Protein AF-A0A2S8SRD0-F1 (afdb_monomer_lite)

Radius of gyration: 21.43 Å; chains: 1; bounding box: 61×54×68 Å

Organism: NCBI:txid1960156

Foldseek 3Di:
DDDDDDDDDDDPDPPPPDDDDDDDPDDDDDDDPDDPDPDPPADFQPADVLLVDFDPLLAPDDPPWDWDDFDQQKIWTWDADPLGKIKIKMKGFCVSPLLKAKFKDFQLCPDPHRLPFKDLQFQQAPLNVQLVVCVDQFFHFFKKWFFFDWAADDPPDHSIIGAQDWKAAQLDIGDHHFFQFKKWFWAQDSLAIDIDIDGRDDPVRSSVGNIMGGRWFWQFAQLHGADDDDDAHTRDDWDDPPDRDDPRHSHDDTLQLRAFFWWWKKFAAPVNRMIMIMTIHFHQDPDDADDSVCSSNSHRHGGHDHNVSNSSHVNNCSVVNGGRIMIIRDDGQQTKMWGGGPVGWIKIQGRNVFDSDRIDIGHSNCVPPTTGHHSMMITMGRGDD

Structure (mmCIF, N/CA/C/O backbone):
data_AF-A0A2S8SRD0-F1
#
_entry.id   AF-A0A2S8SRD0-F1
#
loop_
_atom_site.group_PDB
_atom_site.id
_atom_site.type_symbol
_atom_site.label_atom_id
_atom_site.label_alt_id
_atom_site.label_comp_id
_atom_site.label_asym_id
_atom_site.label_entity_id
_atom_site.label_seq_id
_atom_site.pdbx_PDB_ins_code
_atom_site.Cartn_x
_atom_site.Cartn_y
_atom_site.Cartn_z
_atom_site.occupancy
_atom_site.B_iso_or_equiv
_atom_site.auth_seq_id
_atom_site.auth_comp_id
_atom_site.auth_asym_id
_atom_site.auth_atom_id
_atom_site.pdbx_PDB_model_num
ATOM 1 N N . MET A 1 1 ? -34.012 -32.282 -36.096 1.00 37.66 1 MET A N 1
ATOM 2 C CA . MET A 1 1 ? -33.217 -31.947 -34.895 1.00 37.66 1 MET A CA 1
ATOM 3 C C . MET A 1 1 ? -31.754 -32.107 -35.257 1.00 37.66 1 MET A C 1
ATOM 5 O O . MET A 1 1 ? -31.291 -33.230 -35.373 1.00 37.66 1 MET A O 1
ATOM 9 N N . ILE A 1 2 ? -31.072 -31.006 -35.569 1.00 26.23 2 ILE A N 1
ATOM 10 C CA . ILE A 1 2 ? -29.659 -31.003 -35.967 1.00 26.23 2 ILE A CA 1
ATOM 11 C C . ILE A 1 2 ? -28.948 -30.052 -35.009 1.00 26.23 2 ILE A C 1
ATOM 13 O O . ILE A 1 2 ? -29.220 -28.853 -34.999 1.00 26.23 2 ILE A O 1
ATOM 17 N N . SER A 1 3 ? -28.089 -30.616 -34.167 1.00 25.92 3 SER A N 1
ATOM 18 C CA . SER A 1 3 ? -27.219 -29.913 -33.229 1.00 25.92 3 SER A CA 1
ATOM 19 C C . SER A 1 3 ? -26.088 -29.214 -33.984 1.00 25.92 3 SER A C 1
ATOM 21 O O . SER A 1 3 ? -25.303 -29.872 -34.667 1.00 25.92 3 SER A O 1
ATOM 23 N N . ARG A 1 4 ? -25.980 -27.890 -33.845 1.00 24.19 4 ARG A N 1
ATOM 24 C CA . ARG A 1 4 ? -24.794 -27.121 -34.251 1.00 24.19 4 ARG A CA 1
ATOM 25 C C . ARG A 1 4 ? -23.906 -26.872 -33.025 1.00 24.19 4 ARG A C 1
ATOM 27 O O . ARG A 1 4 ? -24.445 -26.451 -32.003 1.00 24.19 4 ARG A O 1
ATOM 34 N N . PRO A 1 5 ? -22.582 -27.080 -33.102 1.00 26.52 5 PRO A N 1
ATOM 35 C CA . PRO A 1 5 ? -21.675 -26.686 -32.035 1.00 26.52 5 PRO A CA 1
ATOM 36 C C . PRO A 1 5 ? -21.363 -25.185 -32.134 1.00 26.52 5 PRO A C 1
ATOM 38 O O . PRO A 1 5 ? -21.087 -24.658 -33.212 1.00 26.52 5 PRO A O 1
ATOM 41 N N . LEU A 1 6 ? -21.416 -24.500 -30.991 1.00 25.23 6 LEU A N 1
ATOM 42 C CA . LEU A 1 6 ? -20.941 -23.129 -30.813 1.00 25.23 6 LEU A CA 1
ATOM 43 C C . LEU A 1 6 ? -19.405 -23.122 -30.843 1.00 25.23 6 LEU A C 1
ATOM 45 O O . LEU A 1 6 ? -18.757 -23.656 -29.943 1.00 25.23 6 LEU A O 1
ATOM 49 N N . LEU A 1 7 ? -18.828 -22.513 -31.882 1.00 23.39 7 LEU A N 1
ATOM 50 C CA . LEU A 1 7 ? -17.419 -22.127 -31.912 1.00 23.39 7 LEU A CA 1
ATOM 51 C C . LEU A 1 7 ? -17.198 -20.977 -30.917 1.00 23.39 7 LEU A C 1
ATOM 53 O O . LEU A 1 7 ? -17.709 -19.875 -31.116 1.00 23.39 7 LEU A O 1
ATOM 57 N N . PHE A 1 8 ? -16.397 -21.214 -29.881 1.00 23.84 8 PHE A N 1
ATOM 58 C CA . PHE A 1 8 ? -15.815 -20.145 -29.073 1.00 23.84 8 PHE A CA 1
ATOM 59 C C . PHE A 1 8 ? -14.598 -19.579 -29.808 1.00 23.84 8 PHE A C 1
ATOM 61 O O . PHE A 1 8 ? -13.554 -20.222 -29.895 1.00 23.84 8 PHE A O 1
ATOM 68 N N . ALA A 1 9 ? -14.739 -18.372 -30.353 1.00 23.00 9 ALA A N 1
ATOM 69 C CA . ALA A 1 9 ? -13.618 -17.600 -30.866 1.00 23.00 9 ALA A CA 1
ATOM 70 C C . ALA A 1 9 ? -12.868 -16.957 -29.688 1.00 23.00 9 ALA A C 1
ATOM 72 O O . ALA A 1 9 ? -13.388 -16.067 -29.015 1.00 23.00 9 ALA A O 1
ATOM 73 N N . SER A 1 10 ? -11.644 -17.414 -29.425 1.00 22.02 10 SER A N 1
ATOM 74 C CA . SER A 1 10 ? -10.716 -16.749 -28.509 1.00 22.02 10 SER A CA 1
ATOM 75 C C . SER A 1 10 ? -10.220 -15.452 -29.150 1.00 22.02 10 SER A C 1
ATOM 77 O O . SER A 1 10 ? -9.386 -15.473 -30.053 1.00 22.02 10 SER A O 1
ATOM 79 N N . VAL A 1 11 ? -10.741 -14.313 -28.696 1.00 23.14 11 VAL A N 1
ATOM 80 C CA . VAL A 1 11 ? -10.215 -12.993 -29.059 1.00 23.14 11 VAL A CA 1
ATOM 81 C C . VAL A 1 11 ? -8.959 -12.741 -28.229 1.00 23.14 11 VAL A C 1
ATOM 83 O O . VAL A 1 11 ? -9.026 -12.566 -27.014 1.00 23.14 11 VAL A O 1
ATOM 86 N N . ALA A 1 12 ? -7.800 -12.738 -28.885 1.00 22.66 12 ALA A N 1
ATOM 87 C CA . ALA A 1 12 ? -6.556 -12.269 -28.294 1.00 22.66 12 ALA A CA 1
ATOM 88 C C . ALA A 1 12 ? -6.634 -10.743 -28.122 1.00 22.66 12 ALA A C 1
ATOM 90 O O . ALA A 1 12 ? -6.512 -9.990 -29.086 1.00 22.66 12 ALA A O 1
ATOM 91 N N . VAL A 1 13 ? -6.869 -10.280 -26.894 1.00 24.66 13 VAL A N 1
ATOM 92 C CA . VAL A 1 13 ? -6.754 -8.861 -26.544 1.00 24.66 13 VAL A CA 1
ATOM 93 C C . VAL A 1 13 ? -5.271 -8.541 -26.383 1.00 24.66 13 VAL A C 1
ATOM 95 O O . VAL A 1 13 ? -4.620 -9.000 -25.446 1.00 24.66 13 VAL A O 1
ATOM 98 N N . VAL A 1 14 ? -4.726 -7.759 -27.315 1.00 24.02 14 VAL A N 1
ATOM 99 C CA . VAL A 1 14 ? -3.396 -7.155 -27.186 1.00 24.02 14 VAL A CA 1
ATOM 100 C C . VAL A 1 14 ? -3.494 -6.060 -26.123 1.00 24.02 14 VAL A C 1
ATOM 102 O O . VAL A 1 14 ? -3.950 -4.952 -26.396 1.00 24.02 14 VAL A O 1
ATOM 105 N N . VAL A 1 15 ? -3.110 -6.384 -24.888 1.00 30.00 15 VAL A N 1
ATOM 106 C CA . VAL A 1 15 ? -2.984 -5.409 -23.798 1.00 30.00 15 VAL A CA 1
ATOM 107 C C . VAL A 1 15 ? -1.698 -4.615 -24.027 1.00 30.00 15 VAL A C 1
ATOM 109 O O . VAL A 1 15 ? -0.601 -5.062 -23.697 1.00 30.00 15 VAL A O 1
ATOM 112 N N . GLY A 1 16 ? -1.829 -3.437 -24.635 1.00 25.58 16 GLY A N 1
ATOM 113 C CA . GLY A 1 16 ? -0.769 -2.436 -24.666 1.00 25.58 16 GLY A CA 1
ATOM 114 C C . GLY A 1 16 ? -0.644 -1.787 -23.291 1.00 25.58 16 GLY A C 1
ATOM 115 O O . GLY A 1 16 ? -1.412 -0.891 -22.963 1.00 25.58 16 GLY A O 1
ATOM 116 N N . ALA A 1 17 ? 0.305 -2.251 -22.482 1.00 29.91 17 ALA A N 1
ATOM 117 C CA . ALA A 1 17 ? 0.673 -1.625 -21.215 1.00 29.91 17 ALA A CA 1
ATOM 118 C C . ALA A 1 17 ? 2.164 -1.266 -21.236 1.00 29.91 17 ALA A C 1
ATOM 120 O O . ALA A 1 17 ? 2.974 -2.021 -20.715 1.00 29.91 17 ALA A O 1
ATOM 121 N N . VAL A 1 18 ? 2.519 -0.140 -21.868 1.00 33.72 18 VAL A N 1
ATOM 122 C CA . VAL A 1 18 ? 3.763 0.629 -21.651 1.00 33.72 18 VAL A CA 1
ATOM 123 C C . VAL A 1 18 ? 3.506 2.061 -22.135 1.00 33.72 18 VAL A C 1
ATOM 125 O O . VAL A 1 18 ? 3.088 2.232 -23.277 1.00 33.72 18 VAL A O 1
ATOM 128 N N . GLY A 1 19 ? 3.781 3.083 -21.316 1.00 34.50 19 GLY A N 1
ATOM 129 C CA . GLY A 1 19 ? 3.697 4.465 -21.795 1.00 34.50 19 GLY A CA 1
ATOM 130 C C . GLY A 1 19 ? 3.881 5.586 -20.772 1.00 34.50 19 GLY A C 1
ATOM 131 O O . GLY A 1 19 ? 3.122 6.545 -20.814 1.00 34.50 19 GLY A O 1
ATOM 132 N N . TYR A 1 20 ? 4.889 5.523 -19.897 1.00 31.30 20 TYR A N 1
ATOM 133 C CA . TYR A 1 20 ? 5.545 6.767 -19.477 1.00 31.30 20 TYR A CA 1
ATOM 134 C C . TYR A 1 20 ? 6.710 7.007 -20.454 1.00 31.30 20 TYR A C 1
ATOM 136 O O . TYR A 1 20 ? 7.629 6.195 -20.516 1.00 31.30 20 TYR A O 1
ATOM 144 N N . LEU A 1 21 ? 6.624 8.112 -21.208 1.00 35.09 21 LEU A N 1
ATOM 145 C CA . LEU A 1 21 ? 7.659 8.760 -22.037 1.00 35.09 21 LEU A CA 1
ATOM 146 C C . LEU A 1 21 ? 8.101 8.091 -23.359 1.00 35.09 21 LEU A C 1
ATOM 148 O O . LEU A 1 21 ? 9.110 7.401 -23.416 1.00 35.09 21 LEU A O 1
ATOM 152 N N . LEU A 1 22 ? 7.454 8.494 -24.460 1.00 28.23 22 LEU A N 1
ATOM 153 C CA . LEU A 1 22 ? 8.134 9.079 -25.629 1.00 28.23 22 LEU A CA 1
ATOM 154 C C . LEU A 1 22 ? 7.249 10.226 -26.155 1.00 28.23 22 LEU A C 1
ATOM 156 O O . LEU A 1 22 ? 6.149 9.989 -26.646 1.00 28.23 22 LEU A O 1
ATOM 160 N N . GLY A 1 23 ? 7.702 11.475 -26.007 1.00 27.03 23 GLY A N 1
ATOM 161 C CA . GLY A 1 23 ? 7.079 12.631 -26.664 1.00 27.03 23 GLY A CA 1
ATOM 162 C C . GLY A 1 23 ? 7.255 12.582 -28.193 1.00 27.03 23 GLY A C 1
ATOM 163 O O . GLY A 1 23 ? 8.089 11.821 -28.693 1.00 27.03 23 GLY A O 1
ATOM 164 N N . PRO A 1 24 ? 6.483 13.375 -28.960 1.00 28.72 24 PRO A N 1
ATOM 165 C CA . PRO A 1 24 ? 6.408 13.243 -30.409 1.00 28.72 24 PRO A CA 1
ATOM 166 C C . PRO A 1 24 ? 7.678 13.774 -31.086 1.00 28.72 24 PRO A C 1
ATOM 168 O O . PRO A 1 24 ? 7.948 14.975 -31.090 1.00 28.72 24 PRO A O 1
ATOM 171 N N . LEU A 1 25 ? 8.432 12.881 -31.730 1.00 29.50 25 LEU A N 1
ATOM 172 C CA . LEU A 1 25 ? 9.378 13.256 -32.780 1.00 29.50 25 LEU A CA 1
ATOM 173 C C . LEU A 1 25 ? 8.575 13.705 -34.008 1.00 29.50 25 LEU A C 1
ATOM 175 O O . LEU A 1 25 ? 8.180 12.904 -34.851 1.00 29.50 25 LEU A O 1
ATOM 179 N N . ASN A 1 26 ? 8.314 15.007 -34.090 1.00 32.25 26 ASN A N 1
ATOM 180 C CA . ASN A 1 26 ? 7.815 15.652 -35.297 1.00 32.25 26 ASN A CA 1
ATOM 181 C C . ASN A 1 26 ? 8.939 15.737 -36.341 1.00 32.25 26 ASN A C 1
ATOM 183 O O . ASN A 1 26 ? 9.732 16.676 -36.340 1.00 32.25 26 ASN A O 1
ATOM 187 N N . SER A 1 27 ? 8.963 14.803 -37.287 1.00 32.22 27 SER A N 1
ATOM 188 C CA . SER A 1 27 ? 9.424 15.076 -38.651 1.00 32.22 27 SER A CA 1
ATOM 189 C C . SER A 1 27 ? 8.678 14.175 -39.642 1.00 32.22 27 SER A C 1
ATOM 191 O O . SER A 1 27 ? 8.454 12.990 -39.412 1.00 32.22 27 SER A O 1
ATOM 193 N N . LYS A 1 28 ? 8.186 14.792 -40.720 1.00 32.66 28 LYS A N 1
ATOM 194 C CA . LYS A 1 28 ? 7.330 14.189 -41.754 1.00 32.66 28 LYS A CA 1
ATOM 195 C C . LYS A 1 28 ? 7.968 12.924 -42.363 1.00 32.66 28 LYS A C 1
ATOM 197 O O . LYS A 1 28 ? 9.145 12.985 -42.720 1.00 32.66 28 LYS A O 1
ATOM 202 N N . PRO A 1 29 ? 7.217 11.831 -42.598 1.00 36.38 29 PRO A N 1
ATOM 203 C CA . PRO A 1 29 ? 7.743 10.681 -43.319 1.00 36.38 29 PRO A CA 1
ATOM 204 C C . PRO A 1 29 ? 7.741 10.954 -44.830 1.00 36.38 29 PRO A C 1
ATOM 206 O O . PRO A 1 29 ? 6.691 11.148 -45.443 1.00 36.38 29 PRO A O 1
ATOM 209 N N . GLY A 1 30 ? 8.929 10.959 -45.435 1.00 38.69 30 GLY A N 1
ATOM 210 C CA . GLY A 1 30 ? 9.087 10.650 -46.857 1.00 38.69 30 GLY A CA 1
ATOM 211 C C . GLY A 1 30 ? 8.941 9.136 -47.088 1.00 38.69 30 GLY A C 1
ATOM 212 O O . GLY A 1 30 ? 9.174 8.356 -46.160 1.00 38.69 30 GLY A O 1
ATOM 213 N N . PRO A 1 31 ? 8.550 8.689 -48.292 1.00 39.12 31 PRO A N 1
ATOM 214 C CA . PRO A 1 31 ? 8.296 7.280 -48.562 1.00 39.12 31 PRO A CA 1
ATOM 215 C C . PRO A 1 31 ? 9.624 6.520 -48.677 1.00 39.12 31 PRO A C 1
ATOM 217 O O . PRO A 1 31 ? 10.330 6.623 -49.676 1.00 39.12 31 PRO A O 1
ATOM 220 N N . SER A 1 32 ? 9.964 5.744 -47.650 1.00 43.12 32 SER A N 1
ATOM 221 C CA . SER A 1 32 ? 11.057 4.771 -47.680 1.00 43.12 32 SER A CA 1
ATOM 222 C C . SER A 1 32 ? 10.520 3.420 -47.212 1.00 43.12 32 SER A C 1
ATOM 224 O O . SER A 1 32 ? 10.158 3.249 -46.050 1.00 43.12 32 SER A O 1
ATOM 226 N N . ASN A 1 33 ? 10.435 2.467 -48.144 1.00 44.53 33 ASN A N 1
ATOM 227 C CA . ASN A 1 33 ? 9.980 1.090 -47.927 1.00 44.53 33 ASN A CA 1
ATOM 228 C C . ASN A 1 33 ? 11.091 0.216 -47.319 1.00 44.53 33 ASN A C 1
ATOM 230 O O . ASN A 1 33 ? 11.484 -0.797 -47.896 1.00 44.53 33 ASN A O 1
ATOM 234 N N . ALA A 1 34 ? 11.596 0.592 -46.146 1.00 44.44 34 ALA A N 1
ATOM 235 C CA . ALA A 1 34 ? 12.413 -0.293 -45.324 1.00 44.44 34 ALA A CA 1
ATOM 236 C C . ALA A 1 34 ? 11.815 -0.354 -43.911 1.00 44.44 34 ALA A C 1
ATOM 238 O O . ALA A 1 34 ? 11.582 0.701 -43.316 1.00 44.44 34 ALA A O 1
ATOM 239 N N . PRO A 1 35 ? 11.549 -1.550 -43.347 1.00 41.78 35 PRO A N 1
ATOM 240 C CA . PRO A 1 35 ? 11.169 -1.648 -41.946 1.00 41.78 35 PRO A CA 1
ATOM 241 C C . PRO A 1 35 ? 12.315 -1.073 -41.100 1.00 41.78 35 PRO A C 1
ATOM 243 O O . PRO A 1 35 ? 13.464 -1.478 -41.295 1.00 41.78 35 PRO A O 1
ATOM 246 N N . PRO A 1 36 ? 12.053 -0.126 -40.182 1.00 40.81 36 PRO A N 1
ATOM 247 C CA . PRO A 1 36 ? 13.099 0.389 -39.318 1.00 40.81 36 PRO A CA 1
ATOM 248 C C . PRO A 1 36 ? 13.603 -0.757 -38.441 1.00 40.81 36 PRO A C 1
ATOM 250 O O . PRO A 1 36 ? 12.875 -1.282 -37.597 1.00 40.81 36 PRO A O 1
ATOM 253 N N . THR A 1 37 ? 14.854 -1.164 -38.645 1.00 40.25 37 THR A N 1
ATOM 254 C CA . THR A 1 37 ? 15.561 -2.033 -37.707 1.00 40.25 37 THR A CA 1
ATOM 255 C C . THR A 1 37 ? 15.574 -1.313 -36.357 1.00 40.25 37 THR A C 1
ATOM 257 O O . THR A 1 37 ? 16.092 -0.194 -36.296 1.00 40.25 37 THR A O 1
ATOM 260 N N . PRO A 1 38 ? 15.018 -1.884 -35.271 1.00 38.69 38 PRO A N 1
ATOM 261 C CA . PRO A 1 38 ? 15.093 -1.247 -33.967 1.00 38.69 38 PRO A CA 1
ATOM 262 C C . PRO A 1 38 ? 16.568 -1.116 -33.607 1.00 38.69 38 PRO A C 1
ATOM 264 O O . PRO A 1 38 ? 17.255 -2.128 -33.451 1.00 38.69 38 PRO A O 1
ATOM 267 N N . ALA A 1 39 ? 17.065 0.116 -33.505 1.00 38.69 39 ALA A N 1
ATOM 268 C CA . ALA A 1 39 ? 18.395 0.347 -32.977 1.00 38.69 39 ALA A CA 1
ATOM 269 C C . ALA A 1 39 ? 18.415 -0.235 -31.555 1.00 38.69 39 ALA A C 1
ATOM 271 O O . ALA A 1 39 ? 17.606 0.180 -30.717 1.00 38.69 39 ALA A O 1
ATOM 272 N N . PRO A 1 40 ? 19.270 -1.226 -31.252 1.00 43.12 40 PRO A N 1
ATOM 273 C CA . PRO A 1 40 ? 19.439 -1.639 -29.876 1.00 43.12 40 PRO A CA 1
ATOM 274 C C . PRO A 1 40 ? 19.999 -0.423 -29.137 1.00 43.12 40 PRO A C 1
ATOM 276 O O . PRO A 1 40 ? 21.065 0.074 -29.498 1.00 43.12 40 PRO A O 1
ATOM 279 N N . ILE A 1 41 ? 19.280 0.077 -28.128 1.00 45.34 41 ILE A N 1
ATOM 280 C CA . ILE A 1 41 ? 19.830 1.057 -27.189 1.00 45.34 41 ILE A CA 1
ATOM 281 C C . ILE A 1 41 ? 20.976 0.334 -26.472 1.00 45.34 41 ILE A C 1
ATOM 283 O O . ILE A 1 41 ? 20.772 -0.406 -25.513 1.00 45.34 41 ILE A O 1
ATOM 287 N N . ARG A 1 42 ? 22.180 0.439 -27.033 1.00 55.84 42 ARG A N 1
ATOM 288 C CA . ARG A 1 42 ? 23.410 -0.185 -26.552 1.00 55.84 42 ARG A CA 1
ATOM 289 C C . ARG A 1 42 ? 24.446 0.911 -26.376 1.00 55.84 42 ARG A C 1
ATOM 291 O O . ARG A 1 42 ? 25.259 1.168 -27.255 1.00 55.84 42 ARG A O 1
ATOM 298 N N . ALA A 1 43 ? 24.416 1.513 -25.198 1.00 45.53 43 ALA A N 1
ATOM 299 C CA . ALA A 1 43 ? 25.601 2.059 -24.559 1.00 45.53 43 ALA A CA 1
ATOM 300 C C . ALA A 1 43 ? 25.722 1.388 -23.179 1.00 45.53 43 ALA A C 1
ATOM 302 O O . ALA A 1 43 ? 24.694 1.066 -22.574 1.00 45.53 43 ALA A O 1
ATOM 303 N N . PRO A 1 44 ? 26.939 1.104 -22.685 1.00 47.09 44 PRO A N 1
ATOM 304 C CA . PRO A 1 44 ? 27.121 0.501 -21.374 1.00 47.09 44 PRO A CA 1
ATOM 305 C C . PRO A 1 44 ? 26.620 1.480 -20.311 1.00 47.09 44 PRO A C 1
ATOM 307 O O . PRO A 1 44 ? 27.218 2.529 -20.087 1.00 47.09 44 PRO A O 1
ATOM 310 N N . MET A 1 45 ? 25.501 1.135 -19.675 1.00 60.59 45 MET A N 1
ATOM 311 C CA . MET A 1 45 ? 24.948 1.877 -18.547 1.00 60.59 45 MET A CA 1
ATOM 312 C C . MET A 1 45 ? 25.997 1.860 -17.431 1.00 60.59 45 MET A C 1
ATOM 314 O O . MET A 1 45 ? 26.225 0.829 -16.793 1.00 60.59 45 MET A O 1
ATOM 318 N N . LYS A 1 46 ? 26.698 2.976 -17.225 1.00 67.19 46 LYS A N 1
ATOM 319 C CA . LYS A 1 46 ? 27.487 3.164 -16.012 1.00 67.19 46 LYS A CA 1
ATOM 320 C C . LYS A 1 46 ? 26.469 3.394 -14.902 1.00 67.19 46 LYS A C 1
ATOM 322 O O . LYS A 1 46 ? 25.913 4.478 -14.796 1.00 67.19 46 LYS A O 1
ATOM 327 N N . ILE A 1 47 ? 26.165 2.338 -14.155 1.00 70.44 47 ILE A N 1
ATOM 328 C CA . ILE A 1 47 ? 25.164 2.394 -13.091 1.00 70.44 47 ILE A CA 1
ATOM 329 C C . ILE A 1 47 ? 25.691 3.333 -12.011 1.00 70.44 47 ILE A C 1
ATOM 331 O O . ILE A 1 47 ? 26.746 3.072 -11.425 1.00 70.44 47 ILE A O 1
ATOM 335 N N . ASP A 1 48 ? 24.967 4.419 -11.754 1.00 79.06 48 ASP A N 1
ATOM 336 C CA . ASP A 1 48 ? 25.281 5.288 -10.630 1.00 79.06 48 ASP A CA 1
ATOM 337 C C . ASP A 1 48 ? 25.127 4.494 -9.313 1.00 79.06 48 ASP A C 1
ATOM 339 O O . ASP A 1 48 ? 24.111 3.811 -9.118 1.00 79.06 48 ASP A O 1
ATOM 343 N N . PRO A 1 49 ? 26.105 4.544 -8.388 1.00 79.94 49 PRO A N 1
ATOM 344 C CA . PRO A 1 49 ? 26.023 3.824 -7.120 1.00 79.94 49 PRO A CA 1
ATOM 345 C C . PRO A 1 49 ? 24.739 4.108 -6.325 1.00 79.94 49 PRO A C 1
ATOM 347 O O . PRO A 1 49 ? 24.259 3.210 -5.632 1.00 79.94 49 PRO A O 1
ATOM 350 N N . SER A 1 50 ? 24.142 5.299 -6.457 1.00 76.12 50 SER A N 1
ATOM 351 C CA . SER A 1 50 ? 22.883 5.680 -5.794 1.00 76.12 50 SER A CA 1
ATOM 352 C C . SER A 1 50 ? 21.699 4.774 -6.145 1.00 76.12 50 SER A C 1
ATOM 354 O O . SER A 1 50 ? 20.817 4.585 -5.303 1.00 76.12 50 SER A O 1
ATOM 356 N N . VAL A 1 51 ? 21.699 4.158 -7.334 1.00 74.00 51 VAL A N 1
ATOM 357 C CA . VAL A 1 51 ? 20.644 3.238 -7.798 1.00 74.00 51 VAL A CA 1
ATOM 358 C C . VAL A 1 51 ? 20.698 1.905 -7.047 1.00 74.00 51 VAL A C 1
ATOM 360 O O . VAL A 1 51 ? 19.670 1.284 -6.780 1.00 74.00 51 VAL A O 1
ATOM 363 N N . THR A 1 52 ? 21.900 1.452 -6.682 1.00 81.06 52 THR A N 1
ATOM 364 C CA . THR A 1 52 ? 22.118 0.127 -6.069 1.00 81.06 52 THR A CA 1
ATOM 365 C C . THR A 1 52 ? 22.339 0.185 -4.559 1.00 81.06 52 THR A C 1
ATOM 367 O O . THR A 1 52 ? 22.067 -0.799 -3.859 1.00 81.06 52 THR A O 1
ATOM 370 N N . ALA A 1 53 ? 22.790 1.333 -4.046 1.00 87.31 53 ALA A N 1
ATOM 371 C CA . ALA A 1 53 ? 22.989 1.574 -2.627 1.00 87.31 53 ALA A CA 1
ATOM 372 C C . ALA A 1 53 ? 21.647 1.519 -1.870 1.00 87.31 53 ALA A C 1
ATOM 374 O O . ALA A 1 53 ? 20.702 2.221 -2.255 1.00 87.31 53 ALA A O 1
ATOM 375 N N . PRO A 1 54 ? 21.553 0.717 -0.789 1.00 92.25 54 PRO A N 1
ATOM 376 C CA . PRO A 1 54 ? 20.345 0.655 0.017 1.00 92.25 54 PRO A CA 1
ATOM 377 C C . PRO A 1 54 ? 19.971 2.014 0.604 1.00 92.25 54 PRO A C 1
ATOM 379 O O . PRO A 1 54 ? 20.831 2.730 1.120 1.00 92.25 54 PRO A O 1
ATOM 382 N N . SER A 1 55 ? 18.683 2.339 0.579 1.00 93.38 55 SER A N 1
ATOM 383 C CA . SER A 1 55 ? 18.163 3.543 1.234 1.00 93.38 55 SER A CA 1
ATOM 384 C C . SER A 1 55 ? 18.316 3.460 2.765 1.00 93.38 55 SER A C 1
ATOM 386 O O . SER A 1 55 ? 18.083 2.410 3.362 1.00 93.38 55 SER A O 1
ATOM 388 N N . GLU A 1 56 ? 18.687 4.568 3.423 1.00 93.19 56 GLU A N 1
ATOM 389 C CA . GLU A 1 56 ? 18.933 4.640 4.883 1.00 93.19 56 GLU A CA 1
ATOM 390 C C . GLU A 1 56 ? 17.773 4.078 5.728 1.00 93.19 56 GLU A C 1
ATOM 392 O O . GLU A 1 56 ? 18.007 3.373 6.709 1.00 93.19 56 GLU A O 1
ATOM 397 N N . LEU A 1 57 ? 16.521 4.342 5.332 1.00 96.25 57 LEU A N 1
ATOM 398 C CA . LEU A 1 57 ? 15.327 3.874 6.047 1.00 96.25 57 LEU A CA 1
ATOM 399 C C . LEU A 1 57 ? 14.793 2.516 5.561 1.00 96.25 57 LEU A C 1
ATOM 401 O O . LEU A 1 57 ? 13.776 2.052 6.077 1.00 96.25 57 LEU A O 1
ATOM 405 N N . ALA A 1 58 ? 15.490 1.811 4.663 1.00 97.00 58 ALA A N 1
ATOM 406 C CA . ALA A 1 58 ? 15.105 0.477 4.176 1.00 97.00 58 ALA A CA 1
ATOM 407 C C . ALA A 1 58 ? 15.284 -0.644 5.231 1.00 97.00 58 ALA A C 1
ATOM 409 O O . ALA A 1 58 ? 15.444 -1.820 4.900 1.00 97.00 58 ALA A O 1
ATOM 410 N N . LYS A 1 59 ? 15.297 -0.297 6.525 1.00 97.44 59 LYS A N 1
ATOM 411 C CA . LYS A 1 59 ? 15.390 -1.214 7.663 1.00 97.44 59 LYS A CA 1
ATOM 412 C C . LYS A 1 59 ? 14.633 -0.657 8.871 1.00 97.44 59 LYS A C 1
ATOM 414 O O . LYS A 1 59 ? 14.802 0.498 9.242 1.00 97.44 59 LYS A O 1
ATOM 419 N N . TRP A 1 60 ? 13.854 -1.517 9.516 1.00 97.19 60 TRP A N 1
ATOM 420 C CA . TRP A 1 60 ? 13.130 -1.256 10.758 1.00 97.19 60 TRP A CA 1
ATOM 421 C C . TRP A 1 60 ? 13.896 -1.812 11.979 1.00 97.19 60 TRP A C 1
ATOM 423 O O . TRP A 1 60 ? 14.498 -2.889 11.865 1.00 97.19 60 TRP A O 1
ATOM 433 N N . PRO A 1 61 ? 13.849 -1.167 13.164 1.00 97.62 61 PRO A N 1
ATOM 434 C CA . PRO A 1 61 ? 13.169 0.094 13.482 1.00 97.62 61 PRO A CA 1
ATOM 435 C C . PRO A 1 61 ? 13.913 1.347 13.023 1.00 97.62 61 PRO A C 1
ATOM 437 O O . PRO A 1 61 ? 15.141 1.368 12.985 1.00 97.62 61 PRO A O 1
ATOM 440 N N . TRP A 1 62 ? 13.159 2.408 12.719 1.00 97.69 62 TRP A N 1
ATOM 441 C CA . TRP A 1 62 ? 13.722 3.728 12.429 1.00 97.69 62 TRP A CA 1
ATOM 442 C C . TRP A 1 62 ? 14.079 4.447 13.739 1.00 97.69 62 TRP A C 1
ATOM 444 O O . TRP A 1 62 ? 13.171 4.752 14.513 1.00 97.69 62 TRP A O 1
ATOM 454 N N . PRO A 1 63 ? 15.361 4.767 14.008 1.00 91.38 63 PRO A N 1
ATOM 455 C CA . PRO A 1 63 ? 15.803 5.206 15.339 1.00 91.38 63 PRO A CA 1
ATOM 456 C C . PRO A 1 63 ? 15.109 6.454 15.901 1.00 91.38 63 PRO A C 1
ATOM 458 O O . PRO A 1 63 ? 15.035 6.619 17.114 1.00 91.38 63 PRO A O 1
ATOM 461 N N . LYS A 1 64 ? 14.625 7.349 15.031 1.00 92.31 64 LYS A N 1
ATOM 462 C CA . LYS A 1 64 ? 13.995 8.622 15.419 1.00 92.31 64 LYS A CA 1
ATOM 463 C C . LYS A 1 64 ? 12.470 8.623 15.291 1.00 92.31 64 LYS A C 1
ATOM 465 O O . LYS A 1 64 ? 11.845 9.609 15.676 1.00 92.31 64 LYS A O 1
ATOM 470 N N . ALA A 1 65 ? 11.873 7.561 14.751 1.00 96.31 65 ALA A N 1
ATOM 471 C CA . ALA A 1 65 ? 10.431 7.505 14.552 1.00 96.31 65 ALA A CA 1
ATOM 472 C C . ALA A 1 65 ? 9.726 7.192 15.874 1.00 96.31 65 ALA A C 1
ATOM 474 O O . ALA A 1 65 ? 10.042 6.205 16.542 1.00 96.31 65 ALA A O 1
ATOM 475 N N . LYS A 1 66 ? 8.752 8.022 16.245 1.00 96.81 66 LYS A N 1
ATOM 476 C CA . LYS A 1 66 ? 7.931 7.813 17.441 1.00 96.81 66 LYS A CA 1
ATOM 477 C C . LYS A 1 66 ? 6.612 7.138 17.055 1.00 96.81 66 LYS A C 1
ATOM 479 O O . LYS A 1 66 ? 6.063 7.486 16.014 1.00 96.81 66 LYS A O 1
ATOM 484 N N . PRO A 1 67 ? 6.119 6.173 17.854 1.00 97.38 67 PRO A N 1
ATOM 485 C CA . PRO A 1 67 ? 4.792 5.610 17.647 1.00 97.38 67 PRO A CA 1
ATOM 486 C C . PRO A 1 67 ? 3.720 6.640 17.999 1.00 97.38 67 PRO A C 1
ATOM 488 O O . PRO A 1 67 ? 3.730 7.200 19.095 1.00 97.38 67 PRO A O 1
ATOM 491 N N . GLU A 1 68 ? 2.750 6.809 17.114 1.00 97.12 68 GLU A N 1
ATOM 492 C CA . GLU A 1 68 ? 1.550 7.611 17.329 1.00 97.12 68 GLU A CA 1
ATOM 493 C C . GLU A 1 68 ? 0.327 6.698 17.242 1.00 97.12 68 GLU A C 1
ATOM 495 O O . GLU A 1 68 ? 0.130 5.992 16.255 1.00 97.12 68 GLU A O 1
ATOM 500 N N . THR A 1 69 ? -0.498 6.656 18.291 1.00 96.50 69 THR A N 1
ATOM 501 C CA . THR A 1 69 ? -1.770 5.918 18.227 1.00 96.50 69 THR A CA 1
ATOM 502 C C . THR A 1 69 ? -2.806 6.821 17.582 1.00 96.50 69 THR A C 1
ATOM 504 O O . THR A 1 69 ? -3.196 7.826 18.172 1.00 96.50 69 THR A O 1
ATOM 507 N N . THR A 1 70 ? -3.234 6.478 16.371 1.00 94.56 70 THR A N 1
ATOM 508 C CA . THR A 1 70 ? -4.160 7.313 15.594 1.00 94.56 70 THR A CA 1
ATOM 509 C C . THR A 1 70 ? -5.617 6.929 15.842 1.00 94.56 70 THR A C 1
ATOM 511 O O . THR A 1 70 ? -6.500 7.779 15.847 1.00 94.56 70 THR A O 1
ATOM 514 N N . HIS A 1 71 ? -5.851 5.644 16.107 1.00 95.38 71 HIS A N 1
ATOM 515 C CA . HIS A 1 71 ? -7.149 5.043 16.387 1.00 95.38 71 HIS A CA 1
ATOM 516 C C . HIS A 1 71 ? -6.931 3.794 17.259 1.00 95.38 71 HIS A C 1
ATOM 518 O O . HIS A 1 71 ? -5.831 3.232 17.274 1.00 95.38 71 HIS A O 1
ATOM 524 N N . GLN A 1 72 ? -7.949 3.304 17.975 1.00 96.12 72 GLN A N 1
ATOM 525 C CA . GLN A 1 72 ? -7.831 2.028 18.691 1.00 96.12 72 GLN A CA 1
ATOM 526 C C . GLN A 1 72 ? -7.429 0.907 17.721 1.00 96.12 72 GLN A C 1
ATOM 528 O O . GLN A 1 72 ? -8.115 0.664 16.724 1.00 96.12 72 GLN A O 1
ATOM 533 N N . GLY A 1 73 ? -6.320 0.232 18.037 1.00 97.25 73 GLY A N 1
ATOM 534 C CA . GLY A 1 73 ? -5.726 -0.814 17.206 1.00 97.25 73 GLY A CA 1
ATOM 535 C C . GLY A 1 73 ? -4.867 -0.300 16.049 1.00 97.25 73 GLY A C 1
ATOM 536 O O . GLY A 1 73 ? -4.364 -1.119 15.293 1.00 97.25 73 GLY A O 1
ATOM 537 N N . ILE A 1 74 ? -4.652 1.011 15.898 1.00 98.44 74 ILE A N 1
ATOM 538 C CA . ILE A 1 74 ? -3.858 1.584 14.801 1.00 98.44 74 ILE A CA 1
ATOM 539 C C . ILE A 1 74 ? -2.695 2.397 15.365 1.00 98.44 74 ILE A C 1
ATOM 541 O O . ILE A 1 74 ? -2.875 3.294 16.188 1.00 98.44 74 ILE A O 1
ATOM 545 N N . THR A 1 75 ? -1.481 2.074 14.925 1.00 98.62 75 THR A N 1
ATOM 546 C CA . THR A 1 75 ? -0.259 2.804 15.283 1.00 98.62 75 THR A CA 1
ATOM 547 C C . THR A 1 75 ? 0.443 3.275 14.019 1.00 98.62 75 THR A C 1
ATOM 549 O O . THR A 1 75 ? 0.605 2.494 13.085 1.00 98.62 75 THR A O 1
ATOM 552 N N . HIS A 1 76 ? 0.872 4.528 14.002 1.00 98.56 76 HIS A N 1
ATOM 553 C CA . HIS A 1 76 ? 1.579 5.171 12.904 1.00 98.56 76 HIS A CA 1
ATOM 554 C C . HIS A 1 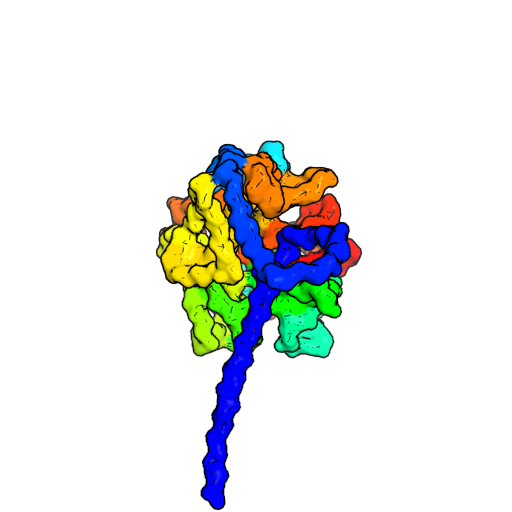76 ? 2.994 5.567 13.333 1.00 98.56 76 HIS A C 1
ATOM 556 O O . HIS A 1 76 ? 3.241 5.877 14.498 1.00 98.56 76 HIS A O 1
ATOM 562 N N . TRP A 1 77 ? 3.925 5.528 12.387 1.00 98.56 77 TRP A N 1
ATOM 563 C CA . TRP A 1 77 ? 5.280 6.044 12.515 1.00 98.56 77 TRP A CA 1
ATOM 564 C C . TRP A 1 77 ? 5.626 6.826 11.256 1.00 98.56 77 TRP A C 1
ATOM 566 O O . TRP A 1 77 ? 5.378 6.357 10.144 1.00 98.56 77 TRP A O 1
ATOM 576 N N . LEU A 1 78 ? 6.278 7.969 11.441 1.00 97.44 78 LEU A N 1
ATOM 577 C CA . LEU A 1 78 ? 6.814 8.787 10.362 1.00 97.44 78 LEU A CA 1
ATOM 578 C C . LEU A 1 78 ? 8.329 8.926 10.514 1.00 97.44 78 LEU A C 1
ATOM 580 O O . LEU A 1 78 ? 8.840 9.158 11.614 1.00 97.44 78 LEU A O 1
ATOM 584 N N . ALA A 1 79 ? 9.047 8.809 9.402 1.00 97.00 79 ALA A N 1
ATOM 585 C CA . ALA A 1 79 ? 10.461 9.140 9.318 1.00 97.00 79 ALA A CA 1
ATOM 586 C C . ALA A 1 79 ? 10.784 9.829 7.990 1.00 97.00 79 ALA A C 1
ATOM 588 O O . ALA A 1 79 ? 10.172 9.533 6.965 1.00 97.00 79 ALA A O 1
ATOM 589 N N . THR A 1 80 ? 11.781 10.713 8.018 1.00 95.12 80 THR A N 1
ATOM 590 C CA . THR A 1 80 ? 12.264 11.449 6.844 1.00 95.12 80 THR A CA 1
ATOM 591 C C . THR A 1 80 ? 13.769 11.256 6.701 1.00 95.12 80 THR A C 1
ATOM 593 O O . THR A 1 80 ? 14.514 11.398 7.674 1.00 95.12 80 THR A O 1
ATOM 596 N N . GLN A 1 81 ? 14.213 10.908 5.497 1.00 92.56 81 GLN A N 1
ATOM 597 C CA . GLN A 1 81 ? 15.618 10.750 5.125 1.00 92.56 81 GLN A CA 1
ATOM 598 C C . GLN A 1 81 ? 16.277 12.106 4.863 1.00 92.56 81 GLN A C 1
ATOM 600 O O . GLN A 1 81 ? 15.608 13.115 4.655 1.00 92.56 81 GLN A O 1
ATOM 605 N N . LYS A 1 82 ? 17.614 12.126 4.814 1.00 91.06 82 LYS A N 1
ATOM 606 C CA . LYS A 1 82 ? 18.372 13.336 4.451 1.00 91.06 82 LYS A CA 1
ATOM 607 C C . LYS A 1 82 ? 18.091 13.822 3.030 1.00 91.06 82 LYS A C 1
ATOM 609 O O . LYS A 1 82 ? 18.166 15.018 2.788 1.00 91.06 82 LYS A O 1
ATOM 614 N N . ASP A 1 83 ? 17.777 12.906 2.117 1.00 88.44 83 ASP A N 1
ATOM 615 C CA . ASP A 1 83 ? 17.382 13.234 0.744 1.00 88.44 83 ASP A CA 1
ATOM 616 C C . ASP A 1 83 ? 15.926 13.716 0.636 1.00 88.44 83 ASP A C 1
ATOM 618 O O . ASP A 1 83 ? 15.472 13.999 -0.463 1.00 88.44 83 ASP A O 1
ATOM 622 N N . GLY A 1 84 ? 15.204 13.819 1.760 1.00 91.00 84 GLY A N 1
ATOM 623 C CA . GLY A 1 84 ? 13.813 14.264 1.836 1.00 91.00 84 GLY A CA 1
ATOM 624 C C . GLY A 1 84 ? 12.774 13.162 1.609 1.00 91.00 84 GLY A C 1
ATOM 625 O O . GLY A 1 84 ? 11.582 13.436 1.723 1.00 91.00 84 GLY A O 1
ATOM 626 N N . THR A 1 85 ? 13.182 11.913 1.356 1.00 92.75 85 THR A N 1
ATOM 627 C CA . THR A 1 85 ? 12.244 10.780 1.290 1.00 92.75 85 THR A CA 1
ATOM 628 C C . THR A 1 85 ? 11.501 10.633 2.608 1.00 92.75 85 THR A C 1
ATOM 630 O O . THR A 1 85 ? 12.128 10.521 3.663 1.00 92.75 85 THR A O 1
ATOM 633 N N . THR A 1 86 ? 10.175 10.571 2.559 1.00 94.69 86 THR A N 1
ATOM 634 C CA . THR A 1 86 ? 9.335 10.336 3.739 1.00 94.69 86 THR A CA 1
ATOM 635 C C . THR A 1 86 ? 8.779 8.918 3.721 1.00 94.69 86 THR A C 1
ATOM 637 O O . THR A 1 86 ? 8.490 8.360 2.665 1.00 94.69 86 THR A O 1
ATOM 640 N N . CYS A 1 87 ? 8.693 8.291 4.891 1.00 97.44 87 CYS A N 1
ATOM 641 C CA . CYS A 1 87 ? 8.174 6.939 5.058 1.00 97.44 87 CYS A CA 1
ATOM 642 C C . CYS A 1 87 ? 7.107 6.937 6.158 1.00 97.44 87 CYS A C 1
ATOM 644 O O . CYS A 1 87 ? 7.412 7.196 7.325 1.00 97.44 87 CYS A O 1
ATOM 646 N N . ASP A 1 88 ? 5.876 6.612 5.781 1.00 98.12 88 ASP A N 1
ATOM 647 C CA . ASP A 1 88 ? 4.735 6.407 6.665 1.00 98.12 88 ASP A CA 1
ATOM 648 C C . ASP A 1 88 ? 4.537 4.909 6.875 1.00 98.12 88 ASP A C 1
ATOM 650 O O . ASP A 1 88 ? 4.172 4.201 5.942 1.00 98.12 88 ASP A O 1
ATOM 654 N N . LEU A 1 89 ? 4.755 4.417 8.093 1.00 98.81 89 LEU A N 1
ATOM 655 C CA . LEU A 1 89 ? 4.452 3.038 8.470 1.00 98.81 89 LEU A CA 1
ATOM 656 C C . LEU A 1 89 ? 3.209 3.024 9.357 1.00 98.81 89 LEU A C 1
ATOM 658 O O . LEU A 1 89 ? 3.171 3.687 10.389 1.00 98.81 89 LEU A O 1
ATOM 662 N N . MET A 1 90 ? 2.215 2.225 8.995 1.00 98.75 90 MET A N 1
ATOM 663 C CA . MET A 1 90 ? 1.028 1.966 9.800 1.00 98.75 90 MET A CA 1
ATOM 664 C C . MET A 1 90 ? 0.972 0.495 10.197 1.00 98.75 90 MET A C 1
ATOM 666 O O . MET A 1 90 ? 1.217 -0.392 9.381 1.00 98.75 90 MET A O 1
ATOM 670 N N . ARG A 1 91 ? 0.609 0.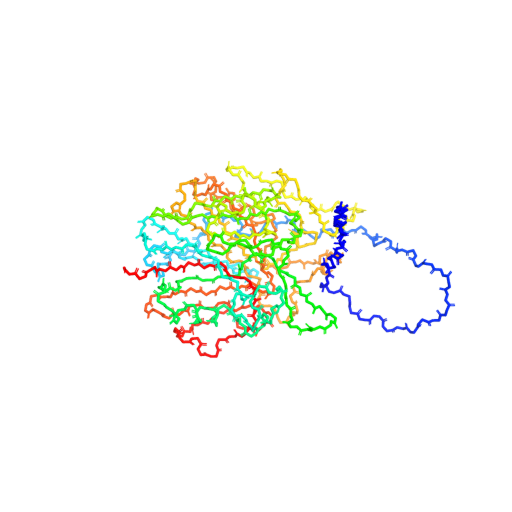230 11.450 1.00 98.75 91 ARG A N 1
ATOM 671 C CA . ARG A 1 91 ? 0.270 -1.098 11.962 1.00 98.75 91 ARG A CA 1
ATOM 672 C C . ARG A 1 91 ? -1.185 -1.106 12.393 1.00 98.75 91 ARG A C 1
ATOM 674 O O . ARG A 1 91 ? -1.573 -0.301 13.235 1.00 98.75 91 ARG A O 1
ATOM 681 N N . PHE A 1 92 ? -1.925 -2.085 11.902 1.00 98.69 92 PHE A N 1
ATOM 682 C CA . PHE A 1 92 ? -3.286 -2.410 12.298 1.00 98.69 92 PHE A CA 1
ATOM 683 C C . PHE A 1 92 ? -3.258 -3.699 13.125 1.00 98.69 92 PHE A C 1
ATOM 685 O O . PHE A 1 92 ? -2.825 -4.746 12.642 1.00 98.69 92 PHE A O 1
ATOM 692 N N . ASP A 1 93 ? -3.678 -3.615 14.381 1.00 98.38 93 ASP A N 1
ATOM 693 C CA . ASP A 1 93 ? -3.775 -4.719 15.330 1.00 98.38 93 ASP A CA 1
ATOM 694 C C . ASP A 1 93 ? -5.251 -5.077 15.545 1.00 98.38 93 ASP A C 1
ATOM 696 O O . ASP A 1 93 ? -5.978 -4.438 16.311 1.00 98.38 93 ASP A O 1
ATOM 700 N N . PHE A 1 94 ? -5.693 -6.121 14.844 1.00 97.81 94 PHE A N 1
ATOM 701 C CA . PHE A 1 94 ? -7.078 -6.594 14.876 1.00 97.81 94 PHE A CA 1
ATOM 702 C C . PHE A 1 94 ? -7.436 -7.265 16.207 1.00 97.81 94 PHE A C 1
ATOM 704 O O . PHE A 1 94 ? -8.612 -7.428 16.512 1.00 97.81 94 PHE A O 1
ATOM 711 N N . ALA A 1 95 ? -6.449 -7.645 17.028 1.00 96.81 95 ALA A N 1
ATOM 712 C CA . ALA A 1 95 ? -6.718 -8.142 18.374 1.00 96.81 95 ALA A CA 1
ATOM 713 C C . ALA A 1 95 ? -7.004 -6.988 19.346 1.00 96.81 95 ALA A C 1
ATOM 715 O O . ALA A 1 95 ? -7.870 -7.118 20.209 1.00 96.81 95 ALA A O 1
ATOM 716 N N . ALA A 1 96 ? -6.312 -5.856 19.191 1.00 97.25 96 ALA A N 1
ATOM 717 C CA . ALA A 1 96 ? -6.569 -4.649 19.975 1.00 97.25 96 ALA A CA 1
ATOM 718 C C . ALA A 1 96 ? -7.891 -3.956 19.594 1.00 97.25 96 ALA A C 1
ATOM 720 O O . ALA A 1 96 ? -8.491 -3.276 20.431 1.00 97.25 96 ALA A O 1
ATOM 721 N N . ASN A 1 97 ? -8.352 -4.130 18.351 1.00 96.75 97 ASN A N 1
ATOM 722 C CA . ASN A 1 97 ? -9.677 -3.705 17.908 1.00 96.75 97 ASN A CA 1
ATOM 723 C C . ASN A 1 97 ? -10.316 -4.727 16.939 1.00 96.75 97 ASN A C 1
ATOM 725 O O . ASN A 1 97 ? -10.130 -4.624 15.723 1.00 96.75 97 ASN A O 1
ATOM 729 N N . PRO A 1 98 ? -11.127 -5.674 17.454 1.00 95.62 98 PRO A N 1
ATOM 730 C CA . PRO A 1 98 ? -11.815 -6.695 16.648 1.00 95.62 98 PRO A CA 1
ATOM 731 C C . PRO A 1 98 ? -12.886 -6.159 15.683 1.00 95.62 98 PRO A C 1
ATOM 733 O O . PRO A 1 98 ? -13.449 -6.915 14.885 1.00 95.62 98 PRO A O 1
ATOM 736 N N . ARG A 1 99 ? -13.211 -4.861 15.756 1.00 95.81 99 ARG A N 1
ATOM 737 C CA . ARG A 1 99 ? -14.144 -4.219 14.820 1.00 95.81 99 ARG A CA 1
ATOM 738 C C . ARG A 1 99 ? -13.473 -3.788 13.524 1.00 95.81 99 ARG A C 1
ATOM 740 O O . ARG A 1 99 ? -14.192 -3.521 12.561 1.00 95.81 99 ARG A O 1
ATOM 747 N N . LEU A 1 100 ? -12.139 -3.724 13.496 1.00 97.38 100 LEU A N 1
ATOM 748 C CA . LEU A 1 100 ? -11.394 -3.418 12.282 1.00 97.38 100 LEU A CA 1
ATOM 749 C C . LEU A 1 100 ? -11.585 -4.529 11.243 1.00 97.38 100 LEU A C 1
ATOM 751 O O . LEU A 1 100 ? -11.533 -5.718 11.557 1.00 97.38 100 LEU A O 1
ATOM 755 N N . GLN A 1 101 ? -11.764 -4.127 9.993 1.00 97.06 101 GLN A N 1
ATOM 756 C CA . GLN A 1 101 ? -11.832 -4.988 8.821 1.00 97.06 101 GLN A CA 1
ATOM 757 C C . GLN A 1 101 ? -10.925 -4.437 7.736 1.00 97.06 101 GLN A C 1
ATOM 759 O O . GLN A 1 101 ? -10.798 -3.223 7.592 1.00 97.06 101 GLN A O 1
ATOM 764 N N . PHE A 1 102 ? -10.305 -5.337 6.979 1.00 98.31 102 PHE A N 1
ATOM 765 C CA . PHE A 1 102 ? -9.542 -4.977 5.794 1.00 98.31 102 PHE A CA 1
ATOM 766 C C . PHE A 1 102 ? -10.412 -5.232 4.566 1.00 98.31 102 PHE A C 1
ATOM 768 O O . PHE A 1 102 ? -10.898 -6.348 4.375 1.00 98.31 102 PHE A O 1
ATOM 775 N N . GLU A 1 103 ? -10.643 -4.209 3.755 1.00 97.81 103 GLU A N 1
ATOM 776 C CA . GLU A 1 103 ? -11.516 -4.276 2.582 1.00 97.81 103 GLU A CA 1
ATOM 777 C C . GLU A 1 103 ? -10.786 -3.757 1.339 1.00 97.81 103 GLU A C 1
ATOM 779 O O . GLU A 1 103 ? -9.754 -3.078 1.417 1.00 97.81 103 GLU A O 1
ATOM 784 N N . LEU A 1 104 ? -11.346 -4.094 0.182 1.00 97.75 104 LEU A N 1
ATOM 785 C CA . LEU A 1 104 ? -10.988 -3.516 -1.104 1.00 97.75 104 LEU A CA 1
ATOM 786 C C . LEU A 1 104 ? -12.174 -2.694 -1.598 1.00 97.75 104 LEU A C 1
ATOM 788 O O . LEU A 1 104 ? -13.322 -3.113 -1.466 1.00 97.75 104 LEU A O 1
ATOM 792 N N . TYR A 1 105 ? -11.883 -1.542 -2.181 1.00 96.62 105 TYR A N 1
ATOM 793 C CA . TYR A 1 105 ? -12.848 -0.724 -2.899 1.00 96.62 105 TYR A CA 1
ATOM 794 C C . TYR A 1 105 ? -12.386 -0.576 -4.348 1.00 96.62 105 TYR A C 1
ATOM 796 O O . TYR A 1 105 ? -11.216 -0.268 -4.586 1.00 96.62 105 TYR A O 1
ATOM 804 N N . SER A 1 106 ? -13.293 -0.798 -5.299 1.00 95.94 106 SER A N 1
ATOM 805 C CA . SER A 1 106 ? -13.094 -0.448 -6.706 1.00 95.94 106 SER A CA 1
ATOM 806 C C . SER A 1 106 ? -14.029 0.691 -7.069 1.00 95.94 106 SER A C 1
ATOM 808 O O . SER A 1 106 ? -15.219 0.602 -6.795 1.00 95.94 106 SER A O 1
ATOM 810 N N . GLN A 1 107 ? -13.509 1.725 -7.722 1.00 94.81 107 GLN A N 1
ATOM 811 C CA . GLN A 1 107 ? -14.349 2.790 -8.266 1.00 94.81 107 GLN A CA 1
ATOM 812 C C . GLN A 1 107 ? -15.311 2.297 -9.361 1.00 94.81 107 GLN A C 1
ATOM 814 O O . GLN A 1 107 ? -16.391 2.858 -9.499 1.00 94.81 107 GLN A O 1
ATOM 819 N N . ASP A 1 108 ? -14.948 1.233 -10.091 1.00 94.69 108 ASP A N 1
ATOM 820 C CA . ASP A 1 108 ? -15.778 0.620 -11.147 1.00 94.69 108 ASP A CA 1
ATOM 821 C C . ASP A 1 108 ? -17.125 0.121 -10.603 1.00 94.69 108 ASP A C 1
ATOM 823 O O . ASP A 1 108 ? -18.101 0.024 -11.324 1.00 94.69 108 ASP A O 1
ATOM 827 N N . GLN A 1 109 ? -17.223 -0.186 -9.306 1.00 94.94 109 GLN A N 1
ATOM 828 C CA . GLN A 1 109 ? -18.477 -0.682 -8.733 1.00 94.94 109 GLN A CA 1
ATOM 829 C C . GLN A 1 109 ? -19.562 0.408 -8.613 1.00 94.94 109 GLN A C 1
ATOM 831 O O . GLN A 1 109 ? -20.737 0.076 -8.477 1.00 94.94 109 GLN A O 1
ATOM 836 N N . ASP A 1 110 ? -19.156 1.682 -8.597 1.00 91.19 110 ASP A N 1
ATOM 837 C CA . ASP A 1 110 ? -19.987 2.831 -8.214 1.00 91.19 110 ASP A CA 1
ATOM 838 C C . ASP A 1 110 ? -20.048 3.913 -9.314 1.00 91.19 110 ASP A C 1
ATOM 840 O O . ASP A 1 110 ? -20.534 5.020 -9.065 1.00 91.19 110 ASP A O 1
ATOM 844 N N . ASP A 1 111 ? -19.555 3.627 -10.524 1.00 89.94 111 ASP A N 1
ATOM 845 C CA . ASP A 1 111 ? -19.683 4.533 -11.668 1.00 89.94 111 ASP A CA 1
ATOM 846 C C . ASP A 1 111 ? -21.017 4.344 -12.429 1.00 89.94 111 ASP A C 1
ATOM 848 O O . ASP A 1 111 ? -21.915 3.615 -12.004 1.00 89.94 111 ASP A O 1
ATOM 852 N N . GLU A 1 112 ? -21.204 5.057 -13.545 1.00 91.56 112 GLU A N 1
ATOM 853 C CA . GLU A 1 112 ? -22.451 4.999 -14.325 1.00 91.56 112 GLU A CA 1
ATOM 854 C C . GLU A 1 112 ? -22.743 3.612 -14.928 1.00 91.56 112 GLU A C 1
ATOM 856 O O . GLU A 1 112 ? -23.893 3.327 -15.283 1.00 91.56 112 GLU A O 1
ATOM 861 N N . LYS A 1 113 ? -21.721 2.765 -15.102 1.00 93.69 113 LYS A N 1
ATOM 862 C CA . LYS A 1 113 ? -21.814 1.442 -15.727 1.00 93.69 113 LYS A CA 1
ATOM 863 C C . LYS A 1 113 ? -20.998 0.421 -14.936 1.00 93.69 113 LYS A C 1
ATOM 865 O O . LYS A 1 113 ? -19.959 -0.029 -15.420 1.00 93.69 113 LYS A O 1
ATOM 870 N N . PRO A 1 114 ? -21.529 -0.037 -13.789 1.00 94.69 114 PRO A N 1
ATOM 871 C CA . PRO A 1 114 ? -20.755 -0.857 -12.886 1.00 94.69 114 PRO A CA 1
ATOM 872 C C . PRO A 1 114 ? -20.160 -2.102 -13.540 1.00 94.69 114 PRO A C 1
ATOM 874 O O . PRO A 1 114 ? -20.878 -2.878 -14.184 1.00 94.69 114 PRO A O 1
ATOM 877 N N . TRP A 1 115 ? -18.865 -2.314 -13.313 1.00 94.31 115 TRP A N 1
ATOM 878 C CA . TRP A 1 115 ? -18.096 -3.475 -13.769 1.00 94.31 115 TRP A CA 1
ATOM 879 C C . TRP A 1 115 ? -17.894 -3.573 -15.287 1.00 94.31 115 TRP A C 1
ATOM 881 O O . TRP A 1 115 ? -17.575 -4.659 -15.796 1.00 94.31 115 TRP A O 1
ATOM 891 N N . ASP A 1 116 ? -18.036 -2.470 -16.029 1.00 93.38 116 ASP A N 1
ATOM 892 C CA . ASP A 1 116 ? -17.743 -2.429 -17.467 1.00 93.38 116 ASP A CA 1
ATOM 893 C C . ASP A 1 116 ? -16.235 -2.318 -17.780 1.00 93.38 116 ASP A C 1
ATOM 895 O O . ASP A 1 116 ? -15.830 -2.468 -18.942 1.00 93.38 116 ASP A O 1
ATOM 899 N N . ASN A 1 117 ? -15.399 -2.173 -16.741 1.00 92.25 117 ASN A N 1
ATOM 900 C CA . ASN A 1 117 ? -13.943 -2.050 -16.805 1.00 92.25 117 ASN A CA 1
ATOM 901 C C . ASN A 1 117 ? -13.452 -0.744 -17.453 1.00 92.25 117 ASN A C 1
ATOM 903 O O . ASN A 1 117 ? -12.367 -0.711 -18.056 1.00 92.25 117 ASN A O 1
ATOM 907 N N . VAL A 1 118 ? -14.250 0.324 -17.386 1.00 92.38 118 VAL A N 1
ATOM 908 C CA . VAL A 1 118 ? -13.951 1.625 -17.987 1.00 92.38 118 VAL A CA 1
ATOM 909 C C . VAL A 1 118 ? -14.294 2.758 -17.018 1.00 92.38 118 VAL A C 1
ATOM 911 O O . VAL A 1 118 ? -15.300 3.446 -17.153 1.00 92.38 118 VAL A O 1
ATOM 914 N N . VAL A 1 119 ? -13.349 3.057 -16.132 1.00 91.12 119 VAL A N 1
ATOM 915 C CA . VAL A 1 119 ? -13.558 3.989 -15.017 1.00 91.12 119 VAL A CA 1
ATOM 916 C C . VAL A 1 119 ? -13.011 5.379 -15.334 1.00 91.12 119 VAL A C 1
ATOM 918 O O . VAL A 1 119 ? -11.866 5.507 -15.784 1.00 91.12 119 VAL A O 1
ATOM 921 N N . ASP A 1 120 ? -13.778 6.433 -15.049 1.00 90.62 120 ASP A N 1
ATOM 922 C CA . ASP A 1 120 ? -13.237 7.793 -14.903 1.00 90.62 120 ASP A CA 1
ATOM 923 C C . ASP A 1 120 ? -12.606 7.938 -13.511 1.00 90.62 120 ASP A C 1
ATOM 925 O O . ASP A 1 120 ? -13.265 8.271 -12.530 1.00 90.62 120 ASP A O 1
ATOM 929 N N . TRP A 1 121 ? -11.324 7.588 -13.409 1.00 86.44 121 TRP A N 1
ATOM 930 C CA . TRP A 1 121 ? -10.645 7.416 -12.120 1.00 86.44 121 TRP A CA 1
ATOM 931 C C . TRP A 1 121 ? -10.183 8.732 -11.490 1.00 86.44 121 TRP A C 1
ATOM 933 O O . TRP A 1 121 ? -9.877 8.776 -10.296 1.00 86.44 121 TRP A O 1
ATOM 943 N N . TRP A 1 122 ? -10.057 9.793 -12.294 1.00 88.38 122 TRP A N 1
ATOM 944 C CA . TRP A 1 122 ? -9.454 11.047 -11.848 1.00 88.38 122 TRP A CA 1
ATOM 945 C C . TRP A 1 122 ? -10.318 11.812 -10.834 1.00 88.38 122 TRP A C 1
ATOM 947 O O . TRP A 1 122 ? -9.763 12.289 -9.846 1.00 88.38 122 TRP A O 1
ATOM 957 N N . PRO A 1 123 ? -11.649 11.937 -10.986 1.00 88.50 123 PRO A N 1
ATOM 958 C CA . PRO A 1 123 ? -12.474 12.699 -10.046 1.00 88.50 123 PRO A CA 1
ATOM 959 C C . PRO A 1 123 ? -12.472 12.166 -8.604 1.00 88.50 123 PRO A C 1
ATOM 961 O O . PRO A 1 123 ? -12.757 12.922 -7.672 1.00 88.50 123 PRO A O 1
ATOM 964 N N . MET A 1 124 ? -12.149 10.887 -8.406 1.00 87.81 124 MET A N 1
ATOM 965 C CA . MET A 1 124 ? -12.271 10.195 -7.126 1.00 87.81 124 MET A CA 1
ATOM 966 C C . MET A 1 124 ? -10.890 9.920 -6.511 1.00 87.81 124 MET A C 1
ATOM 968 O O . MET A 1 124 ? -10.316 8.847 -6.672 1.00 87.81 124 MET A O 1
ATOM 972 N N . GLY A 1 125 ? -10.354 10.897 -5.777 1.00 91.56 125 GLY A N 1
ATOM 973 C CA . GLY A 1 125 ? -9.174 10.691 -4.933 1.00 91.56 125 GLY A CA 1
ATOM 974 C C . GLY A 1 125 ? -9.493 9.924 -3.648 1.00 91.56 125 GLY A C 1
ATOM 975 O O . GLY A 1 125 ? -10.658 9.691 -3.317 1.00 91.56 125 GLY A O 1
ATOM 976 N N . VAL A 1 126 ? -8.465 9.547 -2.872 1.00 95.06 126 VAL A N 1
ATOM 977 C CA . VAL A 1 126 ? -8.661 8.768 -1.627 1.00 95.06 126 VAL A CA 1
ATOM 978 C C . VAL A 1 126 ? -9.603 9.463 -0.636 1.00 95.06 126 VAL A C 1
ATOM 980 O O . VAL A 1 126 ? -10.385 8.799 0.038 1.00 95.06 126 VAL A O 1
ATOM 983 N N . GLY A 1 127 ? -9.579 10.798 -0.570 1.00 95.06 127 GLY A N 1
ATOM 984 C CA . GLY A 1 127 ? -10.482 11.565 0.292 1.00 95.06 127 GLY A CA 1
ATOM 985 C C . GLY A 1 127 ? -11.943 11.466 -0.154 1.00 95.06 127 GLY A C 1
ATOM 986 O O . GLY A 1 127 ? -12.827 11.226 0.667 1.00 95.06 127 GLY A O 1
ATOM 987 N N . GLN A 1 128 ? -12.202 11.590 -1.459 1.00 94.44 128 GLN A N 1
ATOM 988 C CA . GLN A 1 128 ? -13.536 11.418 -2.038 1.00 94.44 128 GLN A CA 1
ATOM 989 C C . GLN A 1 128 ? -14.036 9.982 -1.859 1.00 94.44 128 GLN A C 1
ATOM 991 O O . GLN A 1 128 ? -15.186 9.797 -1.463 1.00 94.44 128 GLN A O 1
ATOM 996 N N . ALA A 1 129 ? -13.167 8.985 -2.052 1.00 94.81 129 ALA A N 1
ATOM 997 C CA . ALA A 1 129 ? -13.495 7.583 -1.818 1.00 94.81 129 ALA A CA 1
ATOM 998 C C . ALA A 1 129 ? -13.891 7.340 -0.353 1.00 94.81 129 ALA A C 1
ATOM 1000 O O . ALA A 1 129 ? -14.935 6.752 -0.089 1.00 94.81 129 ALA A O 1
ATOM 1001 N N . ILE A 1 130 ? -13.120 7.851 0.616 1.00 96.81 130 ILE A N 1
ATOM 1002 C CA . ILE A 1 130 ? -13.470 7.749 2.042 1.00 96.81 130 ILE A CA 1
ATOM 1003 C C . ILE A 1 130 ? -14.814 8.421 2.327 1.00 96.81 130 ILE A C 1
ATOM 1005 O O . ILE A 1 130 ? -15.654 7.834 3.006 1.00 96.81 130 ILE A O 1
ATOM 1009 N N . LYS A 1 131 ? -15.034 9.638 1.817 1.00 95.81 131 LYS A N 1
ATOM 1010 C CA . LYS A 1 131 ? -16.295 10.366 2.002 1.00 95.81 131 LYS A CA 1
ATOM 1011 C C . LYS A 1 131 ? -17.489 9.557 1.493 1.00 95.81 131 LYS A C 1
ATOM 1013 O O . LYS A 1 131 ? -18.464 9.399 2.222 1.00 95.81 131 LYS A O 1
ATOM 1018 N N . HIS A 1 132 ? -17.395 9.048 0.265 1.00 94.19 132 HIS A N 1
ATOM 1019 C CA . HIS A 1 132 ? -18.406 8.188 -0.354 1.00 94.19 132 HIS A CA 1
ATOM 1020 C C . HIS A 1 132 ? -18.682 6.959 0.516 1.00 94.19 132 HIS A C 1
ATOM 1022 O O . HIS A 1 132 ? -19.808 6.729 0.950 1.00 94.19 132 HIS A O 1
ATOM 1028 N N . LEU A 1 133 ? -17.628 6.240 0.892 1.00 95.06 133 LEU A N 1
ATOM 1029 C CA . LEU A 1 133 ? -17.711 5.004 1.666 1.00 95.06 133 LEU A CA 1
ATOM 1030 C C . LEU A 1 133 ? -18.171 5.185 3.120 1.00 95.06 133 LEU A C 1
ATOM 1032 O O . LEU A 1 133 ? -18.644 4.218 3.720 1.00 95.06 133 LEU A O 1
ATOM 1036 N N . ASN A 1 134 ? -18.015 6.377 3.696 1.00 95.69 134 ASN A N 1
ATOM 1037 C CA . ASN A 1 134 ? -18.499 6.731 5.033 1.00 95.69 134 ASN A CA 1
ATOM 1038 C C . ASN A 1 134 ? -19.957 7.210 5.039 1.00 95.69 134 ASN A C 1
ATOM 1040 O O . ASN A 1 134 ? -20.526 7.362 6.116 1.00 95.69 134 ASN A O 1
ATOM 1044 N N . SER A 1 135 ? -20.555 7.468 3.872 1.00 92.81 135 SER A N 1
ATOM 1045 C CA . SER A 1 135 ? -21.963 7.877 3.786 1.00 92.81 135 SER A CA 1
ATOM 1046 C C . SER A 1 135 ? -22.945 6.724 4.034 1.00 92.81 135 SER A C 1
ATOM 1048 O O . SER A 1 135 ? -24.105 6.969 4.351 1.00 92.81 135 SER A O 1
ATOM 1050 N N . GLY A 1 136 ? -22.482 5.475 3.916 1.00 87.94 136 GLY A N 1
ATOM 1051 C CA . GLY A 1 136 ? -23.275 4.274 4.176 1.00 87.94 136 GLY A CA 1
ATOM 1052 C C . GLY A 1 136 ? -23.175 3.753 5.615 1.00 87.94 136 GLY A C 1
ATOM 1053 O O . GLY A 1 136 ? -22.386 4.219 6.433 1.00 87.94 136 GLY A O 1
ATOM 1054 N N . GLU A 1 137 ? -23.936 2.700 5.913 1.00 88.69 137 GLU A N 1
ATOM 1055 C CA . GLU A 1 137 ? -24.080 2.143 7.272 1.00 88.69 137 GLU A CA 1
ATOM 1056 C C . GLU A 1 137 ? -23.000 1.114 7.664 1.00 88.69 137 GLU A C 1
ATOM 1058 O O . GLU A 1 137 ? -23.032 0.539 8.752 1.00 88.69 137 GLU A O 1
ATOM 1063 N N . ARG A 1 138 ? -22.005 0.882 6.798 1.00 90.88 138 ARG A N 1
ATOM 1064 C CA . ARG A 1 138 ? -20.984 -0.175 6.968 1.00 90.88 138 ARG A CA 1
ATOM 1065 C C . ARG A 1 138 ? -19.946 0.117 8.058 1.00 90.88 138 ARG A C 1
ATOM 1067 O O . ARG A 1 138 ? -19.115 -0.738 8.360 1.00 90.88 138 ARG A O 1
ATOM 1074 N N . GLY A 1 139 ? -19.967 1.316 8.634 1.00 93.44 139 GLY A N 1
ATOM 1075 C CA . GLY A 1 139 ? -18.965 1.794 9.586 1.00 93.44 139 GLY A CA 1
ATOM 1076 C C . GLY A 1 139 ? -17.958 2.750 8.962 1.00 93.44 139 GLY A C 1
ATOM 1077 O O . GLY A 1 139 ? -18.037 3.074 7.780 1.00 93.44 139 GLY A O 1
ATOM 1078 N N . LYS A 1 140 ? -17.013 3.227 9.767 1.00 96.19 140 LYS A N 1
ATOM 1079 C CA . LYS A 1 140 ? -16.119 4.331 9.405 1.00 96.19 140 LYS A CA 1
ATOM 1080 C C . LYS A 1 140 ? -14.806 3.814 8.828 1.00 96.19 140 LYS A C 1
ATOM 1082 O O . LYS A 1 140 ? -14.151 2.972 9.436 1.00 96.19 140 LYS A O 1
ATOM 1087 N N . VAL A 1 141 ? -14.387 4.330 7.679 1.00 98.00 141 VAL A N 1
ATOM 1088 C CA . VAL A 1 141 ? -13.050 4.088 7.124 1.00 98.00 141 VAL A CA 1
ATOM 1089 C C . VAL A 1 141 ? -12.023 4.834 7.975 1.00 98.00 141 VAL A C 1
ATOM 1091 O O . VAL A 1 141 ? -12.053 6.062 8.053 1.00 98.00 141 VAL A O 1
ATOM 1094 N N . THR A 1 142 ? -11.117 4.099 8.614 1.00 98.25 142 THR A N 1
ATOM 1095 C CA . THR A 1 142 ? -10.078 4.645 9.503 1.00 98.25 142 THR A CA 1
ATOM 1096 C C . THR A 1 142 ? -8.756 4.864 8.774 1.00 98.25 142 THR A C 1
ATOM 1098 O O . THR A 1 142 ? -7.975 5.725 9.169 1.00 98.25 142 THR A O 1
ATOM 1101 N N . ALA A 1 143 ? -8.502 4.128 7.691 1.00 98.56 143 ALA A N 1
ATOM 1102 C CA . ALA A 1 143 ? -7.391 4.375 6.780 1.00 98.56 143 ALA A CA 1
ATOM 1103 C C . ALA A 1 143 ? -7.712 3.862 5.374 1.00 98.56 143 ALA A C 1
ATOM 1105 O O . ALA A 1 143 ? -8.383 2.844 5.229 1.00 98.56 143 ALA A O 1
ATOM 1106 N N . ALA A 1 144 ? -7.197 4.529 4.346 1.00 98.31 144 ALA A N 1
ATOM 1107 C CA . ALA A 1 144 ? -7.223 4.057 2.969 1.00 98.31 144 ALA A CA 1
ATOM 1108 C C . ALA A 1 144 ? -5.971 4.510 2.213 1.00 98.31 144 ALA A C 1
ATOM 1110 O O . ALA A 1 144 ? -5.414 5.578 2.471 1.00 98.31 144 ALA A O 1
ATOM 1111 N N . TRP A 1 145 ? -5.530 3.688 1.271 1.00 97.75 145 TRP A N 1
ATOM 1112 C CA . TRP A 1 145 ? -4.412 3.966 0.375 1.00 97.75 145 TRP A CA 1
ATOM 1113 C C . TRP A 1 145 ? -4.654 3.269 -0.958 1.00 97.75 145 TRP A C 1
ATOM 1115 O O . TRP A 1 145 ? -5.563 2.448 -1.099 1.00 97.75 145 TRP A O 1
ATOM 1125 N N . ASN A 1 146 ? -3.871 3.625 -1.967 1.00 93.69 146 ASN A N 1
ATOM 1126 C CA . ASN A 1 146 ? -4.035 3.044 -3.290 1.00 93.69 146 ASN A CA 1
ATOM 1127 C C . ASN A 1 146 ? -3.841 1.511 -3.275 1.00 93.69 146 ASN A C 1
ATOM 1129 O O . ASN A 1 146 ? -3.017 0.959 -2.544 1.00 93.69 146 ASN A O 1
ATOM 1133 N N . GLY A 1 147 ? -4.641 0.834 -4.092 1.00 94.44 147 GLY A N 1
ATOM 1134 C CA . GLY A 1 147 ? -4.660 -0.613 -4.242 1.00 94.44 147 GLY A CA 1
ATOM 1135 C C . GLY A 1 147 ? -3.610 -1.151 -5.224 1.00 94.44 147 GLY A C 1
ATOM 1136 O O . GLY A 1 147 ? -2.571 -0.524 -5.458 1.00 94.44 147 GLY A O 1
ATOM 1137 N N . PRO A 1 148 ? -3.863 -2.341 -5.799 1.00 92.94 148 PRO A N 1
ATOM 1138 C CA . PRO A 1 148 ? -3.022 -2.934 -6.839 1.00 92.94 148 PRO A CA 1
ATOM 1139 C C . PRO A 1 148 ? -3.020 -2.155 -8.158 1.00 92.94 148 PRO A C 1
ATOM 1141 O O . PRO A 1 148 ? -3.816 -1.241 -8.363 1.00 92.94 148 PRO A O 1
ATOM 1144 N N . PHE A 1 149 ? -2.121 -2.552 -9.061 1.00 91.56 149 PHE A N 1
ATOM 1145 C CA . PHE A 1 149 ? -1.885 -1.864 -10.330 1.00 91.56 149 PHE A CA 1
ATOM 1146 C C . PHE A 1 149 ? -3.096 -1.909 -11.263 1.00 91.56 149 PHE A C 1
ATOM 1148 O O . PHE A 1 149 ? -3.753 -2.948 -11.408 1.00 91.56 149 PHE A O 1
ATOM 1155 N N . PHE A 1 150 ? -3.296 -0.810 -11.984 1.00 90.94 150 PHE A N 1
ATOM 1156 C CA . PHE A 1 150 ? -4.325 -0.637 -13.005 1.00 90.94 150 PHE A CA 1
ATOM 1157 C C . PHE A 1 150 ? -3.741 -0.011 -14.288 1.00 90.94 150 PHE A C 1
ATOM 1159 O O . PHE A 1 150 ? -2.575 0.383 -14.325 1.00 90.94 150 PHE A O 1
ATOM 1166 N N . GLY A 1 151 ? -4.514 -0.008 -15.375 1.00 88.94 151 GLY A N 1
ATOM 1167 C CA . GLY A 1 151 ? -4.113 0.522 -16.681 1.00 88.94 151 GLY A CA 1
ATOM 1168 C C . GLY A 1 151 ? -4.843 1.816 -17.036 1.00 88.94 151 GLY A C 1
ATOM 1169 O O . GLY A 1 151 ? -5.905 2.096 -16.487 1.00 88.94 151 GLY A O 1
ATOM 1170 N N . TYR A 1 152 ? -4.299 2.580 -17.989 1.00 87.00 152 TYR A N 1
ATOM 1171 C CA . TYR A 1 152 ? -4.860 3.851 -18.469 1.00 87.00 152 TYR A CA 1
ATOM 1172 C C . TYR A 1 152 ? -5.133 3.810 -19.978 1.00 87.00 152 TYR A C 1
ATOM 1174 O O . TYR A 1 152 ? -4.376 3.208 -20.743 1.00 87.00 152 TYR A O 1
ATOM 1182 N N . TYR A 1 153 ? -6.179 4.501 -20.431 1.00 81.88 153 TYR A N 1
ATOM 1183 C CA . TYR A 1 153 ? -6.441 4.719 -21.856 1.00 81.88 153 TYR A CA 1
ATOM 1184 C C . TYR A 1 153 ? -5.768 6.020 -22.328 1.00 81.88 153 TYR A C 1
ATOM 1186 O O . TYR A 1 153 ? -6.296 7.108 -22.119 1.00 81.88 153 TYR A O 1
ATOM 1194 N N . HIS A 1 154 ? -4.611 5.923 -22.992 1.00 66.62 154 HIS A N 1
ATOM 1195 C CA . HIS A 1 154 ? -3.812 7.101 -23.370 1.00 66.62 154 HIS A CA 1
ATOM 1196 C C . HIS A 1 154 ? -4.329 7.864 -24.604 1.00 66.62 154 HIS A C 1
ATOM 1198 O O . HIS A 1 154 ? -4.334 9.090 -24.603 1.00 66.62 154 HIS A O 1
ATOM 1204 N N . GLU A 1 155 ? -4.771 7.172 -25.658 1.00 60.00 155 GLU A N 1
ATOM 1205 C CA . GLU A 1 155 ? -4.977 7.823 -26.968 1.00 60.00 155 GLU A CA 1
ATOM 1206 C C . GLU A 1 155 ? -6.434 8.169 -27.284 1.00 60.00 155 GLU A C 1
ATOM 1208 O O . GLU A 1 155 ? -6.708 9.124 -28.004 1.00 60.00 155 GLU A O 1
ATOM 1213 N N . LYS A 1 156 ? -7.392 7.386 -26.777 1.00 52.59 156 LYS A N 1
ATOM 1214 C CA . LYS A 1 156 ? -8.797 7.503 -27.204 1.00 52.59 156 LYS A CA 1
ATOM 1215 C C . LYS A 1 156 ? -9.678 8.248 -26.208 1.00 52.59 156 LYS A C 1
ATOM 1217 O O . LYS A 1 156 ? -10.694 8.796 -26.624 1.00 52.59 156 LYS A O 1
ATOM 1222 N N . LYS A 1 157 ? -9.327 8.226 -24.914 1.00 55.94 157 LYS A N 1
ATOM 1223 C CA . LYS A 1 157 ? -10.116 8.792 -23.803 1.00 55.94 157 LYS A CA 1
ATOM 1224 C C . LYS A 1 157 ? -9.209 9.117 -22.596 1.00 55.94 157 LYS A C 1
ATOM 1226 O O . LYS A 1 157 ? -9.223 8.352 -21.629 1.00 55.94 157 LYS A O 1
ATOM 1231 N N . PRO A 1 158 ? -8.403 10.197 -22.649 1.00 63.41 158 PRO A N 1
ATOM 1232 C CA . PRO A 1 158 ? -7.594 10.617 -21.504 1.00 63.41 158 PRO A CA 1
ATOM 1233 C C . PRO A 1 158 ? -8.484 10.785 -20.262 1.00 63.41 158 PRO A C 1
ATOM 1235 O O . PRO A 1 158 ? -9.614 11.255 -20.372 1.00 63.41 158 PRO A O 1
ATOM 1238 N N . GLY A 1 159 ? -7.996 10.337 -19.103 1.00 77.44 159 GLY A N 1
ATOM 1239 C CA . GLY A 1 159 ? -8.764 10.308 -17.848 1.00 77.44 159 GLY A CA 1
ATOM 1240 C C . GLY A 1 159 ? -9.464 8.978 -17.550 1.00 77.44 159 GLY A C 1
ATOM 1241 O O . GLY A 1 159 ? -9.929 8.783 -16.435 1.00 77.44 159 GLY A O 1
ATOM 1242 N N . ARG A 1 160 ? -9.474 8.016 -18.485 1.00 88.44 160 ARG A N 1
ATOM 1243 C CA . ARG A 1 160 ? -10.045 6.683 -18.232 1.00 88.44 160 ARG A CA 1
ATOM 1244 C C . ARG A 1 160 ? -9.008 5.640 -17.842 1.00 88.44 160 ARG A C 1
ATOM 1246 O O . ARG A 1 160 ? -7.890 5.638 -18.362 1.00 88.44 160 ARG A O 1
ATOM 1253 N N . ALA A 1 161 ? -9.424 4.709 -16.997 1.00 91.12 161 ALA A N 1
ATOM 1254 C CA . ALA A 1 161 ? -8.627 3.597 -16.507 1.00 91.12 161 ALA A CA 1
ATOM 1255 C C . ALA A 1 161 ? -9.383 2.262 -16.576 1.00 91.12 161 ALA A C 1
ATOM 1257 O O . ALA A 1 161 ? -10.586 2.231 -16.829 1.00 91.12 161 ALA A O 1
ATOM 1258 N N . PHE A 1 162 ? -8.654 1.160 -16.398 1.00 92.06 162 PHE A N 1
ATOM 1259 C CA . PHE A 1 162 ? -9.190 -0.202 -16.413 1.00 92.06 162 PHE A CA 1
ATOM 1260 C C . PHE A 1 162 ? -8.402 -1.138 -15.487 1.00 92.06 162 PHE A C 1
ATOM 1262 O O . PHE A 1 162 ? -7.204 -0.956 -15.247 1.00 92.06 162 PHE A O 1
ATOM 1269 N N . HIS A 1 163 ? -9.055 -2.184 -14.998 1.00 92.50 163 HIS A N 1
ATOM 1270 C CA . HIS A 1 163 ? -8.445 -3.262 -14.232 1.00 92.50 163 HIS A CA 1
ATOM 1271 C C . HIS A 1 163 ? -7.549 -4.150 -15.109 1.00 92.50 163 HIS A C 1
ATOM 1273 O O . HIS A 1 163 ? -7.966 -4.685 -16.141 1.00 92.50 163 HIS A O 1
ATOM 1279 N N . LEU A 1 164 ? -6.310 -4.366 -14.657 1.00 89.25 164 LEU A N 1
ATOM 1280 C CA . LEU A 1 164 ? -5.331 -5.235 -15.326 1.00 89.25 164 LEU A CA 1
ATOM 1281 C C . LEU A 1 164 ? -5.470 -6.719 -14.965 1.00 89.25 164 LEU A C 1
ATOM 1283 O O . LEU A 1 164 ? -4.918 -7.566 -15.661 1.00 89.25 164 LEU A O 1
ATOM 1287 N N . ALA A 1 165 ? -6.163 -7.038 -13.875 1.00 89.06 165 ALA A N 1
ATOM 1288 C CA . ALA A 1 165 ? -6.348 -8.401 -13.390 1.00 89.06 165 ALA A CA 1
ATOM 1289 C C . ALA A 1 165 ? -7.728 -8.560 -12.735 1.00 89.06 165 ALA A C 1
ATOM 1291 O O . ALA A 1 165 ? -8.396 -7.549 -12.497 1.00 89.06 165 ALA A O 1
ATOM 1292 N N . PRO A 1 166 ? -8.143 -9.802 -12.421 1.00 89.69 166 PRO A N 1
ATOM 1293 C CA . PRO A 1 166 ? -9.382 -10.041 -11.701 1.00 89.69 166 PRO A CA 1
ATOM 1294 C C . PRO A 1 166 ? -9.431 -9.302 -10.370 1.00 89.69 166 PRO A C 1
ATOM 1296 O O . PRO A 1 166 ? -8.416 -9.191 -9.670 1.00 89.69 166 PRO A O 1
ATOM 1299 N N . VAL A 1 167 ? -10.632 -8.863 -10.026 1.00 94.69 167 VAL A N 1
ATOM 1300 C CA . VAL A 1 167 ? -10.977 -8.220 -8.766 1.00 94.69 167 VAL A CA 1
ATOM 1301 C C . VAL A 1 167 ? -12.109 -9.006 -8.137 1.00 94.69 167 VAL A C 1
ATOM 1303 O O . VAL A 1 167 ? -13.056 -9.386 -8.809 1.00 94.69 167 VAL A O 1
ATOM 1306 N N . VAL A 1 168 ? -12.004 -9.275 -6.846 1.00 96.62 168 VAL A N 1
ATOM 1307 C CA . VAL A 1 168 ? -13.065 -9.906 -6.071 1.00 96.62 168 VAL A CA 1
ATOM 1308 C C . VAL A 1 168 ? -13.510 -8.919 -5.017 1.00 96.62 168 VAL A C 1
ATOM 1310 O O . VAL A 1 168 ? -12.663 -8.422 -4.270 1.00 96.62 168 VAL A O 1
ATOM 1313 N N . ILE A 1 169 ? -14.807 -8.629 -4.978 1.00 96.75 169 ILE A N 1
ATOM 1314 C CA . ILE A 1 169 ? -15.439 -7.775 -3.973 1.00 96.75 169 ILE A CA 1
ATOM 1315 C C . ILE A 1 169 ? -16.628 -8.540 -3.397 1.00 96.75 169 ILE A C 1
ATOM 1317 O O . ILE A 1 169 ? -17.494 -8.997 -4.131 1.00 96.75 169 ILE A O 1
ATOM 1321 N N . ASN A 1 170 ? -16.664 -8.682 -2.073 1.00 95.31 170 ASN A N 1
ATOM 1322 C CA . ASN A 1 170 ? -17.698 -9.413 -1.338 1.00 95.31 170 ASN A CA 1
ATOM 1323 C C . ASN A 1 170 ? -17.991 -10.829 -1.888 1.00 95.31 170 ASN A C 1
ATOM 1325 O O . ASN A 1 170 ? -19.145 -11.248 -1.928 1.00 95.31 170 ASN A O 1
ATOM 1329 N N . GLY A 1 171 ? -16.964 -11.572 -2.314 1.00 95.94 171 GLY A N 1
ATOM 1330 C CA . GLY A 1 171 ? -17.122 -12.934 -2.847 1.00 95.94 171 GLY A CA 1
ATOM 1331 C C . GLY A 1 171 ? -17.394 -13.028 -4.349 1.00 95.94 171 GLY A C 1
ATOM 1332 O O . GLY A 1 171 ? -17.321 -14.119 -4.916 1.00 95.94 171 GLY A O 1
ATOM 1333 N N . GLU A 1 172 ? -17.670 -11.912 -5.022 1.00 96.38 172 GLU A N 1
ATOM 1334 C CA . GLU A 1 172 ? -17.989 -11.896 -6.448 1.00 96.38 172 GLU A CA 1
ATOM 1335 C C . GLU A 1 172 ? -16.755 -11.587 -7.296 1.00 96.38 172 GLU A C 1
ATOM 1337 O O . GLU A 1 172 ? -16.038 -10.621 -7.048 1.00 96.38 172 GLU A O 1
ATOM 1342 N N . VAL A 1 173 ? -16.487 -12.422 -8.308 1.00 95.00 173 VAL A N 1
ATOM 1343 C CA . VAL A 1 173 ? -15.351 -12.237 -9.225 1.00 95.00 173 VAL A CA 1
ATOM 1344 C C . VAL A 1 173 ? -15.745 -11.319 -10.379 1.00 95.00 173 VAL A C 1
ATOM 1346 O O . VAL A 1 173 ? -16.490 -11.719 -11.279 1.00 95.00 173 VAL A O 1
ATOM 1349 N N . HIS A 1 174 ? -15.155 -10.131 -10.397 1.00 92.62 174 HIS A N 1
ATOM 1350 C CA . HIS A 1 174 ? -15.266 -9.122 -11.441 1.00 92.62 174 HIS A CA 1
ATOM 1351 C C . HIS A 1 174 ? -13.986 -9.074 -12.277 1.00 92.62 174 HIS A C 1
ATOM 1353 O O . HIS A 1 174 ? -12.873 -9.148 -11.756 1.00 92.62 174 HIS A O 1
ATOM 1359 N N . HIS A 1 175 ? -14.156 -8.917 -13.590 1.00 87.12 175 HIS A N 1
ATOM 1360 C CA . HIS A 1 175 ? -13.092 -8.943 -14.599 1.00 87.12 175 HIS A CA 1
ATOM 1361 C C . HIS A 1 175 ? -12.308 -10.268 -14.627 1.00 87.12 175 HIS A C 1
ATOM 1363 O O . HIS A 1 175 ? -11.877 -10.827 -13.626 1.00 87.12 175 HIS A O 1
ATOM 1369 N N . ASN A 1 176 ? -12.088 -10.806 -15.821 1.00 64.31 176 ASN A N 1
ATOM 1370 C CA . ASN A 1 176 ? -11.275 -12.009 -16.000 1.00 64.31 176 ASN A CA 1
ATOM 1371 C C . ASN A 1 176 ? -10.167 -11.724 -17.011 1.00 64.31 176 ASN A C 1
ATOM 1373 O O . ASN A 1 176 ? -10.097 -12.326 -18.081 1.00 64.31 176 ASN A O 1
ATOM 1377 N N . THR A 1 177 ? -9.373 -10.701 -16.708 1.00 66.25 177 THR A N 1
ATOM 1378 C CA . THR A 1 177 ? -8.246 -10.256 -17.530 1.00 66.25 177 THR A CA 1
ATOM 1379 C C . THR A 1 177 ? -6.994 -11.083 -17.230 1.00 66.25 177 THR A C 1
ATOM 1381 O O . THR A 1 177 ? -6.912 -11.797 -16.227 1.00 66.25 177 THR A O 1
ATOM 1384 N N . ALA A 1 178 ? -6.016 -11.042 -18.138 1.00 61.25 178 ALA A N 1
ATOM 1385 C CA . ALA A 1 178 ? -4.795 -11.827 -18.012 1.00 61.25 178 ALA A CA 1
ATOM 1386 C C . ALA A 1 178 ? -3.987 -11.397 -16.775 1.00 61.25 178 ALA A C 1
ATOM 1388 O O . ALA A 1 178 ? -3.404 -10.318 -16.732 1.00 61.25 178 ALA A O 1
ATOM 1389 N N . ASN A 1 179 ? -3.919 -12.268 -15.768 1.00 66.88 179 ASN A N 1
ATOM 1390 C CA . ASN A 1 179 ? -3.043 -12.066 -14.623 1.00 66.88 179 ASN A CA 1
ATOM 1391 C C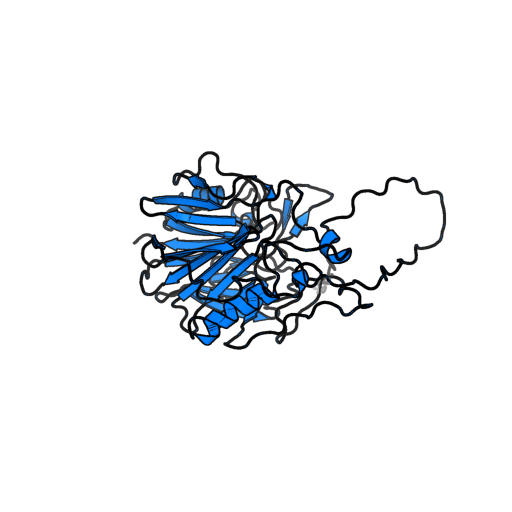 . ASN A 1 179 ? -1.633 -12.567 -14.959 1.00 66.88 179 ASN A C 1
ATOM 1393 O O . ASN A 1 179 ? -1.433 -13.757 -15.191 1.00 66.88 179 ASN A O 1
ATOM 1397 N N . HIS A 1 180 ? -0.654 -11.667 -14.972 1.00 72.31 180 HIS A N 1
ATOM 1398 C CA . HIS A 1 180 ? 0.741 -12.003 -15.279 1.00 72.31 180 HIS A CA 1
ATOM 1399 C C . HIS A 1 180 ? 1.628 -12.158 -14.032 1.00 72.31 180 HIS A C 1
ATOM 1401 O O . HIS A 1 180 ? 2.826 -12.418 -14.168 1.00 72.31 180 HIS A O 1
ATOM 1407 N N . ARG A 1 181 ? 1.078 -11.961 -12.825 1.00 86.00 181 ARG A N 1
ATOM 1408 C CA . ARG A 1 181 ? 1.838 -11.955 -11.563 1.00 86.00 181 ARG A CA 1
ATOM 1409 C C . ARG A 1 181 ? 1.048 -12.636 -10.436 1.00 86.00 181 ARG A C 1
ATOM 1411 O O . ARG A 1 181 ? 0.402 -13.665 -10.640 1.00 86.00 181 ARG A O 1
ATOM 1418 N N . TRP A 1 182 ? 1.144 -12.088 -9.229 1.00 94.75 182 TRP A N 1
ATOM 1419 C CA . TRP A 1 182 ? 0.504 -12.600 -8.031 1.00 94.75 182 TRP A CA 1
ATOM 1420 C C . TRP A 1 182 ? -0.863 -11.954 -7.814 1.00 94.75 182 TRP A C 1
ATOM 1422 O O . TRP A 1 182 ? -1.092 -10.797 -8.163 1.00 94.75 182 TRP A O 1
ATOM 1432 N N . THR A 1 183 ? -1.761 -12.714 -7.198 1.00 95.56 183 THR A N 1
ATOM 1433 C CA . THR A 1 183 ? -3.019 -12.232 -6.630 1.00 95.56 183 THR A CA 1
ATOM 1434 C C . THR A 1 183 ? -2.903 -12.214 -5.121 1.00 95.56 183 THR A C 1
ATOM 1436 O O . THR A 1 183 ? -2.491 -13.210 -4.526 1.00 95.56 183 THR A O 1
ATOM 1439 N N . LEU A 1 184 ? -3.296 -11.102 -4.508 1.00 97.44 184 LEU A N 1
ATOM 1440 C CA . LEU A 1 184 ? -3.596 -11.036 -3.085 1.00 97.44 184 LEU A CA 1
ATOM 1441 C C . LEU A 1 184 ? -5.086 -11.325 -2.903 1.00 97.44 184 LEU A C 1
ATOM 1443 O O . LEU A 1 184 ? -5.899 -10.654 -3.528 1.00 97.44 184 LEU A O 1
ATOM 1447 N N . GLY A 1 185 ? -5.434 -12.279 -2.045 1.00 97.75 185 GLY A N 1
ATOM 1448 C CA . GLY A 1 185 ? -6.818 -12.548 -1.653 1.00 97.75 185 GLY A CA 1
ATOM 1449 C C . GLY A 1 185 ? -6.946 -12.741 -0.147 1.00 97.75 185 GLY A C 1
ATOM 1450 O O . GLY A 1 185 ? -5.991 -13.169 0.510 1.00 97.75 185 GLY A O 1
ATOM 1451 N N . TRP A 1 186 ? -8.096 -12.393 0.425 1.00 98.25 186 TRP A N 1
ATOM 1452 C CA . TRP A 1 186 ? -8.349 -12.533 1.853 1.00 98.25 186 TRP A CA 1
ATOM 1453 C C . TRP A 1 186 ? -9.822 -12.715 2.199 1.00 98.25 186 TRP A C 1
ATOM 1455 O O . TRP A 1 186 ? -10.710 -12.267 1.482 1.00 98.25 186 TRP A O 1
ATOM 1465 N N . ASN A 1 187 ? -10.032 -13.344 3.357 1.00 98.06 187 ASN A N 1
ATOM 1466 C CA . ASN A 1 187 ? -11.325 -13.449 4.030 1.00 98.06 187 ASN A CA 1
ATOM 1467 C C . ASN A 1 187 ? -11.268 -12.703 5.359 1.00 98.06 187 ASN A C 1
ATOM 1469 O O . ASN A 1 187 ? -10.305 -12.866 6.121 1.00 98.06 187 ASN A O 1
ATOM 1473 N N . ASN A 1 188 ? -12.280 -11.903 5.665 1.00 94.69 188 ASN A N 1
ATOM 1474 C CA . ASN A 1 188 ? -12.398 -11.254 6.962 1.00 94.69 188 ASN A CA 1
ATOM 1475 C C . ASN A 1 188 ? -12.934 -12.253 7.993 1.00 94.69 188 ASN A C 1
ATOM 1477 O O . ASN A 1 188 ? -13.971 -12.880 7.812 1.00 94.69 188 ASN A O 1
ATOM 1481 N N . THR A 1 189 ? -12.232 -12.390 9.118 1.00 93.50 189 THR A N 1
ATOM 1482 C CA . THR A 1 189 ? -12.672 -13.228 10.245 1.00 93.50 189 THR A CA 1
ATOM 1483 C C . THR A 1 189 ? -12.797 -12.390 11.511 1.00 93.50 189 THR A C 1
ATOM 1485 O O . THR A 1 189 ? -12.278 -11.277 11.576 1.00 93.50 189 THR A O 1
ATOM 1488 N N . LEU A 1 190 ? -13.427 -12.931 12.560 1.00 85.69 190 LEU A N 1
ATOM 1489 C CA . LEU A 1 190 ? -13.498 -12.262 13.869 1.00 85.69 190 LEU A CA 1
ATOM 1490 C C . LEU A 1 190 ? -12.114 -11.925 14.457 1.00 85.69 190 LEU A C 1
ATOM 1492 O O . LEU A 1 190 ? -11.999 -11.006 15.257 1.00 85.69 190 LEU A O 1
ATOM 1496 N N . GLY A 1 191 ? -11.066 -12.661 14.070 1.00 86.56 191 GLY A N 1
ATOM 1497 C CA . GLY A 1 191 ? -9.694 -12.446 14.539 1.00 86.56 191 GLY A CA 1
ATOM 1498 C C . GLY A 1 191 ? -8.831 -11.556 13.638 1.00 86.56 191 GLY A C 1
ATOM 1499 O O . GLY A 1 191 ? -7.623 -11.495 13.867 1.00 86.56 191 GLY A O 1
ATOM 1500 N N . GLY A 1 192 ? -9.419 -10.930 12.614 1.00 93.88 192 GLY A N 1
ATOM 1501 C CA . GLY A 1 192 ? -8.718 -10.180 11.571 1.00 93.88 192 GLY A CA 1
ATOM 1502 C C . GLY A 1 192 ? -8.749 -10.869 10.197 1.00 93.88 192 GLY A C 1
ATOM 1503 O O . GLY A 1 192 ? -9.300 -11.969 10.053 1.00 93.88 192 GLY A O 1
ATOM 1504 N N . PRO A 1 193 ? -8.180 -10.231 9.164 1.00 97.06 193 PRO A N 1
ATOM 1505 C 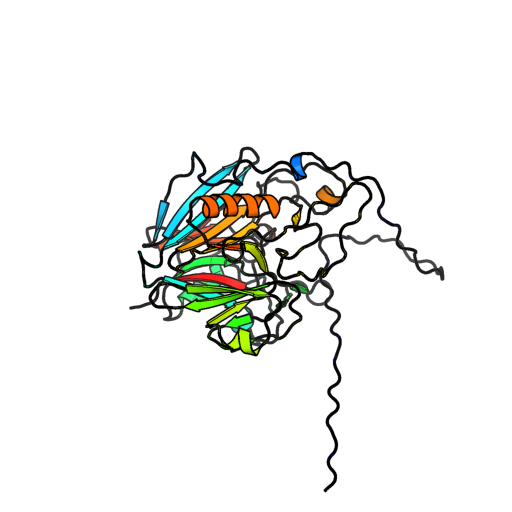CA . PRO A 1 193 ? -8.138 -10.772 7.812 1.00 97.06 193 PRO A CA 1
ATOM 1506 C C . PRO A 1 193 ? -7.200 -11.985 7.701 1.00 97.06 193 PRO A C 1
ATOM 1508 O O . PRO A 1 193 ? -6.099 -12.027 8.256 1.00 97.06 193 PRO A O 1
ATOM 1511 N N . ARG A 1 194 ? -7.623 -12.985 6.929 1.00 97.44 194 ARG A N 1
ATOM 1512 C CA . ARG A 1 194 ? -6.822 -14.149 6.528 1.00 97.44 194 ARG A CA 1
ATOM 1513 C C . ARG A 1 194 ? -6.312 -13.936 5.111 1.00 97.44 194 ARG A C 1
ATOM 1515 O O . ARG A 1 194 ? -6.953 -14.362 4.158 1.00 97.44 194 ARG A O 1
ATOM 1522 N N . LEU A 1 195 ? -5.179 -13.247 4.990 1.00 98.06 195 LEU A N 1
ATOM 1523 C CA . LEU A 1 195 ? -4.581 -12.933 3.695 1.00 98.06 195 LEU A CA 1
ATOM 1524 C C . LEU A 1 195 ? -3.700 -14.075 3.177 1.00 98.06 195 LEU A C 1
ATOM 1526 O O . LEU A 1 195 ? -2.909 -14.657 3.927 1.00 98.06 195 LEU A O 1
ATOM 1530 N N . GLN A 1 196 ? -3.783 -14.326 1.875 1.00 97.25 196 GLN A N 1
ATOM 1531 C CA . GLN A 1 196 ? -2.914 -15.235 1.138 1.00 97.25 196 GLN A CA 1
ATOM 1532 C C . GLN A 1 196 ? -2.568 -14.680 -0.243 1.00 97.25 196 GLN A C 1
ATOM 1534 O O . GLN A 1 196 ? -3.301 -13.885 -0.831 1.00 97.25 196 GLN A O 1
ATOM 1539 N N . THR A 1 197 ? -1.433 -15.131 -0.769 1.00 97.12 197 THR A N 1
ATOM 1540 C CA . THR A 1 197 ? -1.000 -14.841 -2.134 1.00 97.12 197 THR A CA 1
ATOM 1541 C C . THR A 1 197 ? -1.068 -16.095 -2.986 1.00 97.12 197 THR A C 1
ATOM 1543 O O . THR A 1 197 ? -0.575 -17.158 -2.596 1.00 97.12 197 THR A O 1
ATOM 1546 N N . VAL A 1 198 ? -1.669 -15.960 -4.166 1.00 95.38 198 VAL A N 1
ATOM 1547 C CA . VAL A 1 198 ? -1.834 -17.036 -5.145 1.00 95.38 198 VAL A CA 1
ATOM 1548 C C . VAL A 1 198 ? -1.159 -16.610 -6.442 1.00 95.38 198 VAL A C 1
ATOM 1550 O O . VAL A 1 198 ? -1.398 -15.515 -6.951 1.00 95.38 198 VAL A O 1
ATOM 1553 N N . HIS A 1 199 ? -0.288 -17.463 -6.970 1.00 93.75 199 HIS A N 1
ATOM 1554 C CA . HIS A 1 199 ? 0.343 -17.242 -8.268 1.00 93.75 199 HIS A CA 1
ATOM 1555 C C . HIS A 1 199 ? -0.607 -17.706 -9.373 1.00 93.75 199 HIS A C 1
ATOM 1557 O O . HIS A 1 199 ? -1.106 -18.827 -9.296 1.00 93.75 199 HIS A O 1
ATOM 1563 N N . LEU A 1 200 ? -0.878 -16.843 -10.361 1.00 88.44 200 LEU A N 1
ATOM 1564 C CA . LEU A 1 200 ? -1.775 -17.139 -11.490 1.00 88.44 200 LEU A CA 1
ATOM 1565 C C . LEU A 1 200 ? -3.131 -17.728 -11.047 1.00 88.44 200 LEU A C 1
ATOM 1567 O O . LEU A 1 200 ? -3.548 -18.794 -11.506 1.00 88.44 200 LEU A O 1
ATOM 1571 N N . ALA A 1 201 ? -3.803 -17.036 -10.121 1.00 90.50 201 ALA A N 1
ATOM 1572 C CA . ALA A 1 201 ? -5.069 -17.484 -9.547 1.00 90.50 201 ALA A CA 1
ATOM 1573 C C . ALA A 1 201 ? -6.129 -17.761 -10.625 1.00 90.50 201 ALA A C 1
ATOM 1575 O O . ALA A 1 201 ? -6.371 -16.937 -11.509 1.00 90.50 201 ALA A O 1
ATOM 1576 N N . LYS A 1 202 ? -6.789 -18.917 -10.520 1.00 90.31 202 LYS A N 1
ATOM 1577 C CA . LYS A 1 202 ? -7.933 -19.283 -11.366 1.00 90.31 202 LYS A CA 1
ATOM 1578 C C . LYS A 1 202 ? -9.241 -18.858 -10.710 1.00 90.31 202 LYS A C 1
ATOM 1580 O O . LYS A 1 202 ? -9.322 -18.784 -9.487 1.00 90.31 202 LYS A O 1
ATOM 1585 N N . ARG A 1 203 ? -10.295 -18.691 -11.511 1.00 91.31 203 ARG A N 1
ATOM 1586 C CA . ARG A 1 203 ? -11.627 -18.296 -11.026 1.00 91.31 203 ARG A CA 1
ATOM 1587 C C . ARG A 1 203 ? -12.136 -19.106 -9.816 1.00 91.31 203 ARG A C 1
ATOM 1589 O O . ARG A 1 203 ? -12.461 -18.458 -8.831 1.00 91.31 203 ARG A O 1
ATOM 1596 N N . PRO A 1 204 ? -12.087 -20.455 -9.785 1.00 93.31 204 PRO A N 1
ATOM 1597 C CA . PRO A 1 204 ? -12.540 -21.199 -8.605 1.00 93.31 204 PRO A CA 1
ATOM 1598 C C . PRO A 1 204 ? -11.754 -20.890 -7.324 1.00 93.31 204 PRO A C 1
ATOM 1600 O O . PRO A 1 204 ? -12.278 -21.037 -6.232 1.00 93.31 204 PRO A O 1
ATOM 1603 N N . GLN A 1 205 ? -10.485 -20.477 -7.438 1.00 94.00 205 GLN A N 1
ATOM 1604 C CA . GLN A 1 205 ? -9.704 -20.025 -6.282 1.00 94.00 205 GLN A CA 1
ATOM 1605 C C . GLN A 1 205 ? -10.105 -18.605 -5.874 1.00 94.00 205 GLN A C 1
ATOM 1607 O O . GLN A 1 205 ? -10.150 -18.305 -4.687 1.00 94.00 205 GLN A O 1
ATOM 1612 N N . LEU A 1 206 ? -10.395 -17.737 -6.847 1.00 94.69 206 LEU A N 1
ATOM 1613 C CA . LEU A 1 206 ? -10.841 -16.366 -6.601 1.00 94.69 206 LEU A CA 1
ATOM 1614 C C . LEU A 1 206 ? -12.183 -16.323 -5.861 1.00 94.69 206 LEU A C 1
ATOM 1616 O O . LEU A 1 206 ? -12.331 -15.538 -4.936 1.00 94.69 206 LEU A O 1
ATOM 1620 N N . GLU A 1 207 ? -13.101 -17.226 -6.201 1.00 95.50 207 GLU A N 1
ATOM 1621 C CA . GLU A 1 207 ? -14.424 -17.373 -5.566 1.00 95.50 207 GLU A CA 1
ATOM 1622 C C . GLU A 1 207 ? -14.353 -17.814 -4.087 1.00 95.50 207 GLU A C 1
ATOM 1624 O O . GLU A 1 207 ? -15.369 -17.843 -3.402 1.00 95.50 207 GLU A O 1
ATOM 1629 N N . THR A 1 208 ? -13.164 -18.148 -3.567 1.00 96.88 208 THR A N 1
ATOM 1630 C CA . THR A 1 208 ? -12.968 -18.472 -2.137 1.00 96.88 208 THR A CA 1
ATOM 1631 C C . THR A 1 208 ? -12.655 -17.257 -1.264 1.00 96.88 208 THR A C 1
ATOM 1633 O O . THR A 1 208 ? -12.477 -17.413 -0.051 1.00 96.88 208 THR A O 1
ATOM 1636 N N . PHE A 1 209 ? -12.530 -16.077 -1.873 1.00 98.06 209 PHE A N 1
ATOM 1637 C CA . PHE A 1 209 ? -12.158 -14.841 -1.201 1.00 98.06 209 PHE A CA 1
ATOM 1638 C C . PHE A 1 209 ? -13.335 -13.891 -1.043 1.00 98.06 209 PHE A C 1
ATOM 1640 O O . PHE A 1 209 ? -14.032 -13.639 -2.015 1.00 98.06 209 PHE A O 1
ATOM 1647 N N . ASP A 1 210 ? -13.460 -13.248 0.116 1.00 97.94 210 ASP A N 1
ATOM 1648 C CA . ASP A 1 210 ? -14.298 -12.060 0.277 1.00 97.94 210 ASP A CA 1
ATOM 1649 C C . ASP A 1 210 ? -13.760 -10.938 -0.614 1.00 97.94 210 ASP A C 1
ATOM 1651 O O . ASP A 1 210 ? -14.519 -10.241 -1.281 1.00 97.94 210 ASP A O 1
ATOM 1655 N N . PHE A 1 211 ? -12.435 -10.779 -0.644 1.00 98.25 211 PHE A N 1
ATOM 1656 C CA . PHE A 1 211 ? -11.766 -9.768 -1.446 1.00 98.25 211 PHE A CA 1
ATOM 1657 C C . PHE A 1 211 ? -10.488 -10.307 -2.071 1.00 98.25 211 PHE A C 1
ATOM 1659 O O . PHE A 1 211 ? -9.711 -11.013 -1.426 1.00 98.25 211 PHE A O 1
ATOM 1666 N N . ALA A 1 212 ? -10.219 -9.921 -3.311 1.00 96.88 212 ALA A N 1
ATOM 1667 C CA . ALA A 1 212 ? -8.963 -10.229 -3.972 1.00 96.88 212 ALA A CA 1
ATOM 1668 C C . ALA A 1 212 ? -8.674 -9.242 -5.094 1.00 96.88 212 ALA A C 1
ATOM 1670 O O . ALA A 1 212 ? -9.577 -8.658 -5.681 1.00 96.88 212 ALA A O 1
ATOM 1671 N N . SER A 1 213 ? -7.402 -9.071 -5.424 1.00 94.56 213 SER A N 1
ATOM 1672 C CA . SER A 1 213 ? -7.007 -8.369 -6.639 1.00 94.56 213 SER A CA 1
ATOM 1673 C C . SER A 1 213 ? -5.621 -8.821 -7.096 1.00 94.56 213 SER A C 1
ATOM 1675 O O . SER A 1 213 ? -4.756 -9.195 -6.292 1.00 94.56 213 SER A O 1
ATOM 1677 N N . GLY A 1 214 ? -5.460 -8.906 -8.416 1.00 92.31 214 GLY A N 1
ATOM 1678 C CA . GLY A 1 214 ? -4.232 -9.352 -9.069 1.00 92.31 214 GLY A CA 1
ATOM 1679 C C . GLY A 1 214 ? -3.139 -8.287 -9.149 1.00 92.31 214 GLY A C 1
ATOM 1680 O O . GLY A 1 214 ? -3.134 -7.319 -8.400 1.00 92.31 214 GLY A O 1
ATOM 1681 N N . THR A 1 215 ? -2.195 -8.512 -10.069 1.00 87.00 215 THR A N 1
ATOM 1682 C CA . THR A 1 215 ? -1.093 -7.609 -10.469 1.00 87.00 215 THR A CA 1
ATOM 1683 C C . THR A 1 215 ? -0.081 -7.177 -9.405 1.00 87.00 215 THR A C 1
ATOM 1685 O O . THR A 1 215 ? 0.865 -6.467 -9.754 1.00 87.00 215 THR A O 1
ATOM 1688 N N . VAL A 1 216 ? -0.175 -7.651 -8.163 1.00 92.75 216 VAL A N 1
ATOM 1689 C CA . VAL A 1 216 ? 0.793 -7.331 -7.099 1.00 92.75 216 VAL A CA 1
ATOM 1690 C C . VAL A 1 216 ? 2.137 -8.047 -7.291 1.00 92.75 216 VAL A C 1
ATOM 1692 O O . VAL A 1 216 ? 2.224 -9.078 -7.970 1.00 92.75 216 VAL A O 1
ATOM 1695 N N . GLN A 1 217 ? 3.197 -7.519 -6.668 1.00 95.44 217 GLN A N 1
ATOM 1696 C CA . GLN A 1 217 ? 4.487 -8.210 -6.556 1.00 95.44 217 GLN A CA 1
ATOM 1697 C C . GLN A 1 217 ? 4.621 -8.813 -5.156 1.00 95.44 217 GLN A C 1
ATOM 1699 O O . GLN A 1 217 ? 4.518 -8.098 -4.164 1.00 95.44 217 GLN A O 1
ATOM 1704 N N . ASN A 1 218 ? 4.853 -10.116 -5.046 1.00 97.56 218 ASN A N 1
ATOM 1705 C CA . ASN A 1 218 ? 4.929 -10.818 -3.768 1.00 97.56 218 ASN A CA 1
ATOM 1706 C C . ASN A 1 218 ? 6.371 -10.842 -3.241 1.00 97.56 218 ASN A C 1
ATOM 1708 O O . ASN A 1 218 ? 7.201 -11.600 -3.715 1.00 97.56 218 ASN A O 1
ATOM 1712 N N . LEU A 1 219 ? 6.706 -9.994 -2.276 1.00 98.50 219 LEU A N 1
ATOM 1713 C CA . LEU A 1 219 ? 8.088 -9.817 -1.815 1.00 98.50 219 LEU A CA 1
ATOM 1714 C C . LEU A 1 219 ? 8.525 -10.912 -0.837 1.00 98.50 219 LEU A C 1
ATOM 1716 O O . LEU A 1 219 ? 9.692 -11.314 -0.828 1.00 98.50 219 LEU A O 1
ATOM 1720 N N . ILE A 1 220 ? 7.600 -11.360 0.011 1.00 98.69 220 ILE A N 1
ATOM 1721 C CA . ILE A 1 220 ? 7.814 -12.416 1.001 1.00 98.69 220 ILE A CA 1
ATOM 1722 C C . ILE A 1 220 ? 6.606 -13.338 0.945 1.00 98.69 220 ILE A C 1
ATOM 1724 O O . ILE A 1 220 ? 5.483 -12.878 1.155 1.00 98.69 220 ILE A O 1
ATOM 1728 N N . LYS A 1 221 ? 6.854 -14.631 0.734 1.00 98.25 221 LYS A N 1
ATOM 1729 C CA . LYS A 1 221 ? 5.849 -15.682 0.796 1.00 98.25 221 LYS A CA 1
ATOM 1730 C C . LYS A 1 221 ? 6.197 -16.688 1.874 1.00 98.25 221 LYS A C 1
ATOM 1732 O O . LYS A 1 221 ? 7.263 -17.287 1.840 1.00 98.25 221 LYS A O 1
ATOM 1737 N N . ASP A 1 222 ? 5.283 -16.893 2.807 1.00 98.00 222 ASP A N 1
ATOM 1738 C CA . ASP A 1 222 ? 5.392 -17.917 3.841 1.00 98.00 222 ASP A CA 1
ATOM 1739 C C . ASP A 1 222 ? 6.739 -17.915 4.587 1.00 98.00 222 ASP A C 1
ATOM 1741 O O . ASP A 1 222 ? 7.401 -18.938 4.760 1.00 98.00 222 ASP A O 1
ATOM 1745 N N . GLY A 1 223 ? 7.161 -16.721 5.006 1.00 98.19 223 GLY A N 1
ATOM 1746 C CA . GLY A 1 223 ? 8.422 -16.487 5.705 1.00 98.19 223 GLY A CA 1
ATOM 1747 C C . GLY A 1 223 ? 9.668 -16.558 4.822 1.00 98.19 223 GLY A C 1
ATOM 1748 O O . GLY A 1 223 ? 10.775 -16.411 5.337 1.00 98.19 223 GLY A O 1
ATOM 1749 N N . GLN A 1 224 ? 9.515 -16.760 3.514 1.00 98.31 224 GLN A N 1
ATOM 1750 C CA . GLN A 1 224 ? 10.604 -16.834 2.546 1.00 98.31 224 GLN A CA 1
ATOM 1751 C C . GLN A 1 224 ? 10.611 -15.604 1.643 1.00 98.31 224 GLN A C 1
ATOM 1753 O O . GLN A 1 224 ? 9.574 -15.145 1.172 1.00 98.31 224 GLN A O 1
ATOM 1758 N N . LEU A 1 225 ? 11.799 -15.061 1.388 1.00 98.38 225 LEU A N 1
ATOM 1759 C CA . LEU A 1 225 ? 11.973 -13.983 0.417 1.00 98.38 225 LEU A CA 1
ATOM 1760 C C . LEU A 1 225 ? 11.821 -14.558 -0.985 1.00 98.38 225 LEU A C 1
ATOM 1762 O O . LEU A 1 225 ? 12.497 -15.531 -1.317 1.00 98.38 225 LEU A O 1
ATOM 1766 N N . LEU A 1 226 ? 10.976 -13.938 -1.806 1.00 98.31 226 LEU A N 1
ATOM 1767 C CA . LEU A 1 226 ? 10.934 -14.267 -3.226 1.00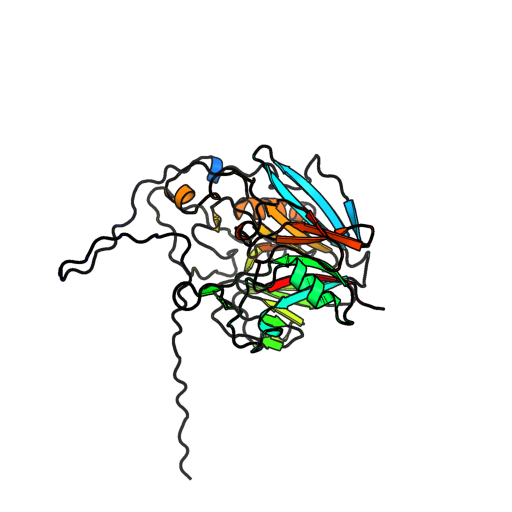 98.31 226 LEU A CA 1
ATOM 1768 C C . LEU A 1 226 ? 12.022 -13.507 -3.982 1.00 98.31 226 LEU A C 1
ATOM 1770 O O . LEU A 1 226 ? 12.466 -12.432 -3.571 1.00 98.31 226 LEU A O 1
ATOM 1774 N N . GLN A 1 227 ? 12.466 -14.067 -5.101 1.00 97.56 227 GLN A N 1
ATOM 1775 C CA . GLN A 1 227 ? 13.528 -13.483 -5.905 1.00 97.56 227 GLN A CA 1
ATOM 1776 C C . GLN A 1 227 ? 13.052 -12.174 -6.549 1.00 97.56 227 GLN A C 1
ATOM 1778 O O . GLN A 1 227 ? 12.144 -12.165 -7.381 1.00 97.56 227 GLN A O 1
ATOM 1783 N N . VAL A 1 228 ? 13.697 -11.065 -6.187 1.00 95.31 228 VAL A N 1
ATOM 1784 C CA . VAL A 1 228 ? 13.616 -9.805 -6.935 1.00 95.31 228 VAL A CA 1
ATOM 1785 C C . VAL A 1 228 ? 14.674 -9.850 -8.031 1.00 95.31 228 VAL A C 1
ATOM 1787 O O . VAL A 1 228 ? 15.820 -10.236 -7.783 1.00 95.31 228 VAL A O 1
ATOM 1790 N N . ARG A 1 229 ? 14.296 -9.486 -9.259 1.00 92.00 229 ARG A N 1
ATOM 1791 C CA . ARG A 1 229 ? 15.234 -9.493 -10.382 1.00 92.00 229 ARG A CA 1
ATOM 1792 C C . ARG A 1 229 ? 16.359 -8.491 -10.121 1.00 92.00 229 ARG A C 1
ATOM 1794 O O . ARG A 1 229 ? 16.110 -7.377 -9.669 1.00 92.00 229 ARG A O 1
ATOM 1801 N N . ALA A 1 230 ? 17.597 -8.894 -10.392 1.00 89.50 230 ALA A N 1
ATOM 1802 C CA . ALA A 1 230 ? 18.739 -7.993 -10.300 1.00 89.50 230 ALA A CA 1
ATOM 1803 C C . ALA A 1 230 ? 18.683 -6.928 -11.406 1.00 89.50 230 ALA A C 1
ATOM 1805 O O . ALA A 1 230 ? 18.073 -7.141 -12.454 1.00 89.50 230 ALA A O 1
ATOM 1806 N N . PHE A 1 231 ? 19.339 -5.791 -11.167 1.00 88.50 231 PHE A N 1
ATOM 1807 C CA . PHE A 1 231 ? 19.546 -4.781 -12.202 1.00 88.50 231 PHE A CA 1
ATOM 1808 C C . PHE A 1 231 ? 20.306 -5.404 -13.395 1.00 88.50 231 PHE A C 1
ATOM 1810 O O . PHE A 1 231 ? 21.236 -6.181 -13.144 1.00 88.50 231 PHE A O 1
ATOM 1817 N N . PRO A 1 232 ? 19.943 -5.106 -14.661 1.00 86.31 232 PRO A N 1
ATOM 1818 C CA . PRO A 1 232 ? 20.650 -5.641 -15.829 1.00 86.31 232 PRO A CA 1
ATOM 1819 C C . PRO A 1 232 ? 22.152 -5.337 -15.794 1.00 86.31 232 PRO A C 1
ATOM 1821 O O . PRO A 1 232 ? 22.564 -4.229 -15.452 1.00 86.31 232 PRO A O 1
ATOM 1824 N N . LYS A 1 233 ? 22.999 -6.302 -16.158 1.00 84.81 233 LYS A N 1
ATOM 1825 C CA . LYS A 1 233 ? 24.452 -6.068 -16.206 1.00 84.81 233 LYS A CA 1
ATOM 1826 C C . LYS A 1 233 ? 24.812 -5.095 -17.338 1.00 84.81 233 LYS A C 1
ATOM 1828 O O . LYS A 1 233 ? 24.041 -4.953 -18.289 1.00 84.81 233 LYS A O 1
ATOM 1833 N N . PRO A 1 234 ? 25.998 -4.455 -17.308 1.00 79.75 234 PRO A N 1
ATOM 1834 C CA . PRO A 1 234 ? 26.461 -3.639 -18.429 1.00 79.75 234 PRO A CA 1
ATOM 1835 C C . PRO A 1 234 ? 26.372 -4.395 -19.765 1.00 79.75 234 PRO A C 1
ATOM 1837 O O . PRO A 1 234 ? 26.939 -5.475 -19.914 1.00 79.75 234 PRO A O 1
ATOM 1840 N N . GLY A 1 235 ? 25.644 -3.825 -20.730 1.00 79.12 235 GLY A N 1
ATOM 1841 C CA . GLY A 1 235 ? 25.401 -4.425 -22.050 1.00 79.12 235 GLY A CA 1
ATOM 1842 C C . GLY A 1 235 ? 24.131 -5.284 -22.160 1.00 79.12 235 GLY A C 1
ATOM 1843 O O . GLY A 1 235 ? 23.730 -5.615 -23.278 1.00 79.12 235 GLY A O 1
ATOM 1844 N N . GLU A 1 236 ? 23.468 -5.606 -21.046 1.00 84.06 236 GLU A N 1
ATOM 1845 C CA . GLU A 1 236 ? 22.156 -6.259 -21.032 1.00 84.06 236 GLU A CA 1
ATOM 1846 C C . GLU A 1 236 ? 21.030 -5.218 -21.130 1.00 84.06 236 GLU A C 1
ATOM 1848 O O . GLU A 1 236 ? 21.086 -4.145 -20.530 1.00 84.06 236 GLU A O 1
ATOM 1853 N N . ALA A 1 237 ? 19.982 -5.542 -21.889 1.00 84.75 237 ALA A N 1
ATOM 1854 C CA . ALA A 1 237 ? 18.772 -4.730 -21.953 1.00 84.75 237 ALA A CA 1
ATOM 1855 C C . ALA A 1 237 ? 17.774 -5.157 -20.867 1.00 84.75 237 ALA A C 1
ATOM 1857 O O . ALA A 1 237 ? 17.734 -6.322 -20.465 1.00 84.75 237 ALA A O 1
ATOM 1858 N N . PHE A 1 238 ? 16.908 -4.235 -20.445 1.00 86.62 238 PHE A N 1
ATOM 1859 C CA . PHE A 1 238 ? 15.735 -4.592 -19.651 1.00 86.62 238 PHE A CA 1
ATOM 1860 C C . PHE A 1 238 ? 14.821 -5.554 -20.426 1.00 86.62 238 PHE A C 1
ATOM 1862 O O . PHE A 1 238 ? 14.691 -5.475 -21.650 1.00 86.62 238 PHE A O 1
ATOM 1869 N N . ALA A 1 239 ? 14.165 -6.462 -19.701 1.00 87.50 239 ALA A N 1
ATOM 1870 C CA . ALA A 1 239 ? 13.173 -7.354 -20.289 1.00 87.50 239 ALA A CA 1
ATOM 1871 C C . ALA A 1 239 ? 11.982 -6.556 -20.853 1.00 87.50 239 ALA A C 1
ATOM 1873 O O . ALA A 1 239 ? 11.581 -5.536 -20.293 1.00 87.50 239 ALA A O 1
ATOM 1874 N N . LYS A 1 240 ? 11.387 -7.039 -21.950 1.00 86.62 240 LYS A N 1
ATOM 1875 C CA . LYS A 1 240 ? 10.164 -6.450 -22.515 1.00 86.62 240 LYS A CA 1
ATOM 1876 C C . LYS A 1 240 ? 8.951 -6.828 -21.663 1.00 86.62 240 LYS A C 1
ATOM 1878 O O . LYS A 1 240 ? 8.850 -7.968 -21.220 1.00 86.62 240 LYS A O 1
ATOM 1883 N N . GLN A 1 241 ? 8.043 -5.879 -21.442 1.00 83.00 241 GLN A N 1
ATOM 1884 C CA . GLN A 1 241 ? 6.788 -6.115 -20.722 1.00 83.00 241 GLN A CA 1
ATOM 1885 C C . GLN A 1 241 ? 5.699 -6.721 -21.636 1.00 83.00 241 GLN A C 1
ATOM 1887 O O . GLN A 1 241 ? 5.719 -6.446 -22.837 1.00 83.00 241 GLN A O 1
ATOM 1892 N N . PRO A 1 242 ? 4.736 -7.495 -21.087 1.00 82.50 242 PRO A N 1
ATOM 1893 C CA . PRO A 1 242 ? 4.685 -7.975 -19.703 1.00 82.50 242 PRO A CA 1
ATOM 1894 C C . PRO A 1 242 ? 5.729 -9.072 -19.445 1.00 82.50 242 PRO A C 1
ATOM 1896 O O . PRO A 1 242 ? 6.056 -9.854 -20.332 1.00 82.50 242 PRO A O 1
ATOM 1899 N N . VAL A 1 243 ? 6.235 -9.145 -18.210 1.00 86.56 243 VAL A N 1
ATOM 1900 C CA . VAL A 1 243 ? 7.138 -10.219 -17.770 1.00 86.56 243 VAL A CA 1
ATOM 1901 C C . VAL A 1 243 ? 6.359 -11.140 -16.830 1.00 86.56 243 VAL A C 1
ATOM 1903 O O . VAL A 1 243 ? 6.103 -10.735 -15.692 1.00 86.56 243 VAL A O 1
ATOM 1906 N N . PRO A 1 244 ? 5.953 -12.344 -17.280 1.00 86.88 244 PRO A N 1
ATOM 1907 C CA . PRO A 1 244 ? 5.328 -13.327 -16.406 1.00 86.88 244 PRO A CA 1
ATOM 1908 C C . PRO A 1 244 ? 6.258 -13.681 -15.247 1.00 86.88 244 PRO A C 1
ATOM 1910 O O . PRO A 1 244 ? 7.461 -13.842 -15.452 1.00 86.88 244 PRO A O 1
ATOM 1913 N N . SER A 1 245 ? 5.709 -13.803 -14.041 1.00 89.94 245 SER A N 1
ATOM 1914 C CA . SER A 1 245 ? 6.472 -14.285 -12.888 1.00 89.94 245 SER A CA 1
ATOM 1915 C C . SER A 1 245 ? 6.386 -15.802 -12.752 1.00 89.94 245 SER A C 1
ATOM 1917 O O . SER A 1 245 ? 5.411 -16.418 -13.184 1.00 89.94 245 SER A O 1
ATOM 1919 N N . THR A 1 246 ? 7.363 -16.400 -12.082 1.00 93.81 246 THR A N 1
ATOM 1920 C CA . THR A 1 246 ? 7.282 -17.756 -11.515 1.00 93.81 246 THR A CA 1
ATOM 1921 C C . THR A 1 246 ? 6.879 -17.710 -10.030 1.00 93.81 246 THR A C 1
ATOM 1923 O O . THR A 1 246 ? 6.930 -16.640 -9.416 1.00 93.81 246 THR A O 1
ATOM 1926 N N . PRO A 1 247 ? 6.508 -18.847 -9.409 1.00 95.12 247 PRO A N 1
ATOM 1927 C CA . PRO A 1 247 ? 6.236 -18.912 -7.969 1.00 95.12 247 PRO A CA 1
ATOM 1928 C C . PRO A 1 247 ? 7.430 -18.566 -7.062 1.00 95.12 247 PRO A C 1
ATOM 1930 O O . PRO A 1 247 ? 7.235 -18.297 -5.879 1.00 95.12 247 PRO A O 1
ATOM 1933 N N . GLN A 1 248 ? 8.659 -18.599 -7.584 1.00 96.62 248 GLN A N 1
ATOM 1934 C CA . GLN A 1 248 ? 9.884 -18.265 -6.847 1.00 96.62 248 GLN A CA 1
ATOM 1935 C C . GLN A 1 248 ? 10.240 -16.778 -6.949 1.00 96.62 248 GLN A C 1
ATOM 1937 O O . GLN A 1 248 ? 11.062 -16.284 -6.178 1.00 96.62 248 GLN A O 1
ATOM 1942 N N . GLU A 1 249 ? 9.633 -16.058 -7.888 1.00 96.31 249 GLU A N 1
ATOM 1943 C CA . GLU A 1 249 ? 9.922 -14.658 -8.161 1.00 96.31 249 GLU A CA 1
ATOM 1944 C C . GLU A 1 249 ? 8.863 -13.750 -7.549 1.00 96.31 249 GLU A C 1
ATOM 1946 O O . GLU A 1 249 ? 7.665 -14.041 -7.562 1.00 96.31 249 GLU A O 1
ATOM 1951 N N . ALA A 1 250 ? 9.296 -12.574 -7.102 1.00 95.88 250 ALA A N 1
ATOM 1952 C CA . ALA A 1 250 ? 8.378 -11.565 -6.598 1.00 95.88 250 ALA A CA 1
ATOM 1953 C C . ALA A 1 250 ? 7.418 -11.041 -7.679 1.00 95.88 250 ALA A C 1
ATOM 1955 O O . ALA A 1 250 ? 6.349 -10.522 -7.374 1.00 95.88 250 ALA A O 1
ATOM 1956 N N . GLY A 1 251 ? 7.767 -11.230 -8.950 1.00 93.00 251 GLY A N 1
ATOM 1957 C CA . GLY A 1 251 ? 7.109 -10.624 -10.097 1.00 93.00 251 GLY A CA 1
ATOM 1958 C C . GLY A 1 251 ? 7.834 -9.357 -10.507 1.00 93.00 251 GLY A C 1
ATOM 1959 O O . GLY A 1 251 ? 8.098 -8.493 -9.680 1.00 93.00 251 GLY A O 1
ATOM 1960 N N . HIS A 1 252 ? 8.200 -9.286 -11.786 1.00 92.19 252 HIS A N 1
ATOM 1961 C CA . HIS A 1 252 ? 9.100 -8.260 -12.294 1.00 92.19 252 HIS A CA 1
ATOM 1962 C C . HIS A 1 252 ? 8.346 -7.182 -13.071 1.00 92.19 252 HIS A C 1
ATOM 1964 O O . HIS A 1 252 ? 7.507 -7.485 -13.931 1.00 92.19 252 HIS A O 1
ATOM 1970 N N . ILE A 1 253 ? 8.681 -5.924 -12.795 1.00 90.19 253 ILE A N 1
ATOM 1971 C CA . ILE A 1 253 ? 8.267 -4.770 -13.588 1.00 90.19 253 ILE A CA 1
ATOM 1972 C C . ILE A 1 253 ? 9.541 -4.064 -14.084 1.00 90.19 253 ILE A C 1
ATOM 1974 O O . ILE A 1 253 ? 10.167 -3.315 -13.333 1.00 90.19 253 ILE A O 1
ATOM 1978 N N . PRO A 1 254 ? 9.965 -4.313 -15.340 1.00 88.50 254 PRO A N 1
ATOM 1979 C CA . PRO A 1 254 ? 11.123 -3.661 -15.952 1.00 88.50 254 PRO A CA 1
ATOM 1980 C C . PRO A 1 254 ? 11.142 -2.150 -15.722 1.00 88.50 254 PRO A C 1
ATOM 1982 O O . PRO A 1 254 ? 10.087 -1.519 -15.792 1.00 88.50 254 PRO A O 1
ATOM 1985 N N . TYR A 1 255 ? 12.332 -1.587 -15.481 1.00 87.75 255 TYR A N 1
ATOM 1986 C CA . TYR A 1 255 ? 12.591 -0.202 -15.042 1.00 87.75 255 TYR A CA 1
ATOM 1987 C C . TYR A 1 255 ? 12.043 0.131 -13.651 1.00 87.75 255 TYR A C 1
ATOM 1989 O O . TYR A 1 255 ? 12.801 0.534 -12.768 1.00 87.75 255 TYR A O 1
ATOM 1997 N N . PHE A 1 256 ? 10.747 -0.088 -13.435 1.00 89.19 256 PHE A N 1
ATOM 1998 C CA . PHE A 1 256 ? 10.055 0.268 -12.204 1.00 89.19 256 PHE A CA 1
ATOM 1999 C C . PHE A 1 256 ? 10.585 -0.475 -10.987 1.00 89.19 256 PHE A C 1
ATOM 2001 O O . PHE A 1 256 ? 10.571 0.103 -9.916 1.00 89.19 256 PHE A O 1
ATOM 2008 N N . ASP A 1 257 ? 11.084 -1.704 -11.099 1.00 91.69 257 ASP A N 1
ATOM 2009 C CA . ASP A 1 257 ? 11.651 -2.409 -9.939 1.00 91.69 257 ASP A CA 1
ATOM 2010 C C . ASP A 1 257 ? 12.941 -1.770 -9.418 1.00 91.69 257 ASP A C 1
ATOM 2012 O O . ASP A 1 257 ? 13.326 -1.976 -8.265 1.00 91.69 257 ASP A O 1
ATOM 2016 N N . HIS A 1 258 ? 13.610 -1.004 -10.275 1.00 90.00 258 HIS A N 1
ATOM 2017 C CA . HIS A 1 258 ? 14.967 -0.521 -10.063 1.00 90.00 258 HIS A CA 1
ATOM 2018 C C . HIS A 1 258 ? 15.039 0.979 -9.824 1.00 90.00 258 HIS A C 1
ATOM 2020 O O . HIS A 1 258 ? 15.935 1.426 -9.112 1.00 90.00 258 HIS A O 1
ATOM 2026 N N . ALA A 1 259 ? 14.101 1.734 -10.391 1.00 88.88 259 ALA A N 1
ATOM 2027 C CA . ALA A 1 259 ? 13.986 3.155 -10.135 1.00 88.88 259 ALA A CA 1
ATOM 2028 C C . ALA A 1 259 ? 13.579 3.423 -8.678 1.00 88.88 259 ALA A C 1
ATOM 2030 O O . ALA A 1 259 ? 12.762 2.696 -8.097 1.00 88.88 259 ALA A O 1
ATOM 2031 N N . LYS A 1 260 ? 14.131 4.476 -8.082 1.00 89.69 260 LYS A N 1
ATOM 2032 C CA . LYS A 1 260 ? 13.713 4.951 -6.768 1.00 89.69 260 LYS A CA 1
ATOM 2033 C C . LYS A 1 260 ? 12.483 5.835 -6.917 1.00 89.69 260 LYS A C 1
ATOM 2035 O O . LYS A 1 260 ? 12.571 6.966 -7.364 1.00 89.69 260 LYS A O 1
ATOM 2040 N N . PHE A 1 261 ? 11.337 5.277 -6.539 1.00 90.38 261 PHE A N 1
ATOM 2041 C CA . PHE A 1 261 ? 10.039 5.939 -6.616 1.00 90.38 261 PHE A CA 1
ATOM 2042 C C . PHE A 1 261 ? 9.307 5.877 -5.282 1.00 90.38 261 PHE A C 1
ATOM 2044 O O . PHE A 1 261 ? 9.705 5.171 -4.351 1.00 90.38 261 PHE A O 1
ATOM 2051 N N . SER A 1 262 ? 8.191 6.585 -5.214 1.00 92.94 262 SER A N 1
ATOM 2052 C CA . SER A 1 262 ? 7.181 6.392 -4.188 1.00 92.94 262 SER A CA 1
ATOM 2053 C C . SER A 1 262 ? 6.635 4.960 -4.271 1.00 92.94 262 SER A C 1
ATOM 2055 O O . SER A 1 262 ? 6.375 4.438 -5.359 1.00 92.94 262 SER A O 1
ATOM 2057 N N . ARG A 1 263 ? 6.478 4.297 -3.122 1.00 95.69 263 ARG A N 1
ATOM 2058 C CA . ARG A 1 263 ? 6.052 2.889 -3.013 1.00 95.69 263 ARG A CA 1
ATOM 2059 C C . ARG A 1 263 ? 4.938 2.745 -2.003 1.00 95.69 263 ARG A C 1
ATOM 2061 O O . ARG A 1 263 ? 5.012 3.353 -0.944 1.00 95.69 263 ARG A O 1
ATOM 2068 N N . ALA A 1 264 ? 3.977 1.877 -2.285 1.00 97.38 264 ALA A N 1
ATOM 2069 C CA . ALA A 1 264 ? 2.997 1.432 -1.310 1.00 97.38 264 ALA A CA 1
ATOM 2070 C C . ALA A 1 264 ? 3.069 -0.087 -1.205 1.00 97.38 264 ALA A C 1
ATOM 2072 O O . ALA A 1 264 ? 3.237 -0.805 -2.194 1.00 97.38 264 ALA A O 1
ATOM 2073 N N . SER A 1 265 ? 3.006 -0.586 0.019 1.00 98.50 265 SER A N 1
ATOM 2074 C CA . SER A 1 265 ? 3.216 -2.000 0.273 1.00 98.50 265 SER A CA 1
ATOM 2075 C C . SER A 1 265 ? 2.568 -2.404 1.577 1.00 98.50 265 SER A C 1
ATOM 2077 O O . SER A 1 265 ? 2.485 -1.607 2.511 1.00 98.50 265 SER A O 1
ATOM 2079 N N . ILE A 1 266 ? 2.129 -3.656 1.648 1.00 98.69 266 ILE A N 1
ATOM 2080 C CA . ILE A 1 266 ? 1.553 -4.220 2.863 1.00 98.69 266 ILE A CA 1
ATOM 2081 C C . ILE A 1 266 ? 2.245 -5.520 3.244 1.00 98.69 266 ILE A C 1
ATOM 2083 O O . ILE A 1 266 ? 2.742 -6.255 2.389 1.00 98.69 266 ILE A O 1
ATOM 2087 N N . ALA A 1 267 ? 2.233 -5.825 4.535 1.00 98.81 267 ALA A N 1
ATOM 2088 C CA . ALA A 1 267 ? 2.726 -7.071 5.098 1.00 98.81 267 ALA A CA 1
ATOM 2089 C C . ALA A 1 267 ? 1.814 -7.539 6.228 1.00 98.81 267 ALA A C 1
ATOM 2091 O O . ALA A 1 267 ? 1.164 -6.730 6.882 1.00 98.81 267 ALA A O 1
ATOM 2092 N N . TRP A 1 268 ? 1.757 -8.839 6.494 1.00 98.69 268 TRP A N 1
ATOM 2093 C CA . TRP A 1 268 ? 0.893 -9.372 7.550 1.00 98.69 268 TRP A CA 1
ATOM 2094 C C . TRP A 1 268 ? 1.564 -10.471 8.353 1.00 98.69 268 TRP A C 1
ATOM 2096 O O . TRP A 1 268 ? 2.461 -11.172 7.875 1.00 98.69 268 TRP A O 1
ATOM 2106 N N . SER A 1 269 ? 1.135 -10.611 9.605 1.00 98.19 269 SER A N 1
ATOM 2107 C CA . SER A 1 269 ? 1.602 -11.654 10.513 1.00 98.19 269 SER A CA 1
ATOM 2108 C C . SER A 1 269 ? 1.037 -13.026 10.132 1.00 98.19 269 SER A C 1
ATOM 2110 O O . SER A 1 269 ? -0.058 -13.147 9.582 1.00 98.19 269 SER A O 1
ATOM 2112 N N . LYS A 1 270 ? 1.751 -14.100 10.500 1.00 97.06 270 LYS A N 1
ATOM 2113 C CA . LYS A 1 270 ? 1.340 -15.494 10.228 1.00 97.06 270 LYS A CA 1
ATOM 2114 C C . LYS A 1 270 ? -0.063 -15.817 10.753 1.00 97.06 270 LYS A C 1
ATOM 2116 O O . LYS A 1 270 ? -0.797 -16.597 10.161 1.00 97.06 270 LYS A O 1
ATOM 2121 N N . ASN A 1 271 ? -0.430 -15.223 11.886 1.00 95.19 271 ASN A N 1
ATOM 2122 C CA . ASN A 1 271 ? -1.712 -15.456 12.542 1.00 95.19 271 ASN A CA 1
ATOM 2123 C C . ASN A 1 271 ? -2.838 -14.524 12.062 1.00 95.19 271 ASN A C 1
ATOM 2125 O O . ASN A 1 271 ? -3.941 -14.653 12.590 1.00 95.19 271 ASN A O 1
ATOM 2129 N N . GLY A 1 272 ? -2.589 -13.616 11.110 1.00 94.56 272 GLY A N 1
ATOM 2130 C CA . GLY A 1 272 ? -3.580 -12.665 10.584 1.00 94.56 272 GLY A CA 1
ATOM 2131 C C . GLY A 1 272 ? -4.014 -11.565 11.562 1.00 94.56 272 GLY A C 1
ATOM 2132 O O . GLY A 1 272 ? -4.895 -10.778 11.241 1.00 94.56 272 GLY A O 1
ATOM 2133 N N . LYS A 1 273 ? -3.413 -11.491 12.758 1.00 96.94 273 LYS A N 1
ATOM 2134 C CA . LYS A 1 273 ? -3.792 -10.508 13.788 1.00 96.94 273 LYS A CA 1
ATOM 2135 C C . LYS A 1 273 ? -3.197 -9.123 13.555 1.00 96.94 273 LYS A C 1
ATOM 2137 O O . LYS A 1 273 ? -3.650 -8.165 14.172 1.00 96.94 273 LYS A O 1
ATOM 2142 N N . GLN A 1 274 ? -2.163 -9.020 12.720 1.00 98.25 274 GLN A N 1
ATOM 2143 C CA . GLN A 1 274 ? -1.498 -7.758 12.422 1.00 98.25 274 GLN A CA 1
ATOM 2144 C C . GLN A 1 274 ? -1.329 -7.588 10.917 1.00 98.25 274 GLN A C 1
ATOM 2146 O O . GLN A 1 274 ? -0.776 -8.463 10.246 1.00 98.25 274 GLN A O 1
ATOM 2151 N N . LEU A 1 275 ? -1.767 -6.435 10.423 1.00 98.75 275 LEU A N 1
ATOM 2152 C CA . LEU A 1 275 ? -1.471 -5.923 9.090 1.00 98.75 275 LEU A CA 1
ATOM 2153 C C . LEU A 1 275 ? -0.570 -4.700 9.248 1.00 98.75 275 LEU A C 1
ATOM 2155 O O . LEU A 1 275 ? -0.740 -3.896 10.161 1.00 98.75 275 LEU A O 1
ATOM 2159 N N . TRP A 1 276 ? 0.386 -4.564 8.351 1.00 98.81 276 TRP A N 1
ATOM 2160 C CA . TRP A 1 276 ? 1.285 -3.432 8.245 1.00 98.81 276 TRP A CA 1
ATOM 2161 C C . TRP A 1 276 ? 1.127 -2.839 6.856 1.00 98.81 276 TRP A C 1
ATOM 2163 O O . TRP A 1 276 ? 1.010 -3.585 5.886 1.00 98.81 276 TRP A O 1
ATOM 2173 N N . MET A 1 277 ? 1.157 -1.519 6.757 1.00 98.62 277 MET A N 1
ATOM 2174 C CA . MET A 1 277 ? 1.223 -0.795 5.495 1.00 98.62 277 MET A CA 1
ATOM 2175 C C . MET A 1 277 ? 2.364 0.207 5.571 1.00 98.62 277 MET A C 1
ATOM 2177 O O . MET A 1 277 ? 2.526 0.864 6.595 1.00 98.62 277 MET A O 1
ATOM 2181 N N . ILE A 1 278 ? 3.152 0.310 4.507 1.00 98.75 278 ILE A N 1
ATOM 2182 C CA . ILE A 1 278 ? 4.112 1.393 4.331 1.00 98.75 278 ILE A CA 1
ATOM 2183 C C . ILE A 1 278 ? 3.782 2.177 3.065 1.00 98.75 278 ILE A C 1
ATOM 2185 O O . ILE A 1 278 ? 3.564 1.582 2.007 1.00 98.75 278 ILE A O 1
ATOM 2189 N N . LEU A 1 279 ? 3.794 3.502 3.184 1.00 97.94 279 LEU A N 1
ATOM 2190 C CA . LEU A 1 279 ? 3.882 4.425 2.064 1.00 97.94 279 LEU A CA 1
ATOM 2191 C C . LEU A 1 279 ? 5.243 5.123 2.129 1.00 97.94 279 LEU A C 1
ATOM 2193 O O . LEU A 1 279 ? 5.558 5.819 3.090 1.00 97.94 279 LEU A O 1
ATOM 2197 N N . VAL A 1 280 ? 6.049 4.936 1.093 1.00 96.62 280 VAL A N 1
ATOM 2198 C CA . VAL A 1 280 ? 7.293 5.667 0.856 1.00 96.62 280 VAL A CA 1
ATOM 2199 C C . VAL A 1 280 ? 7.000 6.740 -0.172 1.00 96.62 280 VAL A C 1
ATOM 2201 O O . VAL A 1 280 ? 6.394 6.455 -1.206 1.00 96.62 280 VAL A O 1
ATOM 2204 N N . ARG A 1 281 ? 7.447 7.959 0.091 1.00 92.94 281 ARG A N 1
ATOM 2205 C CA . ARG A 1 281 ? 7.251 9.120 -0.771 1.00 92.94 281 ARG A CA 1
ATOM 2206 C C . ARG A 1 281 ? 8.593 9.746 -1.083 1.00 92.94 281 ARG A C 1
ATOM 2208 O O . ARG A 1 281 ? 9.369 10.048 -0.177 1.00 92.94 281 ARG A O 1
ATOM 2215 N N . GLU A 1 282 ? 8.848 9.931 -2.368 1.00 88.50 282 GLU A N 1
ATOM 2216 C CA . GLU A 1 282 ? 9.989 10.709 -2.847 1.00 88.50 282 GLU A CA 1
ATOM 2217 C C . GLU A 1 282 ? 9.950 12.146 -2.304 1.00 88.50 282 GLU A C 1
ATOM 2219 O O . GLU A 1 282 ? 8.861 12.666 -2.027 1.00 88.50 282 GLU A O 1
ATOM 2224 N N . PRO A 1 283 ? 11.116 12.800 -2.167 1.00 84.94 283 PRO A N 1
ATOM 2225 C CA . PRO A 1 283 ? 11.176 14.215 -1.839 1.00 84.94 283 PRO A CA 1
ATOM 2226 C C . PRO A 1 283 ? 10.440 15.063 -2.875 1.00 84.94 283 PRO A C 1
ATOM 2228 O O . PRO A 1 283 ? 10.370 14.739 -4.067 1.00 84.94 283 PRO A O 1
ATOM 2231 N N . LYS A 1 284 ? 9.906 16.191 -2.411 1.00 69.94 284 LYS A N 1
ATOM 2232 C CA . LYS A 1 284 ? 9.376 17.220 -3.292 1.00 69.94 284 LYS A CA 1
ATOM 2233 C C . LYS A 1 284 ? 10.540 18.039 -3.849 1.00 69.94 284 LYS A C 1
ATOM 2235 O O . LYS A 1 284 ? 11.099 18.883 -3.155 1.00 69.94 284 LYS A O 1
ATOM 2240 N N . ASN A 1 285 ? 10.861 17.818 -5.115 1.00 58.38 285 ASN A N 1
ATOM 2241 C CA . ASN A 1 285 ? 11.788 18.658 -5.864 1.00 58.38 285 ASN A CA 1
ATOM 2242 C C . ASN A 1 285 ? 10.950 19.445 -6.884 1.00 58.38 285 ASN A C 1
ATOM 2244 O O . ASN A 1 285 ? 10.017 18.884 -7.459 1.00 58.38 285 ASN A O 1
ATOM 2248 N N . ASP A 1 286 ? 11.268 20.722 -7.114 1.00 43.91 286 ASP A N 1
ATOM 2249 C CA . ASP A 1 286 ? 10.584 21.570 -8.112 1.00 43.91 286 ASP A CA 1
ATOM 2250 C C . ASP A 1 286 ? 10.896 21.158 -9.566 1.00 43.91 286 ASP A C 1
ATOM 2252 O O . ASP A 1 286 ? 10.304 21.665 -10.516 1.00 43.91 286 ASP A O 1
ATOM 2256 N N . THR A 1 287 ? 11.816 20.212 -9.746 1.00 43.16 287 THR A N 1
ATOM 2257 C CA . THR A 1 287 ? 12.043 19.493 -10.997 1.00 43.16 287 THR A CA 1
ATOM 2258 C C . THR A 1 287 ? 11.136 18.268 -11.039 1.00 43.16 287 THR A C 1
ATOM 2260 O O . THR A 1 287 ? 10.956 17.599 -10.018 1.00 43.16 287 THR A O 1
ATOM 2263 N N . GLU A 1 288 ? 10.572 17.983 -12.215 1.00 48.78 288 GLU A N 1
ATOM 2264 C CA . GLU A 1 288 ? 9.836 16.754 -12.534 1.00 48.78 288 GLU A CA 1
ATOM 2265 C C . GLU A 1 288 ? 10.438 15.545 -11.796 1.00 48.78 288 GLU A C 1
ATOM 2267 O O . GLU A 1 288 ? 11.655 15.464 -11.612 1.00 48.78 288 GLU A O 1
ATOM 2272 N N . GLY A 1 289 ? 9.586 14.654 -11.278 1.00 54.62 289 GLY A N 1
ATOM 2273 C CA . GLY A 1 289 ? 10.041 13.494 -10.508 1.00 54.62 289 GLY A CA 1
ATOM 2274 C C . GLY A 1 289 ? 11.133 12.720 -11.216 1.00 54.62 289 GLY A C 1
ATOM 2275 O O . GLY A 1 289 ? 11.275 12.826 -12.433 1.00 54.62 289 GLY A O 1
ATOM 2276 N N . GLN A 1 290 ? 11.887 11.928 -10.448 1.00 64.31 290 GLN A N 1
ATOM 2277 C CA . GLN A 1 290 ? 12.812 11.001 -11.075 1.00 64.31 290 GLN A CA 1
ATOM 2278 C C . GLN A 1 290 ? 12.069 10.254 -12.173 1.00 64.31 290 GLN A C 1
ATOM 2280 O O . GLN A 1 290 ? 10.935 9.803 -11.998 1.00 64.31 290 GLN A O 1
ATOM 2285 N N . SER A 1 291 ? 12.692 10.177 -13.331 1.00 71.44 291 SER A N 1
ATOM 2286 C CA . SER A 1 291 ? 12.087 9.569 -14.493 1.00 71.44 291 SER A CA 1
ATOM 2287 C C . SER A 1 291 ? 12.739 8.221 -14.760 1.00 71.44 291 SER A C 1
ATOM 2289 O O . SER A 1 291 ? 13.883 7.939 -14.393 1.00 71.44 291 SER A O 1
ATOM 2291 N N . ILE A 1 292 ? 12.017 7.362 -15.474 1.00 77.50 292 ILE A N 1
ATOM 2292 C CA . ILE A 1 292 ? 12.626 6.171 -16.072 1.00 77.50 292 ILE A CA 1
ATOM 2293 C C . ILE A 1 292 ? 13.777 6.583 -17.005 1.00 77.50 292 ILE A C 1
ATOM 2295 O O . ILE A 1 292 ? 14.755 5.849 -17.124 1.00 77.50 292 ILE A O 1
ATOM 2299 N N . ASN A 1 293 ? 13.708 7.772 -17.614 1.00 75.62 293 ASN A N 1
ATOM 2300 C CA . ASN A 1 293 ? 14.782 8.295 -18.453 1.00 75.62 293 ASN A CA 1
ATOM 2301 C C . ASN A 1 293 ? 16.061 8.564 -17.652 1.00 75.62 293 ASN A C 1
ATOM 2303 O O . ASN A 1 293 ? 17.145 8.287 -18.160 1.00 75.62 293 ASN A O 1
ATOM 2307 N N . ASP A 1 294 ? 15.960 9.020 -16.403 1.00 77.44 294 ASP A N 1
ATOM 2308 C CA . ASP A 1 294 ? 17.121 9.200 -15.521 1.00 77.44 294 ASP A CA 1
ATOM 2309 C C . ASP A 1 294 ? 17.790 7.854 -15.238 1.00 77.44 294 ASP A C 1
ATOM 2311 O O . ASP A 1 294 ? 19.000 7.708 -15.397 1.00 77.44 294 ASP A O 1
ATOM 2315 N N . LEU A 1 295 ? 16.989 6.821 -14.949 1.00 81.19 295 LEU A N 1
ATOM 2316 C CA . LEU A 1 295 ? 17.493 5.457 -14.783 1.00 81.19 295 LEU A CA 1
ATOM 2317 C C . LEU A 1 295 ? 18.206 4.955 -16.049 1.00 81.19 295 LEU A C 1
ATOM 2319 O O . LEU A 1 295 ? 19.298 4.397 -15.971 1.00 81.19 295 LEU A O 1
ATOM 2323 N N . VAL A 1 296 ? 17.581 5.136 -17.216 1.00 79.81 296 VAL A N 1
ATOM 2324 C CA . VAL A 1 296 ? 18.088 4.642 -18.508 1.00 79.81 296 VAL A CA 1
ATOM 2325 C C . VAL A 1 296 ? 19.333 5.403 -18.965 1.00 79.81 296 VAL A C 1
ATOM 2327 O O . VAL A 1 296 ? 20.231 4.802 -19.554 1.00 79.81 296 VAL A O 1
ATOM 2330 N N . SER A 1 297 ? 19.404 6.704 -18.688 1.00 78.50 297 SER A N 1
ATOM 2331 C CA . SER A 1 297 ? 20.565 7.546 -18.994 1.00 78.50 297 SER A CA 1
ATOM 2332 C C . SER A 1 297 ? 21.716 7.373 -17.998 1.00 78.50 297 SER A C 1
ATOM 2334 O O . SER A 1 297 ? 22.828 7.820 -18.278 1.00 78.50 297 SER A O 1
ATOM 2336 N N . GLY A 1 298 ? 21.481 6.694 -16.869 1.00 76.44 298 GLY A N 1
ATOM 2337 C CA . GLY A 1 298 ? 22.461 6.531 -15.794 1.00 76.44 298 GLY A CA 1
ATOM 2338 C C . GLY A 1 298 ? 22.637 7.788 -14.941 1.00 76.44 298 GLY A C 1
ATOM 2339 O O . GLY A 1 298 ? 23.673 7.940 -14.294 1.00 76.44 298 GLY A O 1
ATOM 2340 N N . ALA A 1 299 ? 21.659 8.696 -14.953 1.00 79.25 299 ALA A N 1
ATOM 2341 C CA . ALA A 1 299 ? 21.662 9.869 -14.095 1.00 79.25 299 ALA A CA 1
ATOM 2342 C C . ALA A 1 299 ? 21.475 9.466 -12.614 1.00 79.25 299 ALA A C 1
ATOM 2344 O O . ALA A 1 299 ? 20.838 8.446 -12.321 1.00 79.25 299 ALA A O 1
ATOM 2345 N N . PRO A 1 300 ? 22.017 10.250 -11.663 1.00 79.19 300 PRO A N 1
ATOM 2346 C CA . PRO A 1 300 ? 21.819 9.996 -10.242 1.00 79.19 300 PRO A CA 1
ATOM 2347 C C . PRO A 1 300 ? 20.336 9.979 -9.856 1.00 79.19 300 PRO A C 1
ATOM 2349 O O . PRO A 1 300 ? 19.558 10.820 -10.303 1.00 79.19 300 PRO A O 1
ATOM 2352 N N . GLN A 1 301 ? 19.967 9.056 -8.969 1.00 80.50 301 GLN A N 1
ATOM 2353 C CA . GLN A 1 301 ? 18.621 8.954 -8.406 1.00 80.50 301 GLN A CA 1
ATOM 2354 C C . GLN A 1 301 ? 18.631 9.392 -6.934 1.00 80.50 301 GLN A C 1
ATOM 2356 O O . GLN A 1 301 ? 19.419 8.879 -6.136 1.00 80.50 301 GLN A O 1
ATOM 2361 N N . SER A 1 302 ? 17.774 10.351 -6.562 1.00 80.56 302 SER A N 1
ATOM 2362 C CA . SER A 1 302 ? 17.695 10.937 -5.214 1.00 80.56 302 SER A CA 1
ATOM 2363 C C . SER A 1 302 ? 16.313 10.808 -4.564 1.00 80.56 302 SER A C 1
ATOM 2365 O O . SER A 1 302 ? 15.324 11.416 -4.974 1.00 80.56 302 SER A O 1
ATOM 2367 N N . GLY A 1 303 ? 16.260 10.029 -3.489 1.00 87.62 303 GLY A N 1
ATOM 2368 C CA . GLY A 1 303 ? 15.047 9.768 -2.730 1.00 87.62 303 GLY A CA 1
ATOM 2369 C C . GLY A 1 303 ? 14.062 8.789 -3.371 1.00 87.62 303 GLY A C 1
ATOM 2370 O O . GLY A 1 303 ? 14.237 8.360 -4.507 1.00 87.62 303 GLY A O 1
ATOM 2371 N N . GLY A 1 304 ? 13.056 8.374 -2.599 1.00 92.00 304 GLY A N 1
ATOM 2372 C CA . GLY A 1 304 ? 12.205 7.227 -2.919 1.00 92.00 304 GLY A CA 1
ATOM 2373 C C . GLY A 1 304 ? 12.928 5.887 -2.752 1.00 92.00 304 GLY A C 1
ATOM 2374 O O . GLY A 1 304 ? 14.131 5.828 -2.492 1.00 92.00 304 GLY A O 1
ATOM 2375 N N . TRP A 1 305 ? 12.189 4.785 -2.902 1.00 94.81 305 TRP A N 1
ATOM 2376 C CA . TRP A 1 305 ? 12.718 3.421 -2.781 1.00 94.81 305 TRP A CA 1
ATOM 2377 C C . TRP A 1 305 ? 12.524 2.631 -4.076 1.00 94.81 305 TRP A C 1
ATOM 2379 O O . TRP A 1 305 ? 11.531 2.775 -4.796 1.00 94.81 305 TRP A O 1
ATOM 2389 N N . ASN A 1 306 ? 13.470 1.740 -4.357 1.00 94.56 306 ASN A N 1
ATOM 2390 C CA . ASN A 1 306 ? 13.290 0.681 -5.346 1.00 94.56 306 ASN A CA 1
ATOM 2391 C C . ASN A 1 306 ? 12.692 -0.580 -4.687 1.00 94.56 306 ASN A C 1
ATOM 2393 O O . ASN A 1 306 ? 12.522 -0.647 -3.465 1.00 94.56 306 ASN A O 1
ATOM 2397 N N . VAL A 1 307 ? 12.336 -1.592 -5.483 1.00 95.88 307 VAL A N 1
ATOM 2398 C CA . VAL A 1 307 ? 11.747 -2.835 -4.950 1.00 95.88 307 VAL A CA 1
ATOM 2399 C C . VAL A 1 307 ? 12.715 -3.590 -4.019 1.00 95.88 307 VAL A C 1
ATOM 2401 O O . VAL A 1 307 ? 12.266 -4.059 -2.969 1.00 95.88 307 VAL A O 1
ATOM 2404 N N . PRO A 1 308 ? 14.031 -3.679 -4.306 1.00 96.38 308 PRO A N 1
ATOM 2405 C CA . PRO A 1 308 ? 14.999 -4.221 -3.352 1.00 96.38 308 PRO A CA 1
ATOM 2406 C C . PRO A 1 308 ? 15.009 -3.521 -1.984 1.00 96.38 308 PRO A C 1
ATOM 2408 O O . PRO A 1 308 ? 15.067 -4.206 -0.963 1.00 96.38 308 PRO A O 1
ATOM 2411 N N . ASP A 1 309 ? 14.931 -2.189 -1.928 1.00 97.31 309 ASP A N 1
ATOM 2412 C CA . ASP A 1 309 ? 14.839 -1.437 -0.667 1.00 97.31 309 ASP A CA 1
ATOM 2413 C C . ASP A 1 309 ? 13.576 -1.794 0.114 1.00 97.31 309 ASP A C 1
ATOM 2415 O O . ASP A 1 309 ? 13.638 -2.103 1.307 1.00 97.31 309 ASP A O 1
ATOM 2419 N N . LEU A 1 310 ? 12.438 -1.855 -0.574 1.00 97.94 310 LEU A N 1
ATOM 2420 C CA . LEU A 1 310 ? 11.177 -2.253 0.037 1.00 97.94 310 LEU A CA 1
ATOM 2421 C C . LEU A 1 310 ? 11.222 -3.696 0.576 1.00 97.94 310 LEU A C 1
ATOM 2423 O O . LEU A 1 310 ? 10.747 -3.966 1.682 1.00 97.94 310 LEU A O 1
ATOM 2427 N N . GLN A 1 311 ? 11.848 -4.628 -0.151 1.00 98.25 311 GLN A N 1
ATOM 2428 C CA . GLN A 1 311 ? 12.035 -6.000 0.327 1.00 98.25 311 GLN A CA 1
ATOM 2429 C C . GLN A 1 311 ? 12.979 -6.062 1.539 1.00 98.25 311 GLN A C 1
ATOM 2431 O O . GLN A 1 311 ? 12.685 -6.792 2.489 1.00 98.25 311 GLN A O 1
ATOM 2436 N N . ARG A 1 312 ? 14.076 -5.289 1.559 1.00 98.38 312 ARG A N 1
ATOM 2437 C CA . ARG A 1 312 ? 14.981 -5.184 2.725 1.00 98.38 312 ARG A CA 1
ATOM 2438 C C . ARG A 1 312 ? 14.246 -4.666 3.959 1.00 98.38 312 ARG A C 1
ATOM 2440 O O . ARG A 1 312 ? 14.434 -5.211 5.053 1.00 98.38 312 ARG A O 1
ATOM 2447 N N . PHE A 1 313 ? 13.368 -3.680 3.778 1.00 98.69 313 PHE A N 1
ATOM 2448 C CA . PHE A 1 313 ? 12.549 -3.150 4.860 1.00 98.69 313 PHE A CA 1
ATOM 2449 C C . PHE A 1 313 ? 11.675 -4.253 5.461 1.00 98.69 313 PHE A C 1
ATOM 2451 O O . PHE A 1 313 ? 11.782 -4.541 6.655 1.00 98.69 313 PHE A O 1
ATOM 2458 N N . TRP A 1 314 ? 10.900 -4.969 4.648 1.00 98.75 314 TRP A N 1
ATOM 2459 C CA . TRP A 1 314 ? 10.072 -6.060 5.163 1.00 98.75 314 TRP A CA 1
ATOM 2460 C C . TRP A 1 314 ? 10.881 -7.225 5.728 1.00 98.75 314 TRP A C 1
ATOM 2462 O O . TRP A 1 314 ? 10.525 -7.771 6.773 1.00 98.75 314 TRP A O 1
ATOM 2472 N N . GLN A 1 315 ? 12.023 -7.559 5.125 1.00 98.69 315 GLN A N 1
ATOM 2473 C CA . GLN A 1 315 ? 12.945 -8.560 5.660 1.00 98.69 315 GLN A CA 1
ATOM 2474 C C . GLN A 1 315 ? 13.361 -8.224 7.099 1.00 98.69 315 GLN A C 1
ATOM 2476 O O . GLN A 1 315 ? 13.514 -9.126 7.925 1.00 98.69 315 GLN A O 1
ATOM 2481 N N . SER A 1 316 ? 13.520 -6.943 7.434 1.00 98.62 316 SER A N 1
ATOM 2482 C CA . SER A 1 316 ? 13.872 -6.536 8.796 1.00 98.62 316 SER A CA 1
ATOM 2483 C C . SER A 1 316 ? 12.758 -6.794 9.823 1.00 98.62 316 SER A C 1
ATOM 2485 O O . SER A 1 316 ? 13.067 -7.205 10.943 1.00 98.62 316 SER A O 1
ATOM 2487 N N . LEU A 1 317 ? 11.480 -6.647 9.446 1.00 98.62 317 LEU A N 1
ATOM 2488 C CA . LEU A 1 317 ? 10.334 -7.032 10.282 1.00 98.62 317 LEU A CA 1
ATOM 2489 C C . LEU A 1 317 ? 10.154 -8.557 10.344 1.00 98.62 317 LEU A C 1
ATOM 2491 O O . LEU A 1 317 ? 9.811 -9.091 11.401 1.00 98.62 317 LEU A O 1
ATOM 2495 N N . LEU A 1 318 ? 10.416 -9.265 9.240 1.00 98.62 318 LEU A N 1
ATOM 2496 C CA . LEU A 1 318 ? 10.375 -10.730 9.179 1.00 98.62 318 LEU A CA 1
ATOM 2497 C C . LEU A 1 318 ? 11.378 -11.344 10.166 1.00 98.62 318 LEU A C 1
ATOM 2499 O O . LEU A 1 318 ? 11.014 -12.219 10.946 1.00 98.62 318 LEU A O 1
ATOM 2503 N N . ARG A 1 319 ? 12.618 -10.836 10.203 1.00 98.38 319 ARG A N 1
ATOM 2504 C CA . ARG A 1 319 ? 13.657 -11.280 11.156 1.00 98.38 319 ARG A CA 1
ATOM 2505 C C . ARG A 1 319 ? 13.280 -11.044 12.623 1.00 98.38 319 ARG A C 1
ATOM 2507 O O . ARG A 1 319 ? 13.807 -11.719 13.497 1.00 98.38 319 ARG A O 1
ATOM 2514 N N . GLN A 1 320 ? 12.369 -10.109 12.889 1.00 98.12 320 GLN A N 1
ATOM 2515 C CA . GLN A 1 320 ? 11.818 -9.837 14.222 1.00 98.12 320 GLN A CA 1
ATOM 2516 C C . GLN A 1 320 ? 10.549 -10.659 14.522 1.00 98.12 320 GLN A C 1
ATOM 2518 O O . GLN A 1 320 ? 9.897 -10.430 15.542 1.00 98.12 320 GLN A O 1
ATOM 2523 N N . GLY A 1 321 ? 10.145 -11.563 13.622 1.00 97.94 321 GLY A N 1
ATOM 2524 C CA . GLY A 1 321 ? 8.927 -12.366 13.751 1.00 97.94 321 GLY A CA 1
ATOM 2525 C C . GLY A 1 321 ? 7.628 -11.554 13.685 1.00 97.94 321 GLY A C 1
ATOM 2526 O O . GLY A 1 321 ? 6.592 -12.032 14.144 1.00 97.94 321 GLY A O 1
ATOM 2527 N N . LYS A 1 322 ? 7.660 -10.319 13.160 1.00 98.19 322 LYS A N 1
ATOM 2528 C CA . LYS A 1 322 ? 6.485 -9.425 13.111 1.00 98.19 322 LYS A CA 1
ATOM 2529 C C . LYS A 1 322 ? 5.580 -9.685 11.910 1.00 98.19 322 LYS A C 1
ATOM 2531 O O . LYS A 1 322 ? 4.378 -9.449 11.991 1.00 98.19 322 LYS A O 1
ATOM 2536 N N . ILE A 1 323 ? 6.151 -10.175 10.814 1.00 98.56 323 ILE A N 1
ATOM 2537 C CA . ILE A 1 323 ? 5.436 -10.457 9.566 1.00 98.56 323 ILE A CA 1
ATOM 2538 C C . ILE A 1 323 ? 5.777 -11.858 9.049 1.00 98.56 323 ILE A C 1
ATOM 2540 O O . ILE A 1 323 ? 6.759 -12.465 9.470 1.00 98.56 323 ILE A O 1
ATOM 2544 N N . TRP A 1 324 ? 4.958 -12.357 8.129 1.00 98.50 324 TRP A N 1
ATOM 2545 C CA . TRP A 1 324 ? 5.090 -13.662 7.477 1.00 98.50 324 TRP A CA 1
ATOM 2546 C C . TRP A 1 324 ? 5.010 -13.565 5.952 1.00 98.50 324 TRP A C 1
ATOM 2548 O O . TRP A 1 324 ? 5.649 -14.347 5.259 1.00 98.50 324 TRP A O 1
ATOM 2558 N N . ASN A 1 325 ? 4.275 -12.585 5.429 1.00 98.75 325 ASN A N 1
ATOM 2559 C CA . ASN A 1 325 ? 4.190 -12.290 4.002 1.00 98.75 325 ASN A CA 1
ATOM 2560 C C . ASN A 1 325 ? 4.223 -10.774 3.772 1.00 98.75 325 ASN A C 1
ATOM 2562 O O . ASN A 1 325 ? 3.893 -10.012 4.687 1.00 98.75 325 ASN A O 1
ATOM 2566 N N . ALA A 1 326 ? 4.584 -10.354 2.558 1.00 98.75 326 ALA A N 1
ATOM 2567 C CA . ALA A 1 326 ? 4.572 -8.955 2.134 1.00 98.75 326 ALA A CA 1
ATOM 2568 C C . ALA A 1 326 ? 4.384 -8.826 0.618 1.00 98.75 326 ALA A C 1
ATOM 2570 O O . ALA A 1 326 ? 4.946 -9.620 -0.136 1.00 98.75 326 ALA A O 1
ATOM 2571 N N . ILE A 1 327 ? 3.659 -7.798 0.171 1.00 98.38 327 ILE A N 1
ATOM 2572 C CA . ILE A 1 327 ? 3.452 -7.480 -1.249 1.00 98.38 327 ILE A CA 1
ATOM 2573 C C . ILE A 1 327 ? 3.768 -6.011 -1.553 1.00 98.38 327 ILE A C 1
ATOM 2575 O O . ILE A 1 327 ? 3.493 -5.141 -0.731 1.00 98.38 327 ILE A O 1
ATOM 2579 N N . ASN A 1 328 ? 4.293 -5.712 -2.739 1.00 97.62 328 ASN A N 1
ATOM 2580 C CA . ASN A 1 328 ? 4.299 -4.364 -3.312 1.00 97.62 328 ASN A CA 1
ATOM 2581 C C . ASN A 1 328 ? 3.048 -4.170 -4.184 1.00 97.62 328 ASN A C 1
ATOM 2583 O O . ASN A 1 328 ? 2.692 -5.062 -4.965 1.00 97.62 328 ASN A O 1
ATOM 2587 N N . SER A 1 329 ? 2.399 -3.017 -4.049 1.00 94.88 329 SER A N 1
ATOM 2588 C CA . SER A 1 329 ? 1.242 -2.607 -4.848 1.00 94.88 329 SER A CA 1
ATOM 2589 C C . SER A 1 329 ? 1.591 -1.401 -5.722 1.00 94.88 329 SER A C 1
ATOM 2591 O O . SER A 1 329 ? 2.764 -1.032 -5.836 1.00 94.88 329 SER A O 1
ATOM 2593 N N . ASP A 1 330 ? 0.584 -0.810 -6.370 1.00 92.06 330 ASP A N 1
ATOM 2594 C CA . ASP A 1 330 ? 0.793 0.411 -7.146 1.00 92.06 330 ASP A CA 1
ATOM 2595 C C . ASP A 1 330 ? 1.291 1.547 -6.238 1.00 92.06 330 ASP A C 1
ATOM 2597 O O . ASP A 1 330 ? 1.171 1.450 -5.018 1.00 92.06 330 ASP A O 1
ATOM 2601 N N . ALA A 1 331 ? 1.887 2.593 -6.802 1.00 91.88 331 ALA A N 1
ATOM 2602 C CA . ALA A 1 331 ? 2.201 3.854 -6.122 1.00 91.88 331 ALA A CA 1
ATOM 2603 C C . ALA A 1 331 ? 2.763 4.851 -7.143 1.00 91.88 331 ALA A C 1
ATOM 2605 O O . ALA A 1 331 ? 2.009 5.369 -7.957 1.00 91.88 331 ALA A O 1
ATOM 2606 N N . GLY A 1 332 ? 4.066 5.159 -7.104 1.00 89.50 332 GLY A N 1
ATOM 2607 C CA . GLY A 1 332 ? 4.650 6.221 -7.922 1.00 89.50 332 GLY A CA 1
ATOM 2608 C C . GLY A 1 332 ? 3.863 7.526 -7.772 1.00 89.50 332 GLY A C 1
ATOM 2609 O O . GLY A 1 332 ? 3.518 7.932 -6.659 1.00 89.50 332 GLY A O 1
ATOM 2610 N N . ASP A 1 333 ? 3.508 8.134 -8.901 1.00 86.69 333 ASP A N 1
ATOM 2611 C CA . ASP A 1 333 ? 2.761 9.392 -8.942 1.00 86.69 333 ASP A CA 1
ATOM 2612 C C . ASP A 1 333 ? 1.355 9.313 -8.330 1.00 86.69 333 ASP A C 1
ATOM 2614 O O . ASP A 1 333 ? 0.852 10.327 -7.838 1.00 86.69 333 ASP A O 1
ATOM 2618 N N . VAL A 1 334 ? 0.728 8.131 -8.323 1.00 89.31 334 VAL A N 1
ATOM 2619 C CA . VAL A 1 334 ? -0.615 7.911 -7.753 1.00 89.31 334 VAL A CA 1
ATOM 2620 C C . VAL A 1 334 ? -0.588 7.474 -6.285 1.00 89.31 334 VAL A C 1
ATOM 2622 O O . VAL A 1 334 ? -1.643 7.278 -5.674 1.00 89.31 334 VAL A O 1
ATOM 2625 N N . GLY A 1 335 ? 0.608 7.336 -5.701 1.00 92.12 335 GLY A N 1
ATOM 2626 C CA . GLY A 1 335 ? 0.798 6.938 -4.309 1.00 92.12 335 GLY A CA 1
ATOM 2627 C C . GLY A 1 335 ? 0.138 7.921 -3.346 1.00 92.12 335 GLY A C 1
ATOM 2628 O O . GLY A 1 335 ? 0.509 9.095 -3.312 1.00 92.12 335 GLY A O 1
ATOM 2629 N N . GLN A 1 336 ? -0.817 7.448 -2.549 1.00 94.81 336 GLN A N 1
ATOM 2630 C CA . GLN A 1 336 ? -1.619 8.288 -1.656 1.00 94.81 336 GLN A CA 1
ATOM 2631 C C . GLN A 1 336 ? -2.038 7.524 -0.403 1.00 94.81 336 GLN A C 1
ATOM 2633 O O . GLN A 1 336 ? -2.160 6.299 -0.411 1.00 94.81 336 GLN A O 1
ATOM 2638 N N . LEU A 1 337 ? -2.295 8.265 0.668 1.00 97.06 337 LEU A N 1
ATOM 2639 C CA . LEU A 1 337 ? -2.706 7.725 1.957 1.00 97.06 337 LEU A CA 1
ATOM 2640 C C . LEU A 1 337 ? -3.623 8.727 2.643 1.00 97.06 337 LEU A C 1
ATOM 2642 O O . LEU A 1 337 ? -3.281 9.900 2.752 1.00 97.06 337 LEU A O 1
ATOM 2646 N N . ALA A 1 338 ? -4.749 8.260 3.160 1.00 97.94 338 ALA A N 1
ATOM 2647 C CA . ALA A 1 338 ? -5.521 8.990 4.145 1.00 97.94 338 ALA A CA 1
ATOM 2648 C C . ALA A 1 338 ? -5.779 8.121 5.378 1.00 97.94 338 ALA A C 1
ATOM 2650 O O . ALA A 1 338 ? -6.093 6.941 5.251 1.00 97.94 338 ALA A O 1
ATOM 2651 N N . TYR A 1 339 ? -5.650 8.692 6.572 1.00 98.31 339 TYR A N 1
ATOM 2652 C CA . TYR A 1 339 ? -5.957 8.002 7.823 1.00 98.31 339 TYR A CA 1
ATOM 2653 C C . TYR A 1 339 ? -6.524 8.951 8.868 1.00 98.31 339 TYR A C 1
ATOM 2655 O O . TYR A 1 339 ? -6.194 10.135 8.909 1.00 98.31 339 TYR A O 1
ATOM 2663 N N . GLU A 1 340 ? -7.401 8.418 9.703 1.00 97.88 340 GLU A N 1
ATOM 2664 C CA . GLU A 1 340 ? -8.047 9.142 10.783 1.00 97.88 340 GLU A CA 1
ATOM 2665 C C . GLU A 1 340 ? -7.039 9.495 11.883 1.00 97.88 340 GLU A C 1
ATOM 2667 O O . GLU A 1 340 ? -6.203 8.680 12.271 1.00 97.88 340 GLU A O 1
ATOM 2672 N N . LEU A 1 341 ? -7.139 10.721 12.382 1.00 96.88 341 LEU A N 1
ATOM 2673 C CA . LEU A 1 341 ? -6.414 11.264 13.522 1.00 96.88 341 LEU A CA 1
ATOM 2674 C C . LEU A 1 341 ? -7.281 11.206 14.789 1.00 96.88 341 LEU A C 1
ATOM 2676 O O . LEU A 1 341 ? -8.515 11.203 14.698 1.00 96.88 341 LEU A O 1
ATOM 2680 N N . PRO A 1 342 ? -6.667 11.291 15.985 1.00 94.19 342 PRO A N 1
ATOM 2681 C CA . PRO A 1 342 ? -7.413 11.532 17.213 1.00 94.19 342 PRO A CA 1
ATOM 2682 C C . PRO A 1 342 ? -8.307 12.775 17.065 1.00 94.19 342 PRO A C 1
ATOM 2684 O O . PRO A 1 342 ? -7.841 13.841 16.668 1.00 94.19 342 PRO A O 1
ATOM 2687 N N . GLY A 1 343 ? -9.602 12.634 17.354 1.00 92.25 343 GLY A N 1
ATOM 2688 C CA . GLY A 1 343 ? -10.599 13.696 17.153 1.00 92.25 343 GLY A CA 1
ATOM 2689 C C . GLY A 1 343 ? -11.372 13.615 15.831 1.00 92.25 343 GLY A C 1
ATOM 2690 O O . GLY A 1 343 ? -12.263 14.426 15.602 1.00 92.25 343 GLY A O 1
ATOM 2691 N N . GLY A 1 344 ? -11.082 12.629 14.979 1.00 94.94 344 GLY A N 1
ATOM 2692 C CA . GLY A 1 344 ? -11.932 12.254 13.848 1.00 94.94 344 GLY A CA 1
ATOM 2693 C C . GLY A 1 344 ? -11.625 12.941 12.520 1.00 94.94 344 GLY A C 1
ATOM 2694 O O . GLY A 1 344 ? -12.181 12.521 11.506 1.00 94.94 344 GLY A O 1
ATOM 2695 N N . ASN A 1 345 ? -10.739 13.941 12.508 1.00 97.38 345 ASN A N 1
ATOM 2696 C CA . ASN A 1 345 ? -10.168 14.504 11.281 1.00 97.38 345 ASN A CA 1
ATOM 2697 C C . ASN A 1 345 ? -9.268 13.480 10.579 1.00 97.38 345 ASN A C 1
ATOM 2699 O O . ASN A 1 345 ? -8.860 12.490 11.175 1.00 97.38 345 ASN A O 1
ATOM 2703 N N . TYR A 1 346 ? -8.907 13.740 9.328 1.00 98.19 346 TYR A N 1
ATOM 2704 C CA . TYR A 1 346 ? -8.060 12.864 8.528 1.00 98.19 346 TYR A CA 1
ATOM 2705 C C . TYR A 1 346 ? -6.764 13.547 8.147 1.00 98.19 346 TYR A C 1
ATOM 2707 O O . TYR A 1 346 ? -6.761 14.684 7.684 1.00 98.19 346 TYR A O 1
ATOM 2715 N N . ASN A 1 347 ? -5.666 12.823 8.281 1.00 97.25 347 ASN A N 1
ATOM 2716 C CA . ASN A 1 347 ? -4.426 13.161 7.618 1.00 97.25 347 ASN A CA 1
ATOM 2717 C C . ASN A 1 347 ? -4.469 12.606 6.195 1.00 97.25 347 ASN A C 1
ATOM 2719 O O . ASN A 1 347 ? -4.757 11.424 6.033 1.00 97.25 347 ASN A O 1
ATOM 2723 N N . LEU A 1 348 ? -4.200 13.428 5.183 1.00 96.69 348 LEU A N 1
ATOM 2724 C CA . LEU A 1 348 ? -4.211 13.040 3.773 1.00 96.69 348 LEU A CA 1
ATOM 2725 C C . LEU A 1 348 ? -2.894 13.435 3.104 1.00 96.69 348 LEU A C 1
ATOM 2727 O O . LEU A 1 348 ? -2.501 14.603 3.093 1.00 96.69 348 LEU A O 1
ATOM 2731 N N . ILE A 1 349 ? -2.255 12.442 2.502 1.00 95.00 349 ILE A N 1
ATOM 2732 C CA . ILE A 1 349 ? -1.112 12.536 1.599 1.00 95.00 349 ILE A CA 1
ATOM 2733 C C . ILE A 1 349 ? -1.673 12.325 0.189 1.00 95.00 349 ILE A C 1
ATOM 2735 O O . ILE A 1 349 ? -2.059 11.199 -0.142 1.00 95.00 349 ILE A O 1
ATOM 2739 N N . PRO A 1 350 ? -1.786 13.383 -0.630 1.00 92.00 350 PRO A N 1
ATOM 2740 C CA . PRO A 1 350 ? -2.401 13.275 -1.944 1.00 92.00 350 PRO A CA 1
ATOM 2741 C C . PRO A 1 350 ? -1.439 12.641 -2.959 1.00 92.00 350 PRO A C 1
ATOM 2743 O O . PRO A 1 350 ? -0.213 12.661 -2.760 1.00 92.00 350 PRO A O 1
ATOM 2746 N N . PRO A 1 351 ? -1.961 12.123 -4.081 1.00 89.00 351 PRO A N 1
ATOM 2747 C CA . PRO A 1 351 ? -1.107 11.687 -5.173 1.00 89.00 351 PRO A CA 1
ATOM 2748 C C . PRO A 1 351 ? -0.317 12.880 -5.723 1.00 89.00 351 PRO A C 1
ATOM 2750 O O . PRO A 1 351 ? -0.785 14.024 -5.734 1.00 89.00 351 PRO A O 1
ATOM 2753 N N . ARG A 1 352 ? 0.923 12.616 -6.136 1.00 83.56 352 ARG A N 1
ATOM 2754 C CA . ARG A 1 352 ? 1.871 13.647 -6.576 1.00 83.56 352 ARG A CA 1
ATOM 2755 C C . ARG A 1 352 ? 1.366 14.373 -7.820 1.00 83.56 352 ARG A C 1
ATOM 2757 O O . ARG A 1 352 ? 1.493 15.589 -7.913 1.00 83.56 352 ARG A O 1
ATOM 2764 N N . ASN A 1 353 ? 0.773 13.632 -8.751 1.00 79.94 353 ASN A N 1
ATOM 2765 C CA . ASN A 1 353 ? 0.270 14.175 -10.013 1.00 79.94 353 ASN A CA 1
ATOM 2766 C C . ASN A 1 353 ? -0.926 15.129 -9.854 1.00 79.94 353 ASN A C 1
ATOM 2768 O O . ASN A 1 353 ? -1.222 15.873 -10.785 1.00 79.94 353 ASN A O 1
ATOM 2772 N N . ALA A 1 354 ? -1.606 15.130 -8.706 1.00 80.81 354 ALA A N 1
ATOM 2773 C CA . ALA A 1 354 ? -2.783 15.965 -8.492 1.00 80.81 354 ALA A CA 1
ATOM 2774 C C . ALA A 1 354 ? -2.543 17.152 -7.559 1.00 80.81 354 ALA A C 1
ATOM 2776 O O . ALA A 1 354 ? -3.352 18.079 -7.511 1.00 80.81 354 ALA A O 1
ATOM 2777 N N . SER A 1 355 ? -1.470 17.127 -6.767 1.00 78.38 355 SER A N 1
ATOM 2778 C CA . SER A 1 355 ? -1.264 18.136 -5.739 1.00 78.38 355 SER A CA 1
ATOM 2779 C C . SER A 1 355 ? 0.214 18.329 -5.396 1.00 78.38 355 SER A C 1
ATOM 2781 O O . SER A 1 355 ? 0.897 17.361 -5.064 1.00 78.38 355 SER A O 1
ATOM 2783 N N . PRO A 1 356 ? 0.683 19.590 -5.312 1.00 68.81 356 PRO A N 1
ATOM 2784 C CA . PRO A 1 356 ? 2.014 19.907 -4.806 1.00 68.81 356 PRO A CA 1
ATOM 2785 C C . PRO A 1 356 ? 2.096 19.851 -3.269 1.00 68.81 356 PRO A C 1
ATOM 2787 O O . PRO A 1 356 ? 3.156 20.125 -2.702 1.00 68.81 356 PRO A O 1
ATOM 2790 N N . PHE A 1 357 ? 0.984 19.598 -2.570 1.00 60.97 357 PHE A N 1
ATOM 2791 C CA . PHE A 1 357 ? 0.942 19.480 -1.112 1.00 60.97 357 PHE A CA 1
ATOM 2792 C C . PHE A 1 357 ? 1.466 18.114 -0.663 1.00 60.97 357 PHE A C 1
ATOM 2794 O O . PHE A 1 357 ? 1.032 17.089 -1.180 1.00 60.97 357 PHE A O 1
ATOM 2801 N N . GLU A 1 358 ? 2.354 18.097 0.331 1.00 74.81 358 GLU A N 1
ATOM 2802 C CA . GLU A 1 358 ? 2.923 16.852 0.867 1.00 74.81 358 GLU A CA 1
ATOM 2803 C C . GLU A 1 358 ? 1.940 16.118 1.781 1.00 74.81 358 GLU A C 1
ATOM 2805 O O . GLU A 1 358 ? 1.794 14.903 1.699 1.00 74.81 358 GLU A O 1
ATOM 2810 N N . ARG A 1 359 ? 1.247 16.863 2.644 1.00 91.62 359 ARG A N 1
ATOM 2811 C CA . ARG A 1 359 ? 0.323 16.334 3.645 1.00 91.62 359 ARG A CA 1
ATOM 2812 C C . ARG A 1 359 ? -0.619 17.435 4.117 1.00 91.62 359 ARG A C 1
ATOM 2814 O O . ARG A 1 359 ? -0.181 18.564 4.334 1.00 91.62 359 ARG A O 1
ATOM 2821 N N . LYS A 1 360 ? -1.901 17.124 4.295 1.00 94.12 360 LYS A N 1
ATOM 2822 C CA . LYS A 1 360 ? -2.916 18.060 4.796 1.00 94.12 360 LYS A CA 1
ATOM 2823 C C . LYS A 1 360 ? -3.892 17.370 5.734 1.00 94.12 360 LYS A C 1
ATOM 2825 O O . LYS A 1 360 ? -4.198 16.197 5.561 1.00 94.12 360 LYS A O 1
ATOM 2830 N N . ILE A 1 361 ? -4.408 18.131 6.694 1.00 96.19 361 ILE A N 1
ATOM 2831 C CA . ILE A 1 361 ? -5.484 17.680 7.574 1.00 96.19 361 ILE A CA 1
ATOM 2832 C C . ILE A 1 361 ? -6.823 18.106 6.967 1.00 96.19 361 ILE A C 1
ATOM 2834 O O . ILE A 1 361 ? -6.984 19.263 6.581 1.00 96.19 361 ILE A O 1
ATOM 2838 N N . PHE A 1 362 ? -7.771 17.176 6.899 1.00 97.19 362 PHE A N 1
ATOM 2839 C CA . PHE A 1 362 ? -9.128 17.385 6.404 1.00 97.19 362 PHE A CA 1
ATOM 2840 C C . PHE A 1 362 ? -10.161 17.010 7.462 1.00 97.19 362 PHE A C 1
ATOM 2842 O O . PHE A 1 362 ? -9.962 16.088 8.253 1.00 97.19 362 PHE A O 1
ATOM 2849 N N . SER A 1 363 ? -11.292 17.706 7.448 1.00 96.75 363 SER A N 1
ATOM 2850 C CA . SER A 1 363 ? -12.508 17.260 8.121 1.00 96.75 363 SER A CA 1
ATOM 2851 C C . SER A 1 363 ? -13.078 15.997 7.448 1.00 96.75 363 SER A C 1
ATOM 2853 O O . SER A 1 363 ? -12.773 15.731 6.282 1.00 96.75 363 SER A O 1
ATOM 2855 N N . PRO A 1 364 ? -13.944 15.227 8.138 1.00 95.19 364 PRO A N 1
ATOM 2856 C CA . PRO A 1 364 ? -14.569 14.017 7.586 1.00 95.19 364 PRO A CA 1
ATOM 2857 C C . PRO A 1 364 ? -15.373 14.205 6.290 1.00 95.19 364 PRO A C 1
ATOM 2859 O O . PRO A 1 364 ? -15.640 13.234 5.590 1.00 95.19 364 PRO A O 1
ATOM 2862 N N . ASP A 1 365 ? -15.780 15.434 5.964 1.00 95.12 365 ASP A N 1
ATOM 2863 C CA . ASP A 1 365 ? -16.512 15.758 4.735 1.00 95.12 365 ASP A CA 1
ATOM 2864 C C . ASP A 1 365 ? -15.607 15.896 3.494 1.00 95.12 365 ASP A C 1
ATOM 2866 O O . ASP A 1 365 ? -16.126 16.056 2.381 1.00 95.12 365 ASP A O 1
ATOM 2870 N N . PHE A 1 366 ? -14.278 15.860 3.689 1.00 95.25 366 PHE A N 1
ATOM 2871 C CA . PHE A 1 366 ? -13.233 16.011 2.673 1.00 95.25 366 PHE A CA 1
ATOM 2872 C C . PHE A 1 366 ? -13.486 17.170 1.702 1.00 95.25 366 PHE A C 1
ATOM 2874 O O . PHE A 1 366 ? -13.224 17.076 0.497 1.00 95.25 366 PHE A O 1
ATOM 2881 N N . LYS A 1 367 ? -14.012 18.290 2.210 1.00 93.81 367 LYS A N 1
ATOM 2882 C CA . LYS A 1 367 ? -14.257 19.469 1.380 1.00 93.81 367 LYS A CA 1
ATOM 2883 C C . LYS A 1 367 ? -12.947 19.939 0.737 1.00 93.81 367 LYS A C 1
ATOM 2885 O O . LYS A 1 367 ? -11.958 20.175 1.426 1.00 93.81 367 LYS A O 1
ATOM 2890 N N . ASN A 1 368 ? -12.958 20.093 -0.588 1.00 90.50 368 ASN A N 1
ATOM 2891 C CA . ASN A 1 368 ? -11.804 20.501 -1.400 1.00 90.50 368 ASN A CA 1
ATOM 2892 C C . ASN A 1 368 ? -10.581 19.567 -1.299 1.00 90.50 368 ASN A C 1
ATOM 2894 O O . ASN A 1 368 ? -9.454 20.007 -1.540 1.00 90.50 368 ASN A O 1
ATOM 2898 N N . ALA A 1 369 ? -10.771 18.295 -0.931 1.00 91.81 369 ALA A N 1
ATOM 2899 C CA . ALA A 1 369 ? -9.693 17.319 -1.037 1.00 91.81 369 ALA A CA 1
ATOM 2900 C C . ALA A 1 369 ? -9.223 17.207 -2.503 1.00 91.81 369 ALA A C 1
ATOM 2902 O O . ALA A 1 369 ? -10.062 17.280 -3.407 1.00 91.81 369 ALA A O 1
ATOM 2903 N N . PRO A 1 370 ? -7.912 17.052 -2.765 1.00 89.50 370 PRO A N 1
ATOM 2904 C CA . PRO A 1 370 ? -7.407 16.875 -4.120 1.00 89.50 370 PRO A CA 1
ATOM 2905 C C . PRO A 1 370 ? -8.091 15.702 -4.825 1.00 89.50 370 PRO A C 1
ATOM 2907 O O . PRO A 1 370 ? -8.321 14.662 -4.213 1.00 89.50 370 PRO A O 1
ATOM 2910 N N . GLN A 1 371 ? -8.405 15.901 -6.104 1.00 89.00 371 GLN A N 1
ATOM 2911 C CA . GLN A 1 371 ? -8.753 14.821 -7.025 1.00 89.00 371 GLN A CA 1
ATOM 2912 C C . GLN A 1 371 ? -7.490 14.025 -7.393 1.00 89.00 371 GLN A C 1
ATOM 2914 O O . GLN A 1 371 ? -6.427 14.219 -6.803 1.00 89.00 371 GLN A O 1
ATOM 2919 N N . GLY A 1 372 ? -7.607 13.157 -8.390 1.00 80.44 372 GLY A N 1
ATOM 2920 C CA . GLY A 1 372 ? -6.572 12.240 -8.828 1.00 80.44 372 GLY A CA 1
ATOM 2921 C C . GLY A 1 372 ? -6.457 11.069 -7.867 1.00 80.44 372 GLY A C 1
ATOM 2922 O O . GLY A 1 372 ? -6.669 11.195 -6.660 1.00 80.44 372 GLY A O 1
ATOM 2923 N N . GLY A 1 373 ? -6.117 9.897 -8.389 1.00 79.00 373 GLY A N 1
ATOM 2924 C CA . GLY A 1 373 ? -5.942 8.771 -7.496 1.00 79.00 373 GLY A CA 1
ATOM 2925 C C . GLY A 1 373 ? -5.632 7.428 -8.124 1.00 79.00 373 GLY A C 1
ATOM 2926 O O . GLY A 1 373 ? -4.766 7.298 -8.974 1.00 79.00 373 GLY A O 1
ATOM 2927 N N . ALA A 1 374 ? -6.288 6.403 -7.606 1.00 88.38 374 ALA A N 1
ATOM 2928 C CA . ALA A 1 374 ? -6.098 5.029 -8.023 1.00 88.38 374 ALA A CA 1
ATOM 2929 C C . ALA A 1 374 ? -7.466 4.433 -8.305 1.00 88.38 374 ALA A C 1
ATOM 2931 O O . ALA A 1 374 ? -8.428 4.763 -7.621 1.00 88.38 374 ALA A O 1
ATOM 2932 N N . LEU A 1 375 ? -7.559 3.534 -9.279 1.00 92.19 375 LEU A N 1
ATOM 2933 C CA . LEU A 1 375 ? -8.829 2.882 -9.595 1.00 92.19 375 LEU A CA 1
ATOM 2934 C C . LEU A 1 375 ? -9.338 2.031 -8.413 1.00 92.19 375 LEU A C 1
ATOM 2936 O O . LEU A 1 375 ? -10.538 1.949 -8.163 1.00 92.19 375 LEU A O 1
ATOM 2940 N N . MET A 1 376 ? -8.415 1.442 -7.649 1.00 95.31 376 MET A N 1
ATOM 2941 C CA . MET A 1 376 ? -8.716 0.638 -6.466 1.00 95.31 376 MET A CA 1
ATOM 2942 C C . MET A 1 376 ? -8.068 1.217 -5.213 1.00 95.31 376 MET A C 1
ATOM 2944 O O . MET A 1 376 ? -6.974 1.785 -5.274 1.00 95.31 376 MET A O 1
ATOM 2948 N N . TYR A 1 377 ? -8.697 0.971 -4.067 1.00 97.19 377 TYR A N 1
ATOM 2949 C CA . TYR A 1 377 ? -8.199 1.352 -2.751 1.00 97.19 377 TYR A CA 1
ATOM 2950 C C . TYR A 1 377 ? -8.225 0.171 -1.795 1.00 97.19 377 TYR A C 1
ATOM 2952 O O . TYR A 1 377 ? -9.259 -0.469 -1.604 1.00 97.19 377 TYR A O 1
ATOM 2960 N N . PHE A 1 378 ? -7.091 -0.074 -1.150 1.00 98.25 378 PHE A N 1
ATOM 2961 C CA . PHE A 1 378 ? -7.081 -0.832 0.089 1.00 98.25 378 PHE A CA 1
ATOM 2962 C C . PHE A 1 378 ? -7.577 0.070 1.209 1.00 98.25 378 PHE A C 1
ATOM 2964 O O . PHE A 1 378 ? -7.185 1.238 1.288 1.00 98.25 378 PHE A O 1
ATOM 2971 N N . LEU A 1 379 ? -8.410 -0.467 2.093 1.00 97.94 379 LEU A N 1
ATOM 2972 C CA . LEU A 1 379 ? -8.896 0.297 3.229 1.00 97.94 379 LEU A CA 1
ATOM 2973 C C . LEU A 1 379 ? -9.049 -0.552 4.480 1.00 97.94 379 LEU A C 1
ATOM 2975 O O . LEU A 1 379 ? -9.286 -1.759 4.428 1.00 97.94 379 LEU A O 1
ATOM 2979 N N . VAL A 1 380 ? -8.922 0.115 5.619 1.00 98.38 380 VAL A N 1
ATOM 2980 C CA . VAL A 1 380 ? -9.281 -0.419 6.924 1.00 98.38 380 VAL A CA 1
ATOM 2981 C C . VAL A 1 380 ? -10.500 0.341 7.414 1.00 98.38 380 VAL A C 1
ATOM 2983 O O . VAL A 1 380 ? -10.501 1.572 7.480 1.00 98.38 380 VAL A O 1
ATOM 2986 N N . ARG A 1 381 ? -11.549 -0.405 7.744 1.00 96.94 381 ARG A N 1
ATOM 2987 C CA . ARG A 1 381 ? -12.817 0.114 8.251 1.00 96.94 381 ARG A CA 1
ATOM 2988 C C . ARG A 1 381 ? -13.053 -0.390 9.658 1.00 96.94 381 ARG A C 1
ATOM 2990 O O . ARG A 1 381 ? -12.759 -1.539 9.960 1.00 96.94 381 ARG A O 1
ATOM 2997 N N . GLU A 1 382 ? -13.626 0.446 10.505 1.00 96.12 382 GLU A N 1
ATOM 2998 C CA . GLU A 1 382 ? -14.200 0.021 11.768 1.00 96.12 382 GLU A CA 1
ATOM 2999 C C . GLU A 1 382 ? -15.718 -0.144 11.640 1.00 96.12 382 GLU A C 1
ATOM 3001 O O . GLU A 1 382 ? -16.434 0.815 11.345 1.00 96.12 382 GLU A O 1
ATOM 3006 N N . ARG A 1 383 ? -16.216 -1.363 11.868 1.00 93.38 383 ARG A N 1
ATOM 3007 C CA . ARG A 1 383 ? -17.647 -1.677 11.769 1.00 93.38 383 ARG A CA 1
ATOM 3008 C C . ARG A 1 383 ? -18.501 -0.959 12.818 1.00 93.38 383 ARG A C 1
ATOM 3010 O O . ARG A 1 383 ? -18.097 -0.785 13.977 1.00 93.38 383 ARG A O 1
ATOM 3017 N N . THR A 1 384 ? -19.727 -0.628 12.415 1.00 87.38 384 THR A N 1
ATOM 3018 C CA . THR A 1 384 ? -20.839 -0.353 13.334 1.00 87.38 384 THR A CA 1
ATOM 3019 C C . THR A 1 384 ? -21.102 -1.582 14.217 1.00 87.38 384 THR A C 1
ATOM 3021 O O . THR A 1 384 ? -20.732 -2.701 13.858 1.00 87.38 384 THR A O 1
ATOM 3024 N N . LYS A 1 385 ? -21.591 -1.348 15.442 1.00 69.00 385 LYS A N 1
ATOM 3025 C CA . LYS A 1 385 ? -21.808 -2.412 16.436 1.00 69.00 385 LYS A CA 1
ATOM 3026 C C . LYS A 1 385 ? -22.869 -3.405 15.994 1.00 69.00 385 LYS A C 1
ATOM 3028 O O . LYS A 1 385 ? -23.861 -2.938 15.398 1.00 69.00 385 LYS A O 1
#

pLDDT: mean 84.22, std 20.73, range [22.02, 98.81]

Secondary structure (DSSP, 8-state):
--PPP--------------S-------PPP---S--------S-----HHHHSPPTTSSSSPTTPPPEEEETTEEEEEEE-TT--EEEEEEEETTT-TTEEEEEEEGGGSSSSTTSS-EE-SS--HHHHHHHHHSSTT-EEEEEEE-S-EEE--SS-TTEEEESS-EEETTEEE------SEEEEEEEETTEEEEEEEET--HHHHTT-SEEEEEEEEEEETTEEPBPPPPPPTTPPPPPSP-PPPTTB----TTTTTS-B-EEEEEE-TTSSEEEEEEEE----SS----HHHHHHT----SSB-HHHHHHHHHHHHTTTS-SEEEE---GGG--EEEEPTTS-EEEE--TTT-S-S-EEE-TT-TT------SEEEEEEEPP-

Sequence (385 aa):
MISRPLLFASVAVVVGAVGYLLGPLNSKPGPSNAPPTPAPIRAPMKIDPSVTAPSELAKWPWPKAKPETTHQGITHWLATQKDGTTCDLMRFDFAANPRLQFELYSQDQDDEKPWDNVVDWWPMGVGQAIKHLNSGERGKVTAAWNGPFFGYYHEKKPGRAFHLAPVVINGEVHHNTANHRWTLGWNNTLGGPRLQTVHLAKRPQLETFDFASGTVQNLIKDGQLLQVRAFPKPGEAFAKQPVPSTPQEAGHIPYFDHAKFSRASIAWSKNGKQLWMILVREPKNDTEGQSINDLVSGAPQSGGWNVPDLQRFWQSLLRQGKIWNAINSDAGDVGQLAYELPGGNYNLIPPRNASPFERKIFSPDFKNAPQGGALMYFLVRERTK

=== Feature glossary ===
A reading guide for the features in this record.

Start from the sequence.

  · This is the polypeptide sequence — one letter per residue, N-terminus first. Length ranges from a few dozen residues for small domains to over a thousand for large multi-domain proteins.

Fold it, and you get atomic coordinates and the backbone conformation that goes with them.

  · Structure coordinates are given as an mmCIF _atom_site loop: one row per atom with element, residue name, chain id, sequence number, and x/y/z position in Å. Only the four main-chain atoms per residue are included here; side chains are omitted to keep the record compact.

  · Backbone dihedral angles. Every residue except chain termini has a φ (preceding-C → N → Cα → C) and a ψ (N → Cα → C → next-N). They are reported in degrees following the IUPAC sign convention. Secondary structure is essentially a statement about which (φ, ψ) basin each residue occupies.

  · The SS8 string is DSSP's per-residue secondary-structure call. α-helix (H) means an i→i+4 H-bond ladder; β-strand (E) means the residue participates in a β-sheet; 3₁₀ (G) and π (I) are tighter and wider helices; T/S are turns/bends; '-' is loop.

  · SS3 is a coarse helix/strand/coil call (letters a/b/c) made by the P-SEA algorithm from inter-Cα distances and dihedrals. It is less detailed than DSSP but needs only Cα positions.

Summarize the fold with a handful of shape descriptors and a per-residue structural alphabet.

  · Radius of gyration (Rg) is the root-mean-square distance of Cα atoms from their centroid — a single number for overall size and compactness. A globular domain of N residues has Rg ≈ 2.2·N^0.38 Å; an extended or disordered chain has a much larger Rg. The Cα contact count is the number of residue pairs whose Cα atoms are within 8 Å and are more than four positions apart in sequence — a standard proxy for tertiary packing density. The bounding box is the smallest axis-aligned box en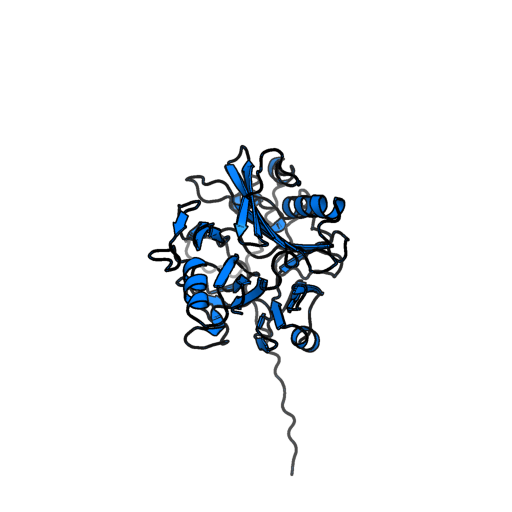closing all Cα atoms.

  · The Foldseek 3Di string encodes local tertiary geometry as a 20-letter alphabet — one character per residue — derived from the relative positions of nearby Cα atoms. Unlike the amino-acid sequence, 3Di is a direct function of the 3D structure, so two proteins with the same fold have similar 3Di strings even at low sequence identity.

  · Solvent-accessible surface area (SASA) is the area in Å² traced out by the centre of a 1.4 Å probe sphere (a water molecule) rolled over the protein's van der Waals surface (Shrake–Rupley / Lee–Richards construction). Buried residues have near-zero SASA; fully exposed residues can exceed 200 Å². The total SASA scales roughly with the number of surface residues.

Ask how reliable the model is.

  · pLDDT (predicted Local Distance Difference Test) is AlphaFold's per-residue confidence score, ranging from 0 to 100. Values above 90 indicate high confidence (typically well-packed cores); 70–90 is confident; 50–70 low confidence; below 50 usually means the region is disordered or the prediction is unreliable there. AlphaFold stores pLDDT in the mmCIF B-factor column.

  · B-factor (Debye–Waller factor) reflects atomic displacement in the crystal lattice. It is an experimental observable (units Å²), not a prediction; low values mean the atom is pinned down, high values mean it moves or is heterogeneous across the crystal.

  · Predicted Aligned Error (PAE) is an AlphaFold confidence matrix: entry (i, j) is the expected error in the position of residue j, in ångströms, when the prediction is superimposed on the true structure at residue i. Low PAE within a block of residues means that block is internally rigid and well-predicted; high PAE between two blocks means their relative placement is uncertain even if each block individually is confident.

Place it in context: what it resembles, what it is annotated as, and how it looks.

  · Nearest PDB neighbors are the top structural matches found by Foldseek when searching this structure against the entire Protein Data Bank. Each hit reports a TM-score (0 to 1; >0.5 almost always implies the same fold) and an E-value. These are *structural* homologs — they may share no detectable sequence similarity.

  · Functional annotations link the protein to curated databases. InterPro entries identify conserved domains and families by matching the sequence against member-database signatures (Pfam, PROSITE, CDD, …). Gene Ontology (GO) terms describe molecular function, biological process, and cellular component in a controlled vocabulary. CATH places the structure in a hierarchical fold classification (Class/Architecture/Topology/Homologous-superfamily). The organism is the source species.

  · Three diagnostic plots accompany the record. The Cα contact map visualizes the tertiary structure as a 2D adjacency matrix (8 Å cutoff, sequence-local contacts suppressed). The Ramachandran plot shows the distribution of backbone (φ, ψ) torsions, with points in the α and β basins reflecting secondary structure content. The PAE plot shows AlphaFold's inter-residue confidence as a color matrix.

  · Six rendered views show the 3D structure from the faces of a cube — i.e. along ±x, ±y, ±z. Rendering representation is drawn randomly per protein from cartoon (secondary-structure ribbons), sticks (backbone bonds), or molecular surface; coloring is either N→C rainbow (blue at the N-terminus through red at the C-terminus) or one color per chain.